Protein AF-A0A660TH41-F1 (afdb_monomer_lite)

pLDDT: mean 88.85, std 10.12, range [44.75, 98.31]

Radius of gyration: 26.76 Å; chains: 1; bounding box: 58×59×81 Å

Secondary structure (DSSP, 8-state):
-HHHHHHHHHHHHHHHHHIIIIIIHHHHHHHHHHHHHHHHHHHHHHHTTSPBP-HHHHHSSS--EEEEEEEEEEEEETTTEEEEE-SS-EEEEE-TTPEEEEPPP--TT--HHHH-PPPSSPPEEEEGGG-----TT-EEEEEEEEEEETTEEEEE--SSS--EEEEE-S-TTTHHHHHHHHTS-S-TTS-THHHHHHHHHHHHHHHHHHHHTTSGGGHHHHHHHHHHHTTTTGGGSTTHHHHHHHHHHHHHHHHHHHHHHHHHHHHHGGG--SS---SEEEEE-TTSPEEEEEEESSHHHHHTSSTTPEE---GGGGSS-SS--EEEEEETTS----TTS--EEEES-HHHHHHHHHHHHHHHHHHHHHHHHHHHHHHHHHHHHHHHHHH-

Structure (mmCIF, N/CA/C/O backbone):
data_AF-A0A660TH41-F1
#
_entry.id   AF-A0A660TH41-F1
#
loop_
_atom_site.group_PDB
_atom_site.id
_atom_site.type_symbol
_atom_site.label_atom_id
_atom_site.label_alt_id
_atom_site.label_comp_id
_atom_site.label_asym_id
_atom_site.label_entity_id
_atom_site.label_seq_id
_atom_site.pdbx_PDB_ins_code
_atom_site.Cartn_x
_atom_site.Cartn_y
_atom_site.Cartn_z
_atom_site.occupancy
_atom_site.B_iso_or_equiv
_atom_site.auth_seq_id
_atom_site.auth_comp_id
_atom_site.auth_asym_id
_atom_site.auth_atom_id
_atom_site.pdbx_PDB_model_num
ATOM 1 N N . MET A 1 1 ? -15.136 -3.979 52.372 1.00 70.88 1 MET A N 1
ATOM 2 C CA . MET A 1 1 ? -14.049 -4.376 51.444 1.00 70.88 1 MET A CA 1
ATOM 3 C C . MET A 1 1 ? -14.547 -5.187 50.247 1.00 70.88 1 MET A C 1
ATOM 5 O O . MET A 1 1 ? -14.055 -4.958 49.152 1.00 70.88 1 MET A O 1
ATOM 9 N N . THR A 1 2 ? -15.546 -6.065 50.397 1.00 87.19 2 THR A N 1
ATOM 10 C CA . THR A 1 2 ? -16.087 -6.878 49.285 1.00 87.19 2 THR A CA 1
ATOM 11 C C . THR A 1 2 ? -16.668 -6.040 48.140 1.00 87.19 2 THR A C 1
ATOM 13 O O . THR A 1 2 ? -16.333 -6.285 46.989 1.00 87.19 2 THR A O 1
ATOM 16 N N . LEU A 1 3 ? -17.448 -4.993 48.437 1.00 88.62 3 LEU A N 1
ATOM 17 C CA . LEU A 1 3 ? -18.063 -4.136 47.410 1.00 88.62 3 LEU A CA 1
ATOM 18 C C . LEU A 1 3 ? -17.032 -3.446 46.499 1.00 88.62 3 LEU A C 1
ATOM 20 O O . LEU A 1 3 ? -17.197 -3.424 45.284 1.00 88.62 3 LEU A O 1
ATOM 24 N N . GLN A 1 4 ? -15.942 -2.928 47.076 1.00 91.62 4 GLN A N 1
ATOM 25 C CA . GLN A 1 4 ? -14.864 -2.291 46.311 1.00 91.62 4 GLN A CA 1
ATOM 26 C C . GLN A 1 4 ? -14.199 -3.283 45.350 1.00 91.62 4 GLN A C 1
ATOM 28 O O . GLN A 1 4 ? -13.968 -2.948 44.193 1.00 91.62 4 GLN A O 1
ATOM 33 N N . ALA A 1 5 ? -13.944 -4.516 45.802 1.00 94.44 5 ALA A N 1
ATOM 34 C CA . ALA A 1 5 ? -13.364 -5.556 44.956 1.00 94.44 5 ALA A CA 1
ATOM 35 C C . ALA A 1 5 ? -14.264 -5.890 43.754 1.00 94.44 5 ALA A C 1
ATOM 37 O O . ALA A 1 5 ? -13.769 -5.995 42.633 1.00 94.44 5 ALA A O 1
ATOM 38 N N . VAL A 1 6 ? -15.584 -5.975 43.965 1.00 95.12 6 VAL A N 1
ATOM 39 C CA . VAL A 1 6 ? -16.551 -6.239 42.886 1.00 95.12 6 VAL A CA 1
ATOM 40 C C . VAL A 1 6 ? -16.570 -5.087 41.873 1.00 95.12 6 VAL A C 1
ATOM 42 O O . VAL A 1 6 ? -16.499 -5.327 40.669 1.00 95.12 6 VAL A O 1
ATOM 45 N N . VAL A 1 7 ? -16.578 -3.830 42.333 1.00 95.88 7 VAL A N 1
ATOM 46 C CA . VAL A 1 7 ? -16.507 -2.649 41.449 1.00 95.88 7 VAL A CA 1
ATOM 47 C C . VAL A 1 7 ? -15.239 -2.674 40.589 1.00 95.88 7 VAL A C 1
ATOM 49 O O . VAL A 1 7 ? -15.319 -2.509 39.369 1.00 95.88 7 VAL A O 1
ATOM 52 N N . TYR A 1 8 ? -14.074 -2.929 41.192 1.00 96.12 8 TYR A N 1
ATOM 53 C CA . TYR A 1 8 ? -12.814 -3.001 40.450 1.00 96.12 8 TYR A CA 1
ATOM 54 C C . TYR A 1 8 ? -12.791 -4.141 39.435 1.00 96.12 8 TYR A C 1
ATOM 56 O O . TYR A 1 8 ? -12.287 -3.957 38.328 1.00 96.12 8 TYR A O 1
ATOM 64 N N . GLN A 1 9 ? -13.376 -5.291 39.768 1.00 97.00 9 GLN A N 1
ATOM 65 C CA . GLN A 1 9 ? -13.482 -6.416 38.846 1.00 97.00 9 GLN A CA 1
ATOM 66 C C . GLN A 1 9 ? -14.308 -6.058 37.601 1.00 97.00 9 GLN A C 1
ATOM 68 O O . GLN A 1 9 ? -13.894 -6.355 36.481 1.00 97.00 9 GLN A O 1
ATOM 73 N N . HIS A 1 10 ? -15.450 -5.385 37.762 1.00 97.56 10 HIS A N 1
ATOM 74 C CA . HIS A 1 10 ? -16.262 -4.971 36.616 1.00 97.56 10 HIS A CA 1
ATOM 75 C C . HIS A 1 10 ? -15.574 -3.899 35.762 1.00 97.56 10 HIS A C 1
ATOM 77 O O . HIS A 1 10 ? -15.597 -3.992 34.534 1.00 97.56 10 HIS A O 1
ATOM 83 N N . LEU A 1 11 ? -14.914 -2.917 36.387 1.00 96.94 11 LEU A N 1
ATOM 84 C CA . LEU A 1 11 ? -14.113 -1.923 35.664 1.00 96.94 11 LEU A CA 1
ATOM 85 C C . LEU A 1 11 ? -12.977 -2.583 34.878 1.00 96.94 11 LEU A C 1
ATOM 87 O O . LEU A 1 11 ? -12.760 -2.253 33.713 1.00 96.94 11 LEU A O 1
ATOM 91 N N . PHE A 1 12 ? -12.294 -3.555 35.482 1.00 97.50 12 PHE A N 1
ATOM 92 C CA . PHE A 1 12 ? -11.264 -4.336 34.807 1.00 97.50 12 PHE A CA 1
ATOM 93 C C . PHE A 1 12 ? -11.822 -5.071 33.581 1.00 97.50 12 PHE A C 1
ATOM 95 O O . PHE A 1 12 ? -11.222 -5.002 32.511 1.00 97.50 12 PHE A O 1
ATOM 102 N N . ASN A 1 13 ? -12.997 -5.699 33.692 1.00 97.94 13 ASN A N 1
ATOM 103 C CA . ASN A 1 13 ? -13.646 -6.368 32.560 1.00 97.94 13 ASN A CA 1
ATOM 104 C C . ASN A 1 13 ? -13.999 -5.391 31.427 1.00 97.94 13 ASN A C 1
ATOM 106 O O . ASN A 1 13 ? -13.754 -5.696 30.261 1.00 97.94 13 ASN A O 1
ATOM 110 N N . ILE A 1 14 ? -14.525 -4.204 31.751 1.00 97.88 14 ILE A N 1
ATOM 111 C CA . ILE A 1 14 ? -14.819 -3.152 30.761 1.00 97.88 14 ILE A CA 1
ATOM 112 C C . ILE A 1 14 ? -13.541 -2.741 30.026 1.00 97.88 14 ILE A C 1
ATOM 114 O O . ILE A 1 14 ? -13.528 -2.674 28.794 1.00 97.88 14 ILE A O 1
ATOM 118 N N . ILE A 1 15 ? -12.457 -2.504 30.770 1.00 96.81 15 ILE A N 1
ATOM 119 C CA . ILE A 1 15 ? -11.153 -2.152 30.200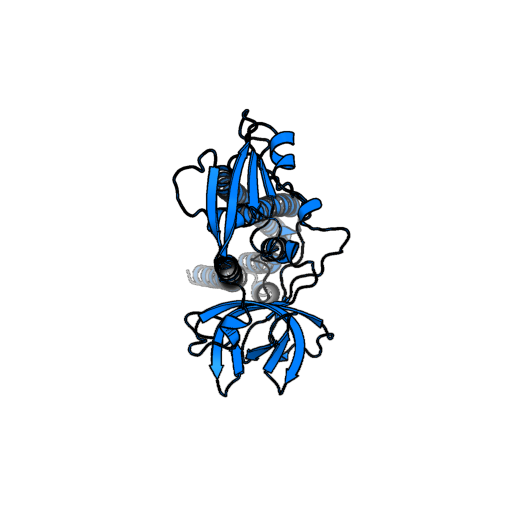 1.00 96.81 15 ILE A CA 1
ATOM 120 C C . ILE A 1 15 ? -10.639 -3.286 29.314 1.00 96.81 15 ILE A C 1
ATOM 122 O O . ILE A 1 15 ? -10.184 -3.015 28.207 1.00 96.81 15 ILE A O 1
ATOM 126 N N . LEU A 1 16 ? -10.751 -4.543 29.749 1.00 98.00 16 LEU A N 1
ATOM 127 C CA . LEU A 1 16 ? -10.303 -5.711 28.992 1.00 98.00 16 LEU A CA 1
ATOM 128 C C . LEU A 1 16 ? -11.048 -5.847 27.656 1.00 98.00 16 LEU A C 1
ATOM 130 O O . LEU A 1 16 ? -10.406 -6.004 26.618 1.00 98.00 16 LEU A O 1
ATOM 134 N N . ILE A 1 17 ? -12.381 -5.735 27.666 1.00 97.69 17 ILE A N 1
ATOM 135 C CA . ILE A 1 17 ? -13.211 -5.772 26.449 1.00 97.69 17 ILE A CA 1
ATOM 136 C C . ILE A 1 17 ? -12.813 -4.622 25.515 1.00 97.69 17 ILE A C 1
ATOM 138 O O . ILE A 1 17 ? -12.557 -4.838 24.331 1.00 97.69 17 ILE A O 1
ATOM 142 N N . THR A 1 18 ? -12.687 -3.409 26.057 1.00 96.50 18 THR A N 1
ATOM 143 C CA . THR A 1 18 ? -12.280 -2.212 25.307 1.00 96.50 18 THR A CA 1
ATOM 144 C C . THR A 1 18 ? -10.907 -2.404 24.653 1.00 96.50 18 THR A C 1
ATOM 146 O O . THR A 1 18 ? -10.751 -2.180 23.451 1.00 96.50 18 THR A O 1
ATOM 149 N N . LEU A 1 19 ? -9.910 -2.865 25.414 1.00 96.19 19 LEU A N 1
ATOM 150 C CA . LEU A 1 19 ? -8.553 -3.107 24.921 1.00 96.19 19 LEU A CA 1
ATOM 151 C C . LEU A 1 19 ? -8.534 -4.170 23.828 1.00 96.19 19 LEU A C 1
ATOM 153 O O . LEU A 1 19 ? -7.861 -3.985 22.818 1.00 96.19 19 LEU A O 1
ATOM 157 N N . LEU A 1 20 ? -9.274 -5.263 24.009 1.00 97.06 20 LEU A N 1
ATOM 158 C CA . LEU A 1 20 ? -9.322 -6.357 23.048 1.00 97.06 20 LEU A CA 1
ATOM 159 C C . LEU A 1 20 ? -9.935 -5.904 21.715 1.00 97.06 20 LEU A C 1
ATOM 161 O O . LEU A 1 20 ? -9.301 -6.043 20.666 1.00 97.06 20 LEU A O 1
ATOM 165 N N . PHE A 1 21 ? -11.143 -5.337 21.758 1.00 96.88 21 PHE A N 1
ATOM 166 C CA . PHE A 1 21 ? -11.937 -5.050 20.560 1.00 96.88 21 PHE A CA 1
ATOM 167 C C . PHE A 1 21 ? -11.561 -3.747 19.853 1.00 96.88 21 PHE A C 1
ATOM 169 O O . PHE A 1 21 ? -11.650 -3.682 18.624 1.00 96.88 21 PHE A O 1
ATOM 176 N N . TYR A 1 22 ? -11.136 -2.720 20.592 1.00 94.69 22 TYR A N 1
ATOM 177 C CA . TYR A 1 22 ? -10.798 -1.413 20.015 1.00 94.69 22 TYR A CA 1
ATOM 178 C C . TYR A 1 22 ? -9.288 -1.176 19.901 1.00 94.69 22 TYR A C 1
ATOM 180 O O . TYR A 1 22 ? -8.860 -0.348 19.099 1.00 94.69 22 TYR A O 1
ATOM 188 N N . GLY A 1 23 ? -8.476 -1.904 20.672 1.00 93.00 23 GLY A N 1
ATOM 189 C CA . GLY A 1 23 ? -7.018 -1.805 20.649 1.00 93.00 23 GLY A CA 1
ATOM 190 C C . GLY A 1 23 ? -6.367 -2.956 19.886 1.00 93.00 23 GLY A C 1
ATOM 191 O O . GLY A 1 23 ? -5.941 -2.795 18.744 1.00 93.00 23 GLY A O 1
ATOM 192 N N . ILE A 1 24 ? -6.281 -4.123 20.524 1.00 95.31 24 ILE A N 1
ATOM 193 C CA . ILE A 1 24 ? -5.453 -5.259 20.099 1.00 95.31 24 ILE A CA 1
ATOM 194 C C . ILE A 1 24 ? -5.839 -5.743 18.702 1.00 95.31 24 ILE A C 1
ATOM 196 O O . ILE A 1 24 ? -4.972 -5.804 17.829 1.00 95.31 24 ILE A O 1
ATOM 200 N N . VAL A 1 25 ? -7.115 -6.069 18.462 1.00 95.06 25 VAL A N 1
ATOM 201 C CA . VAL A 1 25 ? -7.519 -6.639 17.167 1.00 95.06 25 VAL A CA 1
ATOM 202 C C . VAL A 1 25 ? -7.378 -5.626 16.018 1.00 95.06 25 VAL A C 1
ATOM 204 O O . VAL A 1 25 ? -6.746 -5.976 15.015 1.00 95.06 25 VAL A O 1
ATOM 207 N N . PRO A 1 26 ? -7.853 -4.366 16.131 1.00 93.56 26 PRO A N 1
ATOM 208 C CA . PRO A 1 26 ? -7.637 -3.361 15.088 1.00 93.56 26 PRO A CA 1
ATOM 209 C C . PRO A 1 26 ? -6.159 -3.071 14.814 1.00 93.56 26 PRO A C 1
ATOM 211 O O . PRO A 1 26 ? -5.763 -2.980 13.650 1.00 93.56 26 PRO A O 1
ATOM 214 N N . VAL A 1 27 ? -5.327 -2.971 15.858 1.00 92.44 27 VAL A N 1
ATOM 215 C CA . VAL A 1 27 ? -3.881 -2.742 15.718 1.00 92.44 27 VAL A CA 1
ATOM 216 C C . VAL A 1 27 ? -3.212 -3.927 15.028 1.00 92.44 27 VAL A C 1
ATOM 218 O O . VAL A 1 27 ? -2.469 -3.724 14.067 1.00 92.44 27 VAL A O 1
ATOM 221 N N . ALA A 1 28 ? -3.509 -5.162 15.441 1.00 94.25 28 ALA A N 1
ATOM 222 C CA . ALA A 1 28 ? -3.006 -6.360 14.774 1.00 94.25 28 ALA A CA 1
ATOM 223 C C . ALA A 1 28 ? -3.406 -6.369 13.290 1.00 94.25 28 ALA A C 1
ATOM 225 O O . ALA A 1 28 ? -2.549 -6.533 12.417 1.00 94.25 28 ALA A O 1
ATOM 226 N N . GLY A 1 29 ? -4.679 -6.097 12.985 1.00 93.44 29 GLY A N 1
ATOM 227 C CA . GLY A 1 29 ? -5.175 -5.971 11.614 1.00 93.44 29 GLY A CA 1
ATOM 228 C C . GLY A 1 29 ? -4.439 -4.897 10.803 1.00 93.44 29 GLY A C 1
ATOM 229 O O . GLY A 1 29 ? -4.067 -5.143 9.652 1.00 93.44 29 GLY A O 1
ATOM 230 N N . ALA A 1 30 ? -4.140 -3.744 11.411 1.00 91.75 30 ALA A N 1
ATOM 231 C CA . ALA A 1 30 ? -3.361 -2.678 10.785 1.00 91.75 30 ALA A CA 1
ATOM 232 C C . ALA A 1 30 ? -1.919 -3.114 10.484 1.00 91.75 30 ALA A C 1
ATOM 234 O O . ALA A 1 30 ? -1.412 -2.856 9.389 1.00 91.75 30 ALA A O 1
ATOM 235 N N . PHE A 1 31 ? -1.266 -3.840 11.398 1.00 92.69 31 PHE A N 1
ATOM 236 C CA . PHE A 1 31 ? 0.059 -4.419 11.160 1.00 92.69 31 PHE A CA 1
ATOM 237 C C . PHE A 1 31 ? 0.045 -5.456 10.032 1.00 92.69 31 PHE A C 1
ATOM 239 O O . PHE A 1 31 ? 0.923 -5.420 9.165 1.00 92.69 31 PHE A O 1
ATOM 246 N N . PHE A 1 32 ? -0.959 -6.336 9.983 1.00 92.56 32 PHE A N 1
ATOM 247 C CA . PHE A 1 32 ? -1.117 -7.303 8.893 1.00 92.56 32 PHE A CA 1
ATOM 248 C C . PHE A 1 32 ? -1.307 -6.611 7.540 1.00 92.56 32 PHE A C 1
ATOM 250 O O . PHE A 1 32 ? -0.630 -6.961 6.567 1.00 92.56 32 PHE A O 1
ATOM 257 N N . ALA A 1 33 ? -2.181 -5.604 7.476 1.00 90.62 33 ALA A N 1
ATOM 258 C CA . ALA A 1 33 ? -2.404 -4.807 6.276 1.00 90.62 33 ALA A CA 1
ATOM 259 C C . ALA A 1 33 ? -1.122 -4.075 5.842 1.00 90.62 33 ALA A C 1
ATOM 261 O O . ALA A 1 33 ? -0.704 -4.162 4.684 1.00 90.62 33 ALA A O 1
ATOM 262 N N . ARG A 1 34 ? -0.423 -3.435 6.785 1.00 90.62 34 ARG A N 1
ATOM 263 C CA . ARG A 1 34 ? 0.835 -2.723 6.531 1.00 90.62 34 ARG A CA 1
ATOM 264 C C . ARG A 1 34 ? 1.941 -3.652 6.041 1.00 90.62 34 ARG A C 1
ATOM 266 O O . ARG A 1 34 ? 2.647 -3.303 5.095 1.00 90.62 34 ARG A O 1
ATOM 273 N N . ASN A 1 35 ? 2.098 -4.829 6.647 1.00 92.00 35 ASN A N 1
ATOM 274 C CA . ASN A 1 35 ? 3.094 -5.813 6.228 1.00 92.00 35 ASN A CA 1
ATOM 275 C C . ASN A 1 35 ? 2.794 -6.343 4.819 1.00 92.00 35 ASN A C 1
ATOM 277 O O . ASN A 1 35 ? 3.690 -6.420 3.981 1.00 92.00 35 ASN A O 1
ATOM 281 N N . ARG A 1 36 ? 1.521 -6.624 4.520 1.00 91.12 36 ARG A N 1
ATOM 282 C CA . ARG A 1 36 ? 1.067 -7.043 3.186 1.00 91.12 36 ARG A CA 1
ATOM 283 C C . ARG A 1 36 ? 1.427 -6.014 2.112 1.00 91.12 36 ARG A C 1
ATOM 285 O O . ARG A 1 36 ? 2.049 -6.371 1.115 1.00 91.12 36 ARG A O 1
ATOM 292 N N . TRP A 1 37 ? 1.101 -4.741 2.332 1.00 90.44 37 TRP A N 1
ATOM 293 C CA . TRP A 1 37 ? 1.415 -3.667 1.381 1.00 90.44 37 TRP A CA 1
ATOM 294 C C . TRP A 1 37 ? 2.901 -3.325 1.319 1.00 90.44 37 TRP A C 1
ATOM 296 O O . TRP A 1 37 ? 3.395 -2.847 0.299 1.00 90.44 37 TRP A O 1
ATOM 306 N N . ARG A 1 38 ? 3.647 -3.563 2.401 1.00 91.25 38 ARG A N 1
ATOM 307 C CA . ARG A 1 38 ? 5.109 -3.483 2.374 1.00 91.25 38 ARG A CA 1
ATOM 308 C C . ARG A 1 38 ? 5.687 -4.562 1.462 1.00 91.25 38 ARG A C 1
ATOM 310 O O . ARG A 1 38 ? 6.484 -4.212 0.604 1.00 91.25 38 ARG A O 1
ATOM 317 N N . ARG A 1 39 ? 5.250 -5.819 1.598 1.00 92.31 39 ARG A N 1
ATOM 318 C CA . ARG A 1 39 ? 5.677 -6.923 0.722 1.00 92.3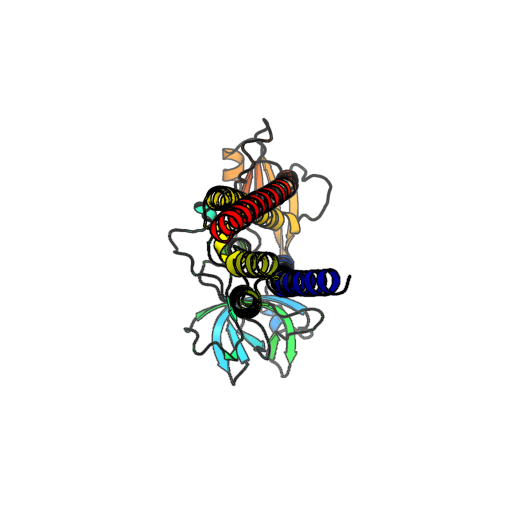1 39 ARG A CA 1
ATOM 319 C C . ARG A 1 39 ? 5.362 -6.629 -0.740 1.00 92.31 39 ARG A C 1
ATOM 321 O O . ARG A 1 39 ? 6.279 -6.664 -1.544 1.00 92.31 39 ARG A O 1
ATOM 328 N N . PHE A 1 40 ? 4.127 -6.223 -1.049 1.00 93.50 40 PHE A N 1
ATOM 329 C CA . PHE A 1 40 ? 3.730 -5.818 -2.404 1.00 93.50 40 PHE A CA 1
ATOM 330 C C . PHE A 1 40 ? 4.698 -4.788 -3.004 1.00 93.50 40 PHE A C 1
ATOM 332 O O . PHE A 1 40 ? 5.258 -5.014 -4.071 1.00 93.50 40 PHE A O 1
ATOM 339 N N . ARG A 1 41 ? 4.971 -3.689 -2.289 1.00 92.12 41 ARG A N 1
ATOM 340 C CA . ARG A 1 41 ? 5.868 -2.630 -2.779 1.00 92.12 41 ARG A CA 1
ATOM 341 C C . ARG A 1 41 ? 7.323 -3.070 -2.872 1.00 92.12 41 ARG A C 1
ATOM 343 O O . ARG A 1 41 ? 8.005 -2.672 -3.805 1.00 92.12 41 ARG A O 1
ATOM 350 N N . THR A 1 42 ? 7.812 -3.868 -1.926 1.00 91.75 42 THR A N 1
ATOM 351 C CA . THR A 1 42 ? 9.174 -4.413 -1.996 1.00 91.75 42 THR A CA 1
ATOM 352 C C . THR A 1 42 ? 9.325 -5.335 -3.202 1.00 91.75 42 THR A C 1
ATOM 354 O O . THR A 1 42 ? 10.279 -5.165 -3.952 1.00 91.75 42 THR A O 1
ATOM 357 N N . SER A 1 43 ? 8.368 -6.233 -3.443 1.00 93.12 43 SER A N 1
ATOM 358 C CA . SER A 1 43 ? 8.358 -7.102 -4.623 1.00 93.12 43 SER A CA 1
ATOM 359 C C . SER A 1 43 ? 8.254 -6.295 -5.918 1.00 93.12 43 SER A C 1
ATOM 361 O O . SER A 1 43 ? 8.978 -6.577 -6.864 1.00 93.12 43 SER A O 1
ATOM 363 N N . LEU A 1 44 ? 7.427 -5.245 -5.946 1.00 93.31 44 LEU A N 1
ATOM 364 C CA . LEU A 1 44 ? 7.301 -4.332 -7.085 1.00 93.31 44 LEU A CA 1
ATOM 365 C C . LEU A 1 44 ? 8.623 -3.605 -7.396 1.00 93.31 44 LEU A C 1
ATOM 367 O O . LEU A 1 44 ? 9.033 -3.540 -8.551 1.00 93.31 44 LEU A O 1
ATOM 371 N N . MET A 1 45 ? 9.312 -3.108 -6.363 1.00 90.56 45 MET A N 1
ATOM 372 C CA . MET A 1 45 ? 10.620 -2.447 -6.483 1.00 90.56 45 MET A CA 1
ATOM 373 C C . MET A 1 45 ? 11.726 -3.418 -6.901 1.00 90.56 45 MET A C 1
ATOM 375 O O . MET A 1 45 ? 12.581 -3.072 -7.702 1.00 90.56 45 MET A O 1
ATOM 379 N N . GLN A 1 46 ? 11.716 -4.649 -6.392 1.00 91.44 46 GLN A N 1
ATOM 380 C CA . GLN A 1 46 ? 12.647 -5.686 -6.845 1.00 91.44 46 GLN A CA 1
ATOM 381 C C . GLN A 1 46 ? 12.383 -6.070 -8.301 1.00 91.44 46 GLN A C 1
ATOM 383 O O . GLN A 1 46 ? 13.319 -6.304 -9.059 1.00 91.44 46 GLN A O 1
ATOM 388 N N . ALA A 1 47 ? 11.117 -6.089 -8.715 1.00 92.62 47 ALA A N 1
ATOM 389 C CA . ALA A 1 47 ? 10.746 -6.387 -10.087 1.00 92.62 47 ALA A CA 1
ATOM 390 C C . ALA A 1 47 ? 11.263 -5.344 -11.085 1.00 92.62 47 ALA A C 1
ATOM 392 O O . ALA A 1 47 ? 11.563 -5.702 -12.223 1.00 92.62 47 ALA A O 1
ATOM 393 N N . SER A 1 48 ? 11.450 -4.084 -10.672 1.00 89.62 48 SER A N 1
ATOM 394 C CA . SER A 1 48 ? 12.009 -3.056 -11.560 1.00 89.62 48 SER A CA 1
ATOM 395 C C . SER A 1 48 ? 13.476 -3.325 -11.912 1.00 89.62 48 SER A C 1
ATOM 397 O O . SER A 1 48 ? 13.953 -2.854 -12.942 1.00 89.62 48 SER A O 1
ATOM 399 N N . LEU A 1 49 ? 14.171 -4.125 -11.100 1.00 90.25 49 LEU A N 1
ATOM 400 C CA . LEU A 1 49 ? 15.562 -4.531 -11.306 1.00 90.25 49 LEU A CA 1
ATOM 401 C C . LEU A 1 49 ? 15.702 -5.872 -12.040 1.00 90.25 49 LEU A C 1
ATOM 403 O O . LEU A 1 49 ? 16.817 -6.271 -12.364 1.00 90.25 49 LEU A O 1
ATOM 407 N N . ARG A 1 50 ? 14.601 -6.587 -12.298 1.00 92.12 50 ARG A N 1
ATOM 408 C CA . ARG A 1 50 ? 14.629 -7.876 -13.005 1.00 92.12 50 ARG A CA 1
ATOM 409 C C . ARG A 1 50 ? 14.621 -7.672 -14.525 1.00 92.12 50 ARG A C 1
ATOM 411 O O . ARG A 1 50 ? 13.960 -6.748 -15.005 1.00 92.12 50 ARG A O 1
ATOM 418 N N . PRO A 1 51 ? 15.299 -8.534 -15.302 1.00 91.38 51 PRO A N 1
ATOM 419 C CA . PRO A 1 51 ? 15.226 -8.500 -16.758 1.00 91.38 51 PRO A CA 1
ATOM 420 C C . PRO A 1 51 ? 13.813 -8.781 -17.264 1.00 91.38 51 PRO A C 1
ATOM 422 O O . PRO A 1 51 ? 13.093 -9.630 -16.733 1.00 91.38 51 PRO A O 1
ATOM 425 N N . SER A 1 52 ? 13.426 -8.070 -18.325 1.00 91.31 52 SER A N 1
ATOM 426 C CA . SER A 1 52 ? 12.231 -8.426 -19.087 1.00 91.31 52 SER A CA 1
ATOM 427 C C . SER A 1 52 ? 12.443 -9.779 -19.750 1.00 91.31 52 SER A C 1
ATOM 429 O O . SER A 1 52 ? 13.491 -10.026 -20.350 1.00 91.31 52 SER A O 1
ATOM 431 N N . LEU A 1 53 ? 11.431 -10.634 -19.675 1.00 91.94 53 LEU A N 1
ATOM 432 C CA . LEU A 1 53 ? 11.418 -11.896 -20.389 1.00 91.94 53 LEU A CA 1
ATOM 433 C C . LEU A 1 53 ? 11.548 -11.630 -21.895 1.00 91.94 53 LEU A C 1
ATOM 435 O O . LEU A 1 53 ? 10.895 -10.741 -22.443 1.00 91.94 53 LEU A O 1
ATOM 439 N N . SER A 1 54 ? 12.424 -12.393 -22.541 1.00 88.88 54 SER A N 1
ATOM 440 C CA . SER A 1 54 ? 12.715 -12.299 -23.970 1.00 88.88 54 SER A CA 1
ATOM 441 C C . SER A 1 54 ? 12.624 -13.676 -24.613 1.00 88.88 54 SER A C 1
ATOM 443 O O . SER A 1 54 ? 12.750 -14.687 -23.924 1.00 88.88 54 SER A O 1
ATOM 445 N N . TYR A 1 55 ? 12.478 -13.727 -25.938 1.00 88.19 55 TYR A N 1
ATOM 446 C CA . TYR A 1 55 ? 12.422 -14.986 -26.690 1.00 88.19 55 TYR A CA 1
ATOM 447 C C . TYR A 1 55 ? 13.585 -15.934 -26.371 1.00 88.19 55 TYR A C 1
ATOM 449 O O . TYR A 1 55 ? 13.371 -17.127 -26.160 1.00 88.19 55 TYR A O 1
ATOM 457 N N . LYS A 1 56 ? 14.803 -15.388 -26.247 1.00 86.38 56 LYS A N 1
ATOM 458 C CA . LYS A 1 56 ? 16.006 -16.154 -25.889 1.00 86.38 56 LYS A CA 1
ATOM 459 C C . LYS A 1 56 ? 15.908 -16.796 -24.503 1.00 86.38 56 LYS A C 1
ATOM 461 O O . LYS A 1 56 ? 16.396 -17.900 -24.328 1.00 86.38 56 LYS A O 1
ATOM 466 N N . ALA A 1 57 ? 15.271 -16.120 -23.547 1.00 85.94 57 ALA A N 1
ATOM 467 C CA . ALA A 1 57 ? 15.089 -16.626 -22.187 1.00 85.94 57 ALA A CA 1
ATOM 468 C C . ALA A 1 57 ? 13.971 -17.679 -22.072 1.00 85.94 57 ALA A C 1
ATOM 470 O O . ALA A 1 57 ? 13.923 -18.402 -21.087 1.00 85.94 57 ALA A O 1
ATOM 471 N N . VAL A 1 58 ? 13.066 -17.755 -23.054 1.00 87.00 58 VAL A N 1
ATOM 472 C CA . VAL A 1 58 ? 11.989 -18.762 -23.116 1.00 87.00 58 VAL A CA 1
ATOM 473 C C . VAL A 1 58 ? 12.440 -20.034 -23.841 1.00 87.00 58 VAL A C 1
ATOM 475 O O . VAL A 1 58 ? 11.960 -21.119 -23.529 1.00 87.00 58 VAL A O 1
ATOM 478 N N . HIS A 1 59 ? 13.383 -19.920 -24.784 1.00 84.38 59 HIS A N 1
ATOM 479 C CA . HIS A 1 59 ? 13.845 -21.031 -25.633 1.00 84.38 59 HIS A CA 1
ATOM 480 C C . HIS A 1 59 ? 15.295 -21.473 -25.368 1.00 84.38 59 HIS A C 1
ATOM 482 O O . HIS A 1 59 ? 15.817 -22.316 -26.094 1.00 84.38 59 HIS A O 1
ATOM 488 N N . GLY A 1 60 ? 15.971 -20.910 -24.364 1.00 79.69 60 GLY A N 1
ATOM 489 C CA . GLY A 1 60 ? 17.298 -21.362 -23.941 1.00 79.69 60 GLY A CA 1
ATOM 490 C C . GLY A 1 60 ? 17.274 -22.754 -23.293 1.00 79.69 60 GLY A C 1
ATOM 491 O O . GLY A 1 60 ? 16.217 -23.292 -22.970 1.00 79.69 60 GLY A O 1
ATOM 492 N N . ILE A 1 61 ? 18.448 -23.360 -23.129 1.00 69.38 61 ILE A N 1
ATOM 493 C CA . ILE A 1 61 ? 18.583 -24.730 -22.601 1.00 69.38 61 ILE A CA 1
ATOM 494 C C . ILE A 1 61 ? 18.465 -24.744 -21.059 1.00 69.38 61 ILE A C 1
ATOM 496 O O . ILE A 1 61 ? 17.905 -25.686 -20.510 1.00 69.38 61 ILE A O 1
ATOM 500 N N . ASP A 1 62 ? 18.841 -23.644 -20.388 1.00 71.31 62 ASP A N 1
ATOM 501 C CA . ASP A 1 62 ? 18.770 -23.452 -18.927 1.00 71.31 62 ASP A CA 1
ATOM 502 C C . ASP A 1 62 ? 17.844 -22.272 -18.557 1.00 71.31 62 ASP A C 1
ATOM 504 O O . ASP A 1 62 ? 18.282 -21.218 -18.092 1.00 71.31 62 ASP A O 1
ATOM 508 N N . ASN A 1 63 ? 16.534 -22.406 -18.796 1.00 71.31 63 ASN A N 1
ATOM 509 C CA . ASN A 1 63 ? 15.564 -21.307 -18.608 1.00 71.31 63 ASN A CA 1
ATOM 510 C C . ASN A 1 63 ? 15.029 -21.192 -17.179 1.00 71.31 63 ASN A C 1
ATOM 512 O O . ASN A 1 63 ? 13.825 -21.028 -16.970 1.00 71.31 63 ASN A O 1
ATOM 516 N N . THR A 1 64 ? 15.920 -21.270 -16.196 1.00 84.56 64 THR A N 1
ATOM 517 C CA . THR A 1 64 ? 15.598 -20.960 -14.802 1.00 84.56 64 THR A CA 1
ATOM 518 C C . THR A 1 64 ? 16.134 -19.586 -14.448 1.00 84.56 64 THR A C 1
ATOM 520 O O . THR A 1 64 ? 17.331 -19.328 -14.564 1.00 84.56 64 THR A O 1
ATOM 523 N N . GLY A 1 65 ? 15.263 -18.677 -14.025 1.00 91.50 65 GLY A N 1
ATOM 524 C CA . GLY A 1 65 ? 15.707 -17.348 -13.625 1.00 91.50 65 GLY A CA 1
ATOM 525 C C . GLY A 1 65 ? 14.582 -16.422 -13.205 1.00 91.50 65 GLY A C 1
ATOM 526 O O . GLY A 1 65 ? 13.399 -16.720 -13.371 1.00 91.50 65 GLY A O 1
ATOM 527 N N . LEU A 1 66 ? 14.965 -15.271 -12.656 1.00 94.38 66 LEU A N 1
ATOM 528 C CA . LEU A 1 66 ? 14.026 -14.245 -12.224 1.00 94.38 66 LEU A CA 1
ATOM 529 C C . LEU A 1 66 ? 13.766 -13.260 -13.348 1.00 94.38 66 LEU A C 1
ATOM 531 O O . LEU A 1 66 ? 14.646 -12.495 -13.737 1.00 94.38 66 LEU A O 1
ATOM 535 N N . TYR A 1 67 ? 12.522 -13.234 -13.802 1.00 95.06 67 TYR A N 1
ATOM 536 C CA . TYR A 1 67 ? 12.098 -12.365 -14.883 1.00 95.06 67 TYR A CA 1
ATOM 537 C C . TYR A 1 67 ? 10.912 -11.509 -14.458 1.00 95.06 67 TYR A C 1
ATOM 539 O O . TYR A 1 67 ? 10.211 -11.755 -13.467 1.00 95.06 67 TYR A O 1
ATOM 547 N N . ARG A 1 68 ? 10.691 -10.458 -15.234 1.00 94.81 68 ARG A N 1
ATOM 548 C CA . ARG A 1 68 ? 9.412 -9.759 -15.290 1.00 94.81 68 ARG A CA 1
ATOM 549 C C . ARG A 1 68 ? 8.825 -9.895 -16.682 1.00 94.81 68 ARG A C 1
ATOM 551 O O . ARG A 1 68 ? 9.560 -10.030 -17.659 1.00 94.81 68 ARG A O 1
ATOM 558 N N . PHE A 1 69 ? 7.514 -9.806 -16.782 1.00 95.50 69 PHE A N 1
ATOM 559 C CA . PHE A 1 69 ? 6.816 -9.933 -18.041 1.00 95.50 69 PHE A CA 1
ATOM 560 C C . PHE A 1 69 ? 5.577 -9.042 -18.067 1.00 95.50 69 PHE A C 1
ATOM 562 O O . PHE A 1 69 ? 4.795 -9.016 -17.119 1.00 95.50 69 PHE A O 1
ATOM 569 N N . PHE A 1 70 ? 5.427 -8.314 -19.172 1.00 95.56 70 PHE A N 1
ATOM 570 C CA . PHE A 1 70 ? 4.240 -7.534 -19.503 1.00 95.56 70 PHE A CA 1
ATOM 571 C C . PHE A 1 70 ? 3.539 -8.213 -20.664 1.00 95.56 70 PHE A C 1
ATOM 573 O O . PHE A 1 70 ? 4.032 -8.150 -21.794 1.00 95.56 70 PHE A O 1
ATOM 580 N N . GLY A 1 71 ? 2.398 -8.826 -20.383 1.00 95.75 71 GLY A N 1
ATOM 581 C CA . GLY A 1 71 ? 1.607 -9.535 -21.373 1.00 95.75 71 GLY A CA 1
ATOM 582 C C . GLY A 1 71 ? 0.140 -9.159 -21.310 1.00 95.75 71 GLY A C 1
ATOM 583 O O . GLY A 1 71 ? -0.309 -8.392 -20.459 1.00 95.75 71 GLY A O 1
ATOM 584 N N . SER A 1 72 ? -0.603 -9.731 -22.236 1.00 97.12 72 SER A N 1
ATOM 585 C CA . SER A 1 72 ? -2.051 -9.716 -22.266 1.00 97.12 72 SER A CA 1
ATOM 586 C C . SER A 1 72 ? -2.571 -11.141 -22.142 1.00 97.12 72 SER A C 1
ATOM 588 O O . SER A 1 72 ? -1.942 -12.079 -22.639 1.00 97.12 72 SER A O 1
ATOM 590 N N . LEU A 1 73 ? -3.716 -11.296 -21.485 1.00 96.75 73 LEU A N 1
ATOM 591 C CA . LEU A 1 73 ? -4.416 -12.569 -21.385 1.00 96.75 73 LEU A CA 1
ATOM 592 C C . LEU A 1 73 ? -4.739 -13.114 -22.783 1.00 96.75 73 LEU A C 1
ATOM 594 O O . LEU A 1 73 ? -5.415 -12.438 -23.560 1.00 96.75 73 LEU A O 1
ATOM 598 N N . GLN A 1 74 ? -4.261 -14.325 -23.070 1.00 95.69 74 GLN A N 1
ATOM 599 C CA . GLN A 1 74 ? -4.499 -15.030 -24.329 1.00 95.69 74 GLN A CA 1
ATOM 600 C C . GLN A 1 74 ? -5.507 -16.167 -24.153 1.00 95.69 74 GLN A C 1
ATOM 602 O O . GLN A 1 74 ? -6.439 -16.288 -24.941 1.00 95.69 74 GLN A O 1
ATOM 607 N N . ALA A 1 75 ? -5.321 -17.003 -23.132 1.00 93.75 75 ALA A N 1
ATOM 608 C CA . ALA A 1 75 ? -6.205 -18.128 -22.860 1.00 93.75 75 ALA A CA 1
ATOM 609 C C . ALA A 1 75 ? -6.186 -18.503 -21.376 1.00 93.75 75 ALA A C 1
ATOM 611 O O . ALA A 1 75 ? -5.213 -18.253 -20.662 1.00 93.75 75 ALA A O 1
ATOM 612 N N . ILE A 1 76 ? -7.265 -19.140 -20.934 1.00 93.12 76 ILE A N 1
ATOM 613 C CA . ILE A 1 76 ? -7.360 -19.812 -19.640 1.00 93.12 76 ILE A CA 1
ATOM 614 C C . ILE A 1 76 ? -7.347 -21.308 -19.947 1.00 93.12 76 ILE A C 1
ATOM 616 O O . ILE A 1 76 ? -8.133 -21.766 -20.776 1.00 93.12 76 ILE A O 1
ATOM 620 N N . GLN A 1 77 ? -6.418 -22.042 -19.342 1.00 91.44 77 GLN A N 1
ATOM 621 C CA . GLN A 1 77 ? -6.324 -23.490 -19.472 1.00 91.44 77 GLN A CA 1
ATOM 622 C C . GLN A 1 77 ? -6.562 -24.116 -18.096 1.00 91.44 77 GLN A C 1
ATOM 624 O O . GLN A 1 77 ? -5.943 -23.709 -17.114 1.00 91.44 77 GLN A O 1
ATOM 629 N N . ASP A 1 78 ? -7.419 -25.132 -18.046 1.00 88.50 78 ASP A N 1
ATOM 630 C CA . ASP A 1 78 ? -7.804 -25.805 -16.803 1.00 88.50 78 ASP A CA 1
ATOM 631 C C . ASP A 1 78 ? -8.323 -24.798 -15.751 1.00 88.50 78 ASP A C 1
ATOM 633 O O . ASP A 1 78 ? -8.775 -23.700 -16.089 1.00 88.50 78 ASP A O 1
ATOM 637 N N . ASP A 1 79 ? -8.259 -25.163 -14.468 1.00 87.25 79 ASP A N 1
ATOM 638 C CA . ASP A 1 79 ? -8.765 -24.314 -13.387 1.00 87.25 79 ASP A CA 1
ATOM 639 C C . ASP A 1 79 ? -7.756 -23.266 -12.908 1.00 87.25 79 ASP A C 1
ATOM 641 O O . ASP A 1 79 ? -8.177 -22.258 -12.356 1.00 87.25 79 ASP A O 1
ATOM 645 N N . ASN A 1 80 ? -6.443 -23.466 -13.096 1.00 92.31 80 ASN A N 1
ATOM 646 C CA . ASN A 1 80 ? -5.392 -22.651 -12.457 1.00 92.31 80 ASN A CA 1
ATOM 647 C C . ASN A 1 80 ? -4.286 -22.161 -13.407 1.00 92.31 80 ASN A C 1
ATOM 649 O O . ASN A 1 80 ? -3.334 -21.532 -12.938 1.00 92.31 80 ASN A O 1
ATOM 653 N N . ILE A 1 81 ? -4.361 -22.448 -14.713 1.00 93.44 81 ILE A N 1
ATOM 654 C CA . ILE A 1 81 ? -3.297 -22.085 -15.656 1.00 93.44 81 ILE A CA 1
ATOM 655 C C . ILE A 1 81 ? -3.738 -20.914 -16.529 1.00 93.44 81 ILE A C 1
ATOM 657 O O . ILE A 1 81 ? -4.748 -20.959 -17.231 1.00 93.44 81 ILE A O 1
ATOM 661 N N . LEU A 1 82 ? -2.927 -19.858 -16.525 1.00 94.94 82 LEU A N 1
ATOM 662 C CA . LEU A 1 82 ? -3.156 -18.681 -17.356 1.00 94.94 82 LEU A CA 1
ATOM 663 C C . LEU A 1 82 ? -2.102 -18.572 -18.445 1.00 94.94 82 LEU A C 1
ATOM 665 O O . LEU A 1 82 ? -0.911 -18.528 -18.143 1.00 94.94 82 LEU A O 1
ATOM 669 N N . TRP A 1 83 ? -2.531 -18.454 -19.695 1.00 95.88 83 TRP A N 1
ATOM 670 C CA . TRP A 1 83 ? -1.644 -18.146 -20.808 1.00 95.88 83 TRP A CA 1
ATOM 671 C C . TRP A 1 83 ? -1.630 -16.650 -21.055 1.00 95.88 83 TRP A C 1
ATOM 673 O O . TRP A 1 83 ? -2.658 -16.032 -21.353 1.00 95.88 83 TRP A O 1
ATOM 683 N N . ILE A 1 84 ? -0.442 -16.074 -20.939 1.00 96.75 84 ILE A N 1
ATOM 684 C CA . ILE A 1 84 ? -0.202 -14.666 -21.208 1.00 96.75 84 ILE A CA 1
ATOM 685 C C . ILE A 1 84 ? 0.824 -14.534 -22.323 1.00 96.75 84 ILE A C 1
ATOM 687 O O . ILE A 1 84 ? 1.834 -15.236 -22.353 1.00 96.75 84 ILE A O 1
ATOM 691 N N . ALA A 1 85 ? 0.572 -13.604 -23.233 1.00 96.44 85 ALA A N 1
ATOM 692 C CA . ALA A 1 85 ? 1.439 -13.372 -24.374 1.00 96.44 85 ALA A CA 1
ATOM 693 C C . ALA A 1 85 ? 1.731 -11.888 -24.550 1.00 96.44 85 ALA A C 1
ATOM 695 O O . ALA A 1 85 ? 0.933 -11.024 -24.188 1.00 96.44 85 ALA A O 1
ATOM 696 N N . ASN A 1 86 ? 2.892 -11.592 -25.114 1.00 93.94 86 ASN A N 1
ATOM 697 C CA . ASN A 1 86 ? 3.185 -10.297 -25.705 1.00 93.94 86 ASN A CA 1
ATOM 698 C C . ASN A 1 86 ? 3.461 -10.493 -27.206 1.00 93.94 86 ASN A C 1
ATOM 700 O O . ASN A 1 86 ? 3.143 -11.543 -27.759 1.00 93.94 86 ASN A O 1
ATOM 704 N N . SER A 1 87 ? 4.026 -9.490 -27.878 1.00 89.88 87 SER A N 1
ATOM 705 C CA . SER A 1 87 ? 4.368 -9.593 -29.303 1.00 89.88 87 SER A CA 1
ATOM 706 C C . SER A 1 87 ? 5.405 -10.676 -29.618 1.00 89.88 87 SER A C 1
ATOM 708 O O . SER A 1 87 ? 5.489 -11.107 -30.763 1.00 89.88 87 SER A O 1
ATOM 710 N N . ASP A 1 88 ? 6.190 -11.102 -28.625 1.00 89.62 88 ASP A N 1
ATOM 711 C CA . ASP A 1 88 ? 7.423 -11.857 -28.843 1.00 89.62 88 ASP A CA 1
ATOM 712 C C . ASP A 1 88 ? 7.347 -13.284 -28.282 1.00 89.62 88 ASP A C 1
ATOM 714 O O . ASP A 1 88 ? 7.952 -14.200 -28.834 1.00 89.62 88 ASP A O 1
ATOM 718 N N . VAL A 1 89 ? 6.662 -13.480 -27.150 1.00 93.81 89 VAL A N 1
ATOM 719 C CA . VAL A 1 89 ? 6.618 -14.744 -26.406 1.00 93.81 89 VAL A CA 1
ATOM 720 C C . VAL A 1 89 ? 5.256 -14.980 -25.753 1.00 93.81 89 VAL A C 1
ATOM 722 O O . VAL A 1 89 ? 4.569 -14.040 -25.349 1.00 93.81 89 VAL A O 1
ATOM 725 N N . SER A 1 90 ? 4.908 -16.259 -25.595 1.00 94.75 90 SER A N 1
ATOM 726 C CA . SER A 1 90 ? 3.775 -16.730 -24.795 1.00 94.75 90 SER A CA 1
ATOM 727 C C . SER A 1 90 ? 4.291 -17.615 -23.665 1.00 94.75 90 SER A C 1
ATOM 729 O O . SER A 1 90 ? 5.179 -18.444 -23.874 1.00 94.75 90 SER A O 1
ATOM 731 N N . VAL A 1 91 ? 3.769 -17.405 -22.460 1.00 95.81 91 VAL A N 1
ATOM 732 C CA . VAL A 1 91 ? 4.151 -18.148 -21.258 1.00 95.81 91 VAL A CA 1
ATOM 733 C C . VAL A 1 91 ? 2.935 -18.479 -20.414 1.00 95.81 91 VAL A C 1
ATOM 735 O O . VAL A 1 91 ? 1.941 -17.751 -20.398 1.00 95.81 91 VAL A O 1
ATOM 738 N N . SER A 1 92 ? 3.045 -19.585 -19.686 1.00 96.06 92 SER A N 1
ATOM 739 C CA . SER A 1 92 ? 2.011 -20.023 -18.754 1.00 96.06 92 SER A CA 1
ATOM 740 C C . SER A 1 92 ? 2.302 -19.539 -17.331 1.00 96.06 92 SER A C 1
ATOM 742 O O . SER A 1 92 ? 3.458 -19.399 -16.923 1.00 96.06 92 SER A O 1
ATOM 744 N N . LEU A 1 93 ? 1.250 -19.280 -16.562 1.00 95.94 93 LEU A N 1
ATOM 745 C CA . LEU A 1 93 ? 1.310 -18.970 -15.137 1.00 95.94 93 LEU A CA 1
ATOM 746 C C . LEU A 1 93 ? 0.625 -20.076 -14.353 1.00 95.94 93 LEU A C 1
ATOM 748 O O . LEU A 1 93 ? -0.482 -20.471 -14.713 1.00 95.94 93 LEU A O 1
ATOM 752 N N . ASP A 1 94 ? 1.242 -20.512 -13.258 1.00 94.00 94 ASP A N 1
ATOM 753 C CA . ASP A 1 94 ? 0.505 -21.203 -12.203 1.00 94.00 94 ASP A CA 1
ATOM 754 C C . ASP A 1 94 ? -0.173 -20.191 -11.289 1.00 94.00 94 ASP A C 1
ATOM 756 O O . ASP A 1 94 ? 0.512 -19.316 -10.757 1.00 94.00 94 ASP A O 1
ATOM 760 N N . LEU A 1 95 ? -1.483 -20.305 -11.086 1.00 93.19 95 LEU A N 1
ATOM 761 C CA . LEU A 1 95 ? -2.242 -19.417 -10.207 1.00 93.19 95 LEU A CA 1
ATOM 762 C C . LEU A 1 95 ? -2.688 -20.077 -8.899 1.00 93.19 95 LEU A C 1
ATOM 764 O O . LEU A 1 95 ? -3.337 -19.419 -8.078 1.00 93.19 95 LEU A O 1
ATOM 768 N N . GLU A 1 96 ? -2.332 -21.341 -8.666 1.00 91.38 96 GLU A N 1
ATOM 769 C CA . GLU A 1 96 ? -2.808 -22.084 -7.503 1.00 91.38 96 GLU A CA 1
ATOM 770 C C . GLU A 1 96 ? -2.411 -21.406 -6.178 1.00 91.38 96 GLU A C 1
ATOM 772 O O . GLU A 1 96 ? -1.238 -21.162 -5.878 1.00 91.38 96 GLU A O 1
ATOM 777 N N . GLY A 1 97 ? -3.419 -21.055 -5.369 1.00 89.31 97 GLY A N 1
ATOM 778 C CA . GLY A 1 97 ? -3.233 -20.427 -4.055 1.00 89.31 97 GLY A CA 1
ATOM 779 C C . GLY A 1 97 ? -2.613 -19.022 -4.085 1.00 89.31 97 GLY A C 1
ATOM 780 O O . GLY A 1 97 ? -2.293 -18.466 -3.026 1.00 89.31 97 GLY A O 1
ATOM 781 N N . LEU A 1 98 ? -2.444 -18.421 -5.266 1.00 92.50 98 LEU A N 1
ATOM 782 C CA . LEU A 1 98 ? -1.758 -17.147 -5.413 1.00 92.50 98 LEU A CA 1
ATOM 783 C C . LEU A 1 98 ? -2.696 -15.944 -5.304 1.00 92.50 98 LEU A C 1
ATOM 785 O O . LEU A 1 98 ? -3.781 -15.924 -5.893 1.00 92.50 98 LEU A O 1
ATOM 789 N N . PRO A 1 99 ? -2.276 -14.888 -4.586 1.00 94.69 99 PRO A N 1
ATOM 790 C CA . PRO A 1 99 ? -2.985 -13.628 -4.626 1.00 94.69 99 PRO A CA 1
ATOM 791 C C . PRO A 1 99 ? -2.698 -12.875 -5.926 1.00 94.69 99 PRO A C 1
ATOM 793 O O . PRO A 1 99 ? -1.547 -12.607 -6.266 1.00 94.69 99 PRO A O 1
ATOM 796 N N . ILE A 1 100 ? -3.766 -12.438 -6.576 1.00 95.81 100 ILE A N 1
ATOM 797 C CA . ILE A 1 100 ? -3.743 -11.530 -7.717 1.00 95.81 100 ILE A CA 1
ATOM 798 C C . ILE A 1 100 ? -4.087 -10.131 -7.213 1.00 95.81 100 ILE A C 1
ATOM 800 O O . ILE A 1 100 ? -5.017 -9.945 -6.421 1.00 95.81 100 ILE A O 1
ATOM 804 N N . TYR A 1 101 ? -3.320 -9.141 -7.653 1.00 96.44 101 TYR A N 1
ATOM 805 C CA . TYR A 1 101 ? -3.574 -7.737 -7.355 1.00 96.44 101 TYR A CA 1
ATOM 806 C C . TYR A 1 101 ? -4.208 -7.069 -8.570 1.00 96.44 101 TYR A C 1
ATOM 808 O O . TYR A 1 101 ? -3.708 -7.207 -9.677 1.00 96.44 101 TYR A O 1
ATOM 816 N N . ILE A 1 102 ? -5.290 -6.330 -8.370 1.00 95.75 102 ILE A N 1
ATOM 817 C CA . ILE A 1 102 ? -5.967 -5.579 -9.430 1.00 95.75 102 ILE A CA 1
ATOM 818 C C . ILE A 1 102 ? -5.788 -4.104 -9.115 1.00 95.75 102 ILE A C 1
ATOM 820 O O . ILE A 1 102 ? -6.197 -3.658 -8.039 1.00 95.75 102 ILE A O 1
ATOM 824 N N . LEU A 1 103 ? -5.136 -3.367 -10.010 1.00 94.44 103 LEU A N 1
ATOM 825 C CA . LEU A 1 103 ? -5.006 -1.919 -9.877 1.00 94.44 103 LEU A CA 1
ATOM 826 C C . LEU A 1 103 ? -6.348 -1.239 -10.193 1.00 94.44 103 LEU A C 1
ATOM 828 O O . LEU A 1 103 ? -7.081 -1.741 -11.046 1.00 94.44 103 LEU A O 1
ATOM 832 N N . PRO A 1 104 ? -6.678 -0.114 -9.532 1.00 90.81 104 PRO A N 1
ATOM 833 C CA . PRO A 1 104 ? -7.853 0.668 -9.908 1.00 90.81 104 PRO A CA 1
ATOM 834 C C . PRO A 1 104 ? -7.725 1.170 -11.356 1.00 90.81 104 PRO A C 1
ATOM 836 O O . PRO A 1 104 ? -6.622 1.424 -11.836 1.00 90.81 104 PRO A O 1
ATOM 839 N N . SER A 1 105 ? -8.838 1.290 -12.073 1.00 85.12 105 SER A N 1
ATOM 840 C CA . SER A 1 105 ? -8.832 1.859 -13.425 1.00 85.12 105 SER A CA 1
ATOM 841 C C . SER A 1 105 ? -8.496 3.349 -13.363 1.00 85.12 105 SER A C 1
ATOM 843 O O . SER A 1 105 ? -9.029 4.066 -12.514 1.00 85.12 105 SER A O 1
ATOM 845 N N . VAL A 1 106 ? -7.647 3.822 -14.273 1.00 77.31 106 VAL A N 1
ATOM 846 C CA . VAL A 1 106 ? -7.332 5.250 -14.410 1.00 77.31 106 VAL A CA 1
ATOM 847 C C . VAL A 1 106 ? -8.008 5.764 -15.671 1.00 77.31 106 VAL A C 1
ATOM 849 O O . VAL A 1 106 ? -7.855 5.175 -16.741 1.00 77.31 106 VAL A O 1
ATOM 852 N N . ASN A 1 107 ? -8.743 6.872 -15.565 1.00 72.62 107 ASN A N 1
ATOM 853 C CA . ASN A 1 107 ? -9.247 7.552 -16.753 1.00 72.62 107 ASN A CA 1
ATOM 854 C C . ASN A 1 107 ? -8.054 7.990 -17.607 1.00 72.62 107 ASN A C 1
ATOM 856 O O . ASN A 1 107 ? -7.139 8.636 -17.105 1.00 72.62 107 ASN A O 1
ATOM 860 N N . LYS A 1 108 ? -8.058 7.662 -18.903 1.00 66.50 108 LYS A N 1
ATOM 861 C CA . LYS A 1 108 ? -6.936 7.965 -19.815 1.00 66.50 108 LYS A CA 1
ATOM 862 C C . LYS A 1 108 ? -6.603 9.461 -19.898 1.00 66.50 108 LYS A C 1
ATOM 864 O O . LYS A 1 108 ? -5.467 9.817 -20.191 1.00 66.50 108 LYS A O 1
ATOM 869 N N . GLU A 1 109 ? -7.575 10.325 -19.616 1.00 62.12 109 GLU A N 1
ATOM 870 C CA . GLU A 1 109 ? -7.399 11.781 -19.551 1.00 62.12 109 GLU A CA 1
ATOM 871 C C . GLU A 1 109 ? -6.657 12.227 -18.276 1.00 62.12 109 GLU A C 1
ATOM 873 O O . GLU A 1 109 ? -5.887 13.186 -18.301 1.00 62.12 109 GLU A O 1
ATOM 878 N N . ASP A 1 110 ? -6.788 11.459 -17.192 1.00 58.34 110 ASP A N 1
ATOM 879 C CA . ASP A 1 110 ? -6.174 11.691 -15.887 1.00 58.34 110 ASP A CA 1
ATOM 880 C C . ASP A 1 110 ? -4.905 10.849 -15.709 1.00 58.34 110 ASP A C 1
ATOM 882 O O . ASP A 1 110 ? -4.739 10.175 -14.690 1.00 58.34 110 ASP A O 1
ATOM 886 N N . SER A 1 111 ? -3.980 10.862 -16.679 1.00 57.22 111 SER A N 1
ATOM 887 C CA . SER A 1 111 ? -2.671 10.220 -16.475 1.00 57.22 111 SER A CA 1
ATOM 888 C C . SER A 1 111 ? -2.069 10.752 -15.163 1.00 57.22 111 SER A C 1
ATOM 890 O O . SER A 1 111 ? -1.725 11.934 -15.056 1.00 57.22 111 SER A O 1
ATOM 892 N N . SER A 1 112 ? -1.998 9.903 -14.132 1.00 54.50 112 SER A N 1
ATOM 893 C CA . SER A 1 112 ? -1.717 10.309 -12.744 1.00 54.50 112 SER A CA 1
ATOM 894 C C . SER A 1 112 ? -0.358 10.998 -12.590 1.00 54.50 112 SER A C 1
ATOM 896 O O . SER A 1 112 ? -0.127 11.755 -11.648 1.00 54.50 112 SER A O 1
ATOM 898 N N . LEU A 1 113 ? 0.537 10.761 -13.554 1.00 53.34 113 LEU A N 1
ATOM 899 C CA . LEU A 1 113 ? 1.837 11.409 -13.684 1.00 53.34 113 LEU A CA 1
ATOM 900 C C . LEU A 1 113 ? 1.757 12.890 -14.074 1.00 53.34 113 LEU A C 1
ATOM 902 O O . LEU A 1 113 ? 2.617 13.658 -13.654 1.00 53.34 113 LEU A O 1
ATOM 906 N N . LYS A 1 114 ? 0.754 13.304 -14.859 1.00 54.66 114 LYS A N 1
ATOM 907 C CA . LYS A 1 114 ? 0.602 14.697 -15.314 1.00 54.66 114 LYS A CA 1
ATOM 908 C C . LYS A 1 114 ? -0.208 15.544 -14.337 1.00 54.66 114 LYS A C 1
ATOM 910 O O . LYS A 1 114 ? 0.046 16.738 -14.216 1.00 54.66 114 LYS A O 1
ATOM 915 N N . SER A 1 115 ? -1.162 14.938 -13.634 1.00 53.97 115 SER A N 1
ATOM 916 C CA . SER A 1 115 ? -2.103 15.666 -12.778 1.00 53.97 115 SER A CA 1
ATOM 917 C C . SER A 1 115 ? -1.701 15.715 -11.297 1.00 53.97 115 SER A C 1
ATOM 919 O O . SER A 1 115 ? -2.312 16.461 -10.535 1.00 53.97 115 SER A O 1
ATOM 921 N N . ASN A 1 116 ? -0.675 14.962 -10.864 1.00 59.19 116 ASN A N 1
ATOM 922 C CA . ASN A 1 116 ? -0.347 14.765 -9.439 1.00 59.19 116 ASN A CA 1
ATOM 923 C C . ASN A 1 116 ? -1.566 14.307 -8.603 1.00 59.19 116 ASN A C 1
ATOM 925 O O . ASN A 1 116 ? -1.606 14.507 -7.385 1.00 59.19 116 ASN A O 1
ATOM 929 N N . ILE A 1 117 ? -2.576 13.707 -9.245 1.00 66.44 117 ILE A N 1
ATOM 930 C CA . ILE A 1 117 ? -3.776 13.211 -8.575 1.00 66.44 117 ILE A CA 1
ATOM 931 C C . ILE A 1 117 ? -3.451 11.838 -7.995 1.00 66.44 117 ILE A C 1
ATOM 933 O O . ILE A 1 117 ? -3.088 10.898 -8.702 1.00 66.44 117 ILE A O 1
ATOM 937 N N . TYR A 1 118 ? -3.563 11.734 -6.674 1.00 71.62 118 TYR A N 1
ATOM 938 C CA . TYR A 1 118 ? -3.341 10.487 -5.958 1.00 71.62 118 TYR A CA 1
ATOM 939 C C . TYR A 1 118 ? -4.620 9.650 -6.015 1.00 71.62 118 TYR A C 1
ATOM 941 O O . TYR A 1 118 ? -5.657 10.145 -5.570 1.00 71.62 118 TYR A O 1
ATOM 949 N N . PRO A 1 119 ? -4.566 8.397 -6.503 1.00 75.50 119 PRO A N 1
ATOM 950 C CA . PRO A 1 119 ? -5.731 7.530 -6.512 1.00 75.50 119 PRO A CA 1
ATOM 951 C C . PRO A 1 119 ? -6.212 7.308 -5.077 1.00 75.50 119 PRO A C 1
ATOM 953 O O . PRO A 1 119 ? -5.425 7.056 -4.156 1.00 75.50 119 PRO A O 1
ATOM 956 N N . ASP A 1 120 ? -7.522 7.421 -4.882 1.00 73.56 120 ASP A N 1
ATOM 957 C CA . ASP A 1 120 ? -8.134 7.206 -3.572 1.00 73.56 120 ASP A CA 1
ATOM 958 C C . ASP A 1 120 ? -8.277 5.722 -3.226 1.00 73.56 120 ASP A C 1
ATOM 960 O O . ASP A 1 120 ? -8.331 5.366 -2.041 1.00 73.56 120 ASP A O 1
ATOM 964 N N . GLU A 1 121 ? -8.274 4.866 -4.246 1.00 84.00 121 GLU A N 1
ATOM 965 C CA . GLU A 1 121 ? -8.429 3.425 -4.127 1.00 84.00 121 GLU A CA 1
ATOM 966 C C . GLU A 1 121 ? -7.086 2.694 -4.094 1.00 84.00 121 GLU A C 1
ATOM 968 O O . GLU A 1 121 ? -6.120 3.039 -4.778 1.00 84.00 121 GLU A O 1
ATOM 973 N N . SER A 1 122 ? -7.034 1.647 -3.275 1.00 87.81 122 SER A N 1
ATOM 974 C CA . SER A 1 122 ? -5.893 0.736 -3.208 1.00 87.81 122 SER A CA 1
ATOM 975 C C . SER A 1 122 ? -6.143 -0.499 -4.063 1.00 87.81 122 SER A C 1
ATOM 977 O O . SER A 1 122 ? -7.304 -0.871 -4.239 1.00 87.81 122 SER A O 1
ATOM 979 N N . PRO A 1 123 ? -5.089 -1.195 -4.530 1.00 91.94 123 PRO A N 1
ATOM 980 C CA . PRO A 1 123 ? -5.254 -2.401 -5.308 1.00 91.94 123 PRO A CA 1
ATOM 981 C C . PRO A 1 123 ? -6.136 -3.407 -4.577 1.00 91.94 123 PRO A C 1
ATOM 983 O O . PRO A 1 123 ? -5.997 -3.644 -3.371 1.00 91.94 123 PRO A O 1
ATOM 986 N N . LYS A 1 124 ? -7.038 -4.042 -5.312 1.00 92.25 124 LYS A N 1
ATOM 987 C CA . LYS A 1 124 ? -7.835 -5.131 -4.766 1.00 92.25 124 LYS A CA 1
ATOM 988 C C . LYS A 1 124 ? -6.983 -6.393 -4.789 1.00 92.25 124 LYS A C 1
ATOM 990 O O . LYS A 1 124 ? -6.517 -6.812 -5.842 1.00 92.25 124 LYS A O 1
ATOM 995 N N . ARG A 1 125 ? -6.765 -7.003 -3.622 1.00 93.12 125 ARG A N 1
ATOM 996 C CA . ARG A 1 125 ? -6.135 -8.327 -3.521 1.00 93.12 125 ARG A CA 1
ATOM 997 C C . ARG A 1 125 ? -7.225 -9.386 -3.558 1.00 93.12 125 ARG A C 1
ATOM 999 O O . ARG A 1 125 ? -8.078 -9.399 -2.674 1.00 93.12 125 ARG A O 1
ATOM 1006 N N . THR A 1 126 ? -7.155 -10.278 -4.531 1.00 94.38 126 THR A N 1
ATOM 1007 C CA . THR A 1 126 ? -8.119 -11.361 -4.737 1.00 94.38 126 THR A CA 1
ATOM 1008 C C . THR A 1 126 ? -7.382 -12.667 -5.032 1.00 94.38 126 THR A C 1
ATOM 1010 O O . THR A 1 126 ? -6.162 -12.655 -5.174 1.00 94.38 126 THR A O 1
ATOM 1013 N N . TYR A 1 127 ? -8.084 -13.794 -5.076 1.00 93.94 127 TYR A N 1
ATOM 1014 C CA . TYR A 1 127 ? -7.513 -15.073 -5.519 1.00 93.94 127 TYR A CA 1
ATOM 1015 C C . TYR A 1 127 ? -8.056 -15.437 -6.896 1.00 93.94 127 TYR A C 1
ATOM 1017 O O . TYR A 1 127 ? -9.138 -14.978 -7.266 1.00 93.94 127 TYR A O 1
ATOM 1025 N N . TRP A 1 128 ? -7.337 -16.269 -7.641 1.00 91.31 128 TRP A N 1
ATOM 1026 C CA . TRP A 1 128 ? -7.774 -16.696 -8.969 1.00 91.31 128 TRP A CA 1
ATOM 1027 C C . TRP A 1 128 ? -9.191 -17.285 -8.969 1.00 91.31 128 TRP A C 1
ATOM 1029 O O . TRP A 1 128 ? -10.048 -16.797 -9.692 1.00 91.31 128 TRP A O 1
ATOM 1039 N N . ASN A 1 129 ? -9.492 -18.176 -8.024 1.00 90.38 129 ASN A N 1
ATOM 1040 C CA . ASN A 1 129 ? -10.799 -18.837 -7.889 1.00 90.38 129 ASN A CA 1
ATOM 1041 C C . ASN A 1 129 ? -11.972 -17.874 -7.606 1.00 90.38 129 ASN A C 1
ATOM 1043 O O . ASN A 1 129 ? -13.125 -18.287 -7.600 1.00 90.38 129 ASN A O 1
ATOM 1047 N N . SER A 1 130 ? -11.691 -16.599 -7.311 1.00 90.31 130 SER A N 1
ATOM 1048 C CA . SER A 1 130 ? -12.710 -15.557 -7.109 1.00 90.31 130 SER A CA 1
ATOM 1049 C C . SER A 1 130 ? -12.941 -14.676 -8.343 1.00 90.31 130 SER A C 1
ATOM 1051 O O . SER A 1 130 ? -13.803 -13.798 -8.313 1.00 90.31 130 SER A O 1
ATOM 1053 N N . LEU A 1 131 ? -12.163 -14.873 -9.411 1.00 87.62 131 LEU A N 1
ATOM 1054 C CA . LEU A 1 131 ? -12.304 -14.177 -10.685 1.00 87.62 131 LEU A CA 1
ATOM 1055 C C . LEU A 1 131 ? -13.128 -15.039 -11.640 1.00 87.62 131 LEU A C 1
ATOM 1057 O O . LEU A 1 131 ? -12.628 -16.000 -12.205 1.00 87.62 131 LEU A O 1
ATOM 1061 N N . PHE A 1 132 ? -14.400 -14.681 -11.819 1.00 77.31 132 PHE A N 1
ATOM 1062 C CA . PHE A 1 132 ? -15.321 -15.439 -12.675 1.00 77.31 132 PHE A CA 1
ATOM 1063 C C . PHE A 1 132 ? -15.034 -15.276 -14.170 1.00 77.31 132 PHE A C 1
ATOM 1065 O O . PHE A 1 132 ? -15.252 -16.195 -14.951 1.00 77.31 132 PHE A O 1
ATOM 1072 N N . SER A 1 133 ? -14.571 -14.096 -14.580 1.00 85.44 133 SER A N 1
ATOM 1073 C CA . SER A 1 133 ? -14.303 -13.786 -15.982 1.00 85.44 133 SER A CA 1
ATOM 1074 C C . SER A 1 133 ? -13.287 -12.660 -16.094 1.00 85.44 133 SER A C 1
ATOM 1076 O O . SER A 1 133 ? -13.399 -11.652 -15.391 1.00 85.44 133 SER A O 1
ATOM 1078 N N . LEU A 1 134 ? -12.344 -12.801 -17.021 1.00 89.81 134 LEU A N 1
ATOM 1079 C CA . LEU A 1 134 ? -11.471 -11.721 -17.465 1.00 89.81 134 LEU A CA 1
ATOM 1080 C C . LEU A 1 134 ? -11.704 -11.485 -18.961 1.00 89.81 134 LEU A C 1
ATOM 1082 O O . LEU A 1 134 ? -11.734 -12.460 -19.714 1.00 89.81 134 LEU A O 1
ATOM 1086 N N . PRO A 1 135 ? -11.862 -10.227 -19.406 1.00 91.31 135 PRO A N 1
ATOM 1087 C CA . PRO A 1 135 ? -11.909 -9.912 -20.826 1.00 91.31 135 PRO A CA 1
ATOM 1088 C C . PRO A 1 135 ? -10.656 -10.415 -21.547 1.00 91.31 135 PRO A C 1
ATOM 1090 O O . PRO A 1 135 ? -9.549 -10.392 -20.994 1.00 91.31 135 PRO A O 1
ATOM 1093 N N . GLU A 1 136 ? -10.812 -10.822 -22.804 1.00 89.19 136 GLU A N 1
ATOM 1094 C CA . GLU A 1 136 ? -9.664 -11.087 -23.669 1.00 89.19 136 GLU A CA 1
ATOM 1095 C C . GLU A 1 136 ? -8.758 -9.847 -23.713 1.00 89.19 136 GLU A C 1
ATOM 1097 O O . GLU A 1 136 ? -9.228 -8.709 -23.638 1.00 89.19 136 GLU A O 1
ATOM 1102 N N . LYS A 1 137 ? -7.444 -10.060 -23.816 1.00 92.94 137 LYS A N 1
ATOM 1103 C CA . LYS A 1 137 ? -6.431 -8.996 -23.863 1.00 92.94 137 LYS A CA 1
ATOM 1104 C C . LYS A 1 137 ? -6.301 -8.155 -22.588 1.00 92.94 137 LYS A C 1
ATOM 1106 O O . LYS A 1 137 ? -5.611 -7.135 -22.608 1.00 92.94 137 LYS A O 1
ATOM 1111 N N . THR A 1 138 ? -6.882 -8.595 -21.469 1.00 95.62 138 THR A N 1
ATOM 1112 C CA . THR A 1 138 ? -6.620 -8.002 -20.147 1.00 95.62 138 THR A CA 1
ATOM 1113 C C . THR A 1 138 ? -5.113 -7.902 -19.914 1.00 95.62 138 THR A C 1
ATOM 1115 O O . THR A 1 138 ? -4.401 -8.894 -20.073 1.00 95.62 138 THR A O 1
ATOM 1118 N N . SER A 1 139 ? -4.619 -6.715 -19.552 1.00 96.38 139 SER A N 1
ATOM 1119 C CA . SER A 1 139 ? -3.187 -6.488 -19.351 1.00 96.38 139 SER A CA 1
ATOM 1120 C C . SER A 1 139 ? -2.731 -7.019 -17.994 1.00 96.38 139 SER A C 1
ATOM 1122 O O . SER A 1 139 ? -3.324 -6.725 -16.952 1.00 96.38 139 SER A O 1
ATOM 1124 N N . ILE A 1 140 ? -1.672 -7.828 -18.013 1.00 97.12 140 ILE A N 1
ATOM 1125 C CA . ILE A 1 140 ? -1.156 -8.537 -16.844 1.00 97.12 140 ILE A CA 1
ATOM 1126 C C . ILE A 1 140 ? 0.352 -8.329 -16.759 1.00 97.12 140 ILE A C 1
ATOM 1128 O O . ILE A 1 140 ? 1.110 -8.584 -17.698 1.00 97.12 140 ILE A O 1
ATOM 1132 N N . PHE A 1 141 ? 0.786 -7.877 -15.591 1.00 97.38 141 PHE A N 1
ATOM 1133 C CA . PHE A 1 141 ? 2.179 -7.837 -15.198 1.00 97.38 141 PHE A CA 1
ATOM 1134 C C . PHE A 1 141 ? 2.480 -9.009 -14.274 1.00 97.38 141 PHE A C 1
ATOM 1136 O O . PHE A 1 141 ? 1.778 -9.232 -13.285 1.00 97.38 141 PHE A O 1
ATOM 1143 N N . VAL A 1 142 ? 3.556 -9.727 -14.575 1.00 97.25 142 VAL A N 1
ATOM 1144 C CA . VAL A 1 142 ? 4.024 -10.854 -13.774 1.00 97.25 142 VAL A CA 1
ATOM 1145 C C . VAL A 1 142 ? 5.499 -10.705 -13.489 1.00 97.25 142 VAL A C 1
ATOM 1147 O O . VAL A 1 142 ? 6.281 -10.280 -14.338 1.00 97.25 142 VAL A O 1
ATOM 1150 N N . THR A 1 143 ? 5.904 -11.080 -12.285 1.00 96.50 143 THR A N 1
ATOM 1151 C CA . THR A 1 143 ? 7.314 -11.153 -11.936 1.00 96.50 143 THR A CA 1
ATOM 1152 C C . THR A 1 143 ? 7.582 -12.256 -10.927 1.00 96.50 143 THR A C 1
ATOM 1154 O O . THR A 1 143 ? 6.894 -12.369 -9.913 1.00 96.50 143 THR A O 1
ATOM 1157 N N . GLY A 1 144 ? 8.608 -13.057 -11.195 1.00 95.44 144 GLY A N 1
ATOM 1158 C CA . GLY A 1 144 ? 8.924 -14.240 -10.409 1.00 95.44 144 GLY A CA 1
ATOM 1159 C C . GLY A 1 144 ? 9.907 -15.147 -11.130 1.00 95.44 144 GLY A C 1
ATOM 1160 O O . GLY A 1 144 ? 10.604 -14.715 -12.050 1.00 95.44 144 GLY A O 1
ATOM 1161 N N . GLU A 1 145 ? 9.957 -16.391 -10.679 1.00 94.94 145 GLU A N 1
ATOM 1162 C CA . GLU A 1 145 ? 10.819 -17.429 -11.224 1.00 94.94 145 GLU A CA 1
ATOM 1163 C C . GLU A 1 145 ? 10.161 -18.089 -12.439 1.00 94.94 145 GLU A C 1
ATOM 1165 O O . GLU A 1 145 ? 9.020 -18.549 -12.368 1.00 94.94 145 GLU A O 1
ATOM 1170 N N . LEU A 1 146 ? 10.875 -18.093 -13.562 1.00 95.06 146 LEU A N 1
ATOM 1171 C CA . LEU A 1 146 ? 10.521 -18.857 -14.751 1.00 95.06 146 LEU A CA 1
ATOM 1172 C C . LEU A 1 146 ? 11.196 -20.222 -14.660 1.00 95.06 146 LEU A C 1
ATOM 1174 O O . LEU A 1 146 ? 12.384 -20.282 -14.354 1.00 95.06 146 LEU A O 1
ATOM 1178 N N . ILE A 1 147 ? 10.452 -21.290 -14.929 1.00 94.38 147 ILE A N 1
ATOM 1179 C CA . ILE A 1 147 ? 10.954 -22.664 -14.968 1.00 94.38 147 ILE A CA 1
ATOM 1180 C C . ILE A 1 147 ? 10.488 -23.299 -16.279 1.00 94.38 147 ILE A C 1
ATOM 1182 O O . ILE A 1 147 ? 9.369 -23.053 -16.736 1.00 94.38 147 ILE A O 1
ATOM 1186 N N . SER A 1 148 ? 11.347 -24.103 -16.902 1.00 91.56 148 SER A N 1
ATOM 1187 C CA . SER A 1 148 ? 10.981 -24.925 -18.056 1.00 91.56 148 SER A CA 1
ATOM 1188 C C . SER A 1 148 ? 10.542 -26.308 -17.575 1.00 91.56 148 SER A C 1
ATOM 1190 O O . SER A 1 148 ? 11.361 -27.080 -17.084 1.00 91.56 148 SER A O 1
ATOM 1192 N N . GLU A 1 149 ? 9.254 -26.626 -17.693 1.00 88.88 149 GLU A N 1
ATOM 1193 C CA . GLU A 1 149 ? 8.691 -27.937 -17.343 1.00 88.88 149 GLU A CA 1
ATOM 1194 C C . GLU A 1 149 ? 7.913 -28.479 -18.554 1.00 88.88 149 GLU A C 1
ATOM 1196 O O . GLU A 1 149 ? 7.069 -27.791 -19.127 1.00 88.88 149 GLU A O 1
ATOM 1201 N N . GLY A 1 150 ? 8.215 -29.708 -18.992 1.00 84.06 150 GLY A N 1
ATOM 1202 C CA . GLY A 1 150 ? 7.507 -30.343 -20.116 1.00 84.06 150 GLY A CA 1
ATOM 1203 C C . GLY A 1 150 ? 7.641 -29.602 -21.456 1.00 84.06 150 GLY A C 1
ATOM 1204 O O . GLY A 1 150 ? 6.699 -29.585 -22.246 1.00 84.06 150 GLY A O 1
ATOM 1205 N N . GLY A 1 151 ? 8.781 -28.942 -21.694 1.00 85.44 151 GLY A N 1
ATOM 1206 C CA . GLY A 1 151 ? 9.027 -28.154 -22.908 1.00 85.44 151 GLY A CA 1
ATOM 1207 C C . GLY A 1 151 ? 8.280 -26.817 -22.956 1.00 85.44 151 GLY A C 1
ATOM 1208 O O . GLY A 1 151 ? 8.236 -26.180 -24.005 1.00 85.44 151 GLY A O 1
ATOM 1209 N N . ARG A 1 152 ? 7.680 -26.387 -21.839 1.00 88.81 152 ARG A N 1
ATOM 1210 C CA . ARG A 1 152 ? 6.955 -25.119 -21.718 1.00 88.81 152 ARG A CA 1
ATOM 1211 C C . ARG A 1 152 ? 7.585 -24.264 -20.631 1.00 88.81 152 ARG A C 1
ATOM 1213 O O . ARG A 1 152 ? 7.905 -24.756 -19.552 1.00 88.81 152 ARG A O 1
ATOM 1220 N N . SER A 1 153 ? 7.710 -22.966 -20.889 1.00 92.56 153 SER A N 1
ATOM 1221 C CA . SER A 1 153 ? 8.101 -22.012 -19.853 1.00 92.56 153 SER A CA 1
ATOM 1222 C C . SER A 1 153 ? 6.888 -21.608 -19.019 1.00 92.56 153 SER A C 1
ATOM 1224 O O . SER A 1 153 ? 5.862 -21.152 -19.541 1.00 92.56 153 SER A O 1
ATOM 1226 N N . LYS A 1 154 ? 7.020 -21.781 -17.708 1.00 94.38 154 LYS A N 1
ATOM 1227 C CA . LYS A 1 154 ? 5.980 -21.513 -16.725 1.00 94.38 154 LYS A CA 1
ATOM 1228 C C . LYS A 1 154 ? 6.539 -20.647 -15.606 1.00 94.38 154 LYS A C 1
ATOM 1230 O O . LYS A 1 154 ? 7.604 -20.934 -15.064 1.00 94.38 154 LYS A O 1
ATOM 1235 N N . PHE A 1 155 ? 5.823 -19.587 -15.248 1.00 95.75 155 PHE A N 1
ATOM 1236 C CA . PHE A 1 155 ? 6.108 -18.871 -14.010 1.00 95.75 155 PHE A CA 1
ATOM 1237 C C . PHE A 1 155 ? 5.573 -19.675 -12.829 1.00 95.75 155 PHE A C 1
ATOM 1239 O O . PHE A 1 155 ? 4.381 -19.997 -12.780 1.00 95.75 155 PHE A O 1
ATOM 1246 N N . LYS A 1 156 ? 6.454 -19.978 -11.875 1.00 92.50 156 LYS A N 1
ATOM 1247 C CA . LYS A 1 156 ? 6.128 -20.769 -10.689 1.00 92.50 156 LYS A CA 1
ATOM 1248 C C . LYS A 1 156 ? 6.303 -19.933 -9.431 1.00 92.50 156 LYS A C 1
ATOM 1250 O O . LYS A 1 156 ? 7.198 -19.097 -9.326 1.00 92.50 156 LYS A O 1
ATOM 1255 N N . ASN A 1 157 ? 5.428 -20.165 -8.463 1.00 93.50 157 ASN A N 1
ATOM 1256 C CA . ASN A 1 157 ? 5.563 -19.576 -7.143 1.00 93.50 157 ASN A CA 1
ATOM 1257 C C . ASN A 1 157 ? 6.567 -20.373 -6.303 1.00 93.50 157 ASN A C 1
ATOM 1259 O O . ASN A 1 157 ? 6.360 -21.565 -6.075 1.00 93.50 157 ASN A O 1
ATOM 1263 N N . SER A 1 158 ? 7.605 -19.716 -5.789 1.00 90.31 158 SER A N 1
ATOM 1264 C CA . SER A 1 158 ? 8.547 -20.312 -4.836 1.00 90.31 158 SER A CA 1
ATOM 1265 C C . SER A 1 158 ? 8.601 -19.509 -3.531 1.00 90.31 158 SER A C 1
ATOM 1267 O O . SER A 1 158 ? 8.244 -18.331 -3.481 1.00 90.31 158 SER A O 1
ATOM 1269 N N . LYS A 1 159 ? 9.009 -20.153 -2.424 1.00 88.62 159 LYS A N 1
ATOM 1270 C CA . LYS A 1 159 ? 9.120 -19.482 -1.110 1.00 88.62 159 LYS A CA 1
ATOM 1271 C C . LYS A 1 159 ? 10.161 -18.361 -1.126 1.00 88.62 159 LYS A C 1
ATOM 1273 O O . LYS A 1 159 ? 9.980 -17.357 -0.441 1.00 88.62 159 LYS A O 1
ATOM 1278 N N . GLU A 1 160 ? 11.231 -18.552 -1.892 1.00 88.44 160 GLU A N 1
ATOM 1279 C CA . GLU A 1 160 ? 12.316 -17.582 -2.042 1.00 88.44 160 GLU A CA 1
ATOM 1280 C C . GLU A 1 160 ? 11.909 -16.434 -2.966 1.00 88.44 160 GLU A C 1
ATOM 1282 O O . GLU A 1 160 ? 12.146 -15.268 -2.649 1.00 88.44 160 GLU A O 1
ATOM 1287 N N . ASN A 1 161 ? 11.229 -16.755 -4.070 1.00 89.31 161 ASN A N 1
ATOM 1288 C CA . ASN A 1 161 ? 10.822 -15.794 -5.084 1.00 89.31 161 ASN A CA 1
ATOM 1289 C C . ASN A 1 161 ? 9.308 -15.872 -5.315 1.00 89.31 161 ASN A C 1
ATOM 1291 O O . ASN A 1 161 ? 8.859 -16.442 -6.313 1.00 89.31 161 ASN A O 1
ATOM 1295 N N . PRO A 1 162 ? 8.501 -15.283 -4.410 1.00 91.81 162 PRO A N 1
ATOM 1296 C CA . PRO A 1 162 ? 7.056 -15.337 -4.536 1.00 91.81 162 PRO A CA 1
ATOM 1297 C C . PRO A 1 162 ? 6.607 -14.652 -5.826 1.00 91.81 162 PRO A C 1
ATOM 1299 O O . PRO A 1 162 ? 7.061 -13.546 -6.149 1.00 91.81 162 PRO A O 1
ATOM 1302 N N . LEU A 1 163 ? 5.695 -15.307 -6.542 1.00 95.25 163 LEU A N 1
ATOM 1303 C CA . LEU A 1 163 ? 5.150 -14.791 -7.791 1.00 95.25 163 LEU A CA 1
ATOM 1304 C C . LEU A 1 163 ? 4.244 -13.588 -7.491 1.00 95.25 163 LEU A C 1
ATOM 1306 O O . LEU A 1 163 ? 3.315 -13.677 -6.687 1.00 95.25 163 LEU A O 1
ATOM 1310 N N . LEU A 1 164 ? 4.522 -12.449 -8.125 1.00 96.69 164 LEU A N 1
ATOM 1311 C CA . LEU A 1 164 ? 3.680 -11.257 -8.050 1.00 96.69 164 LEU A CA 1
ATOM 1312 C C . LEU A 1 164 ? 2.956 -11.081 -9.382 1.00 96.69 164 LEU A C 1
ATOM 1314 O O . LEU A 1 164 ? 3.595 -10.938 -10.423 1.00 96.69 164 LEU A O 1
ATOM 1318 N N . ILE A 1 165 ? 1.625 -11.063 -9.315 1.00 97.19 165 ILE A N 1
ATOM 1319 C CA . ILE A 1 165 ? 0.729 -10.926 -10.464 1.00 97.19 165 ILE A CA 1
ATOM 1320 C C . ILE A 1 165 ? -0.138 -9.692 -10.253 1.00 97.19 165 ILE A C 1
ATOM 1322 O O . ILE A 1 165 ? -0.791 -9.551 -9.213 1.00 97.19 165 ILE A O 1
ATOM 1326 N N . ILE A 1 166 ? -0.125 -8.796 -11.235 1.00 97.44 166 ILE A N 1
ATOM 1327 C CA . ILE A 1 166 ? -0.859 -7.537 -11.206 1.00 97.44 166 ILE A CA 1
ATOM 1328 C C . ILE A 1 166 ? -1.662 -7.396 -12.498 1.00 97.44 166 ILE A C 1
ATOM 1330 O O . ILE A 1 166 ? -1.089 -7.338 -13.580 1.00 97.44 166 ILE A O 1
ATOM 1334 N N . ILE A 1 167 ? -2.980 -7.298 -12.375 1.00 96.88 167 ILE A N 1
ATOM 1335 C CA . ILE A 1 167 ? -3.883 -6.900 -13.456 1.00 96.88 167 ILE A CA 1
ATOM 1336 C C . ILE A 1 167 ? -3.982 -5.378 -13.442 1.00 96.88 167 ILE A C 1
ATOM 1338 O O . ILE A 1 167 ? -4.160 -4.774 -12.378 1.00 96.88 167 ILE A O 1
ATOM 1342 N N . TYR A 1 168 ? -3.849 -4.756 -14.608 1.00 95.31 168 TYR A N 1
ATOM 1343 C CA . TYR A 1 168 ? -3.857 -3.304 -14.732 1.00 95.31 168 TYR A CA 1
ATOM 1344 C C . TYR A 1 168 ? -4.588 -2.843 -15.993 1.00 95.31 168 TYR A C 1
ATOM 1346 O O . TYR A 1 168 ? -4.664 -3.570 -16.979 1.00 95.31 168 TYR A O 1
ATOM 1354 N N . ASP A 1 169 ? -5.102 -1.616 -15.943 1.00 92.12 169 ASP A N 1
ATOM 1355 C CA . ASP A 1 169 ? -5.782 -0.945 -17.053 1.00 92.12 169 ASP A CA 1
ATOM 1356 C C . ASP A 1 169 ? -5.203 0.467 -17.225 1.00 92.12 169 ASP A C 1
ATOM 1358 O O . ASP A 1 169 ? -5.801 1.478 -16.865 1.00 92.12 169 ASP A O 1
ATOM 1362 N N . CYS A 1 170 ? -3.941 0.521 -17.648 1.00 89.56 170 CYS A N 1
ATOM 1363 C CA . CYS A 1 170 ? -3.221 1.755 -17.950 1.00 89.56 170 CYS A CA 1
ATOM 1364 C C . CYS A 1 170 ? -2.098 1.483 -18.962 1.00 89.56 170 CYS A C 1
ATOM 1366 O O . CYS A 1 170 ? -1.786 0.330 -19.277 1.00 89.56 170 CYS A O 1
ATOM 1368 N N . GLU A 1 171 ? -1.481 2.542 -19.488 1.00 88.31 171 GLU A N 1
ATOM 1369 C CA . GLU A 1 171 ? -0.320 2.401 -20.366 1.00 88.31 171 GLU A CA 1
ATOM 1370 C C . GLU A 1 171 ? 0.874 1.787 -19.622 1.00 88.31 171 GLU A C 1
ATOM 1372 O O . GLU A 1 171 ? 1.073 2.001 -18.424 1.00 88.31 171 GLU A O 1
ATOM 1377 N N . LYS A 1 172 ? 1.709 1.025 -20.343 1.00 89.06 172 LYS A N 1
ATOM 1378 C CA . LYS A 1 172 ? 2.869 0.341 -19.745 1.00 89.06 172 LYS A CA 1
ATOM 1379 C C . LYS A 1 172 ? 3.840 1.323 -19.077 1.00 89.06 172 LYS A C 1
ATOM 1381 O O . LYS A 1 172 ? 4.415 0.967 -18.054 1.00 89.06 172 LYS A O 1
ATOM 1386 N N . SER A 1 173 ? 4.008 2.526 -19.633 1.00 83.75 173 SER A N 1
ATOM 1387 C CA . SER A 1 173 ? 4.845 3.596 -19.064 1.00 83.75 173 SER A CA 1
ATOM 1388 C C . SER A 1 173 ? 4.358 4.061 -17.695 1.00 83.75 173 SER A C 1
ATOM 1390 O O . SER A 1 173 ? 5.162 4.363 -16.820 1.00 83.75 173 SER A O 1
ATOM 1392 N N . ASP A 1 174 ? 3.042 4.075 -17.494 1.00 86.12 174 ASP A N 1
ATOM 1393 C CA . ASP A 1 174 ? 2.417 4.641 -16.301 1.00 86.12 174 ASP A CA 1
ATOM 1394 C C . ASP A 1 174 ? 2.213 3.580 -15.218 1.00 86.12 174 ASP A C 1
ATOM 1396 O O . ASP A 1 174 ? 2.036 3.919 -14.044 1.00 86.12 174 ASP A O 1
ATOM 1400 N N . PHE A 1 175 ? 2.286 2.298 -15.592 1.00 91.06 175 PHE A N 1
ATOM 1401 C CA . PHE A 1 175 ? 2.054 1.142 -14.732 1.00 91.06 175 PHE A CA 1
ATOM 1402 C C . PHE A 1 175 ? 2.713 1.260 -13.358 1.00 91.06 175 PHE A C 1
ATOM 1404 O O . PHE A 1 175 ? 2.038 1.098 -12.342 1.00 91.06 175 PHE A O 1
ATOM 1411 N N . TYR A 1 176 ? 4.017 1.544 -13.293 1.00 88.75 176 TYR A N 1
ATOM 1412 C CA . TYR A 1 176 ? 4.707 1.578 -12.004 1.00 88.75 176 TYR A CA 1
ATOM 1413 C C . TYR A 1 176 ? 4.308 2.760 -11.157 1.00 88.75 176 TYR A C 1
ATOM 1415 O O . TYR A 1 176 ? 4.076 2.593 -9.959 1.00 88.75 176 TYR A O 1
ATOM 1423 N N . SER A 1 177 ? 4.235 3.940 -11.768 1.00 86.94 177 SER A N 1
ATOM 1424 C CA . SER A 1 177 ? 3.803 5.130 -11.057 1.00 86.94 177 SER A CA 1
ATOM 1425 C C . SER A 1 177 ? 2.434 4.887 -10.425 1.00 86.94 177 SER A C 1
ATOM 1427 O O . SER A 1 177 ? 2.259 5.059 -9.219 1.00 86.94 177 SER A O 1
ATOM 1429 N N . HIS A 1 178 ? 1.517 4.315 -11.203 1.00 89.06 178 HIS A N 1
ATOM 1430 C CA . HIS A 1 178 ? 0.178 3.989 -10.771 1.00 89.06 178 HIS A CA 1
ATOM 1431 C C . HIS A 1 178 ? 0.159 2.887 -9.698 1.00 89.06 178 HIS A C 1
ATOM 1433 O O . HIS A 1 178 ? -0.505 3.032 -8.670 1.00 89.06 178 HIS A O 1
ATOM 1439 N N . ALA A 1 179 ? 0.940 1.817 -9.859 1.00 92.06 179 ALA A N 1
ATOM 1440 C CA . ALA A 1 179 ? 1.052 0.734 -8.881 1.00 92.06 179 ALA A CA 1
ATOM 1441 C C . ALA A 1 179 ? 1.658 1.198 -7.541 1.00 92.06 179 ALA A C 1
ATOM 1443 O O . ALA A 1 179 ? 1.245 0.736 -6.476 1.00 92.06 179 ALA A O 1
ATOM 1444 N N . ILE A 1 180 ? 2.619 2.126 -7.563 1.00 90.50 180 ILE A N 1
ATOM 1445 C CA . ILE A 1 180 ? 3.240 2.703 -6.360 1.00 90.50 180 ILE A CA 1
ATOM 1446 C C . ILE A 1 180 ? 2.269 3.644 -5.648 1.00 90.50 180 ILE A C 1
ATOM 1448 O O . ILE A 1 180 ? 2.149 3.581 -4.420 1.00 90.50 180 ILE A O 1
ATOM 1452 N N . LEU A 1 181 ? 1.590 4.506 -6.410 1.00 87.56 181 LEU A N 1
ATOM 1453 C CA . LEU A 1 181 ? 0.618 5.464 -5.891 1.00 87.56 181 LEU A CA 1
ATOM 1454 C C . LEU A 1 181 ? -0.584 4.750 -5.258 1.00 87.56 181 LEU A C 1
ATOM 1456 O O . LEU A 1 181 ? -0.914 5.017 -4.102 1.00 87.56 181 LEU A O 1
ATOM 1460 N N . SER A 1 182 ? -1.184 3.800 -5.980 1.00 89.06 182 SER A N 1
ATOM 1461 C CA . SER A 1 182 ? -2.330 3.015 -5.504 1.00 89.06 182 SER A CA 1
ATOM 1462 C C . SER A 1 182 ? -1.934 2.013 -4.415 1.00 89.06 182 SER A C 1
ATOM 1464 O O . SER A 1 182 ? -2.698 1.784 -3.478 1.00 89.06 182 SER A O 1
ATOM 1466 N N . GLY A 1 183 ? -0.715 1.459 -4.448 1.00 87.62 183 GLY A N 1
ATOM 1467 C CA . GLY A 1 183 ? -0.192 0.460 -3.501 1.00 87.62 183 GLY A CA 1
ATOM 1468 C C . GLY A 1 183 ? -0.090 0.902 -2.031 1.00 87.62 183 GLY A C 1
ATOM 1469 O O . GLY A 1 183 ? 0.541 0.218 -1.216 1.00 87.62 183 GLY A O 1
ATOM 1470 N N . ARG A 1 184 ? -0.682 2.046 -1.673 1.00 86.69 184 ARG A N 1
ATOM 1471 C CA . ARG A 1 184 ? -0.816 2.561 -0.313 1.00 86.69 184 ARG A CA 1
ATOM 1472 C C . ARG A 1 184 ? -2.274 2.621 0.112 1.00 86.69 184 ARG A C 1
ATOM 1474 O O . ARG A 1 184 ? -3.089 3.332 -0.465 1.00 86.69 184 ARG A O 1
ATOM 1481 N N . GLN A 1 185 ? -2.558 1.944 1.219 1.00 83.19 185 GLN A N 1
ATOM 1482 C CA . GLN A 1 185 ? -3.867 1.985 1.851 1.00 83.19 185 GLN A CA 1
ATOM 1483 C C . GLN A 1 185 ? -4.190 3.386 2.373 1.00 83.19 185 GLN A C 1
ATOM 1485 O O . GLN A 1 185 ? -3.358 4.032 3.014 1.00 83.19 185 GLN A O 1
ATOM 1490 N N . ARG A 1 186 ? -5.418 3.852 2.118 1.00 82.19 186 ARG A N 1
ATOM 1491 C CA . ARG A 1 186 ? -5.923 5.133 2.636 1.00 82.19 186 ARG A CA 1
ATOM 1492 C C . ARG A 1 186 ? -5.881 5.180 4.161 1.00 82.19 186 ARG A C 1
ATOM 1494 O O . ARG A 1 186 ? -5.389 6.147 4.737 1.00 82.19 186 ARG A O 1
ATOM 1501 N N . ASN A 1 187 ? -6.366 4.121 4.800 1.00 81.44 187 ASN A N 1
ATOM 1502 C CA . ASN A 1 187 ? -6.311 3.955 6.241 1.00 81.44 187 ASN A CA 1
ATOM 1503 C C . ASN A 1 187 ? -5.976 2.501 6.580 1.00 81.44 187 ASN A C 1
ATOM 1505 O O . ASN A 1 187 ? -6.766 1.601 6.308 1.00 81.44 187 ASN A O 1
ATOM 1509 N N . GLU A 1 188 ? -4.803 2.279 7.166 1.00 82.00 188 GLU A N 1
ATOM 1510 C CA . GLU A 1 188 ? -4.329 0.953 7.575 1.00 82.00 188 GLU A CA 1
ATOM 1511 C C . GLU A 1 188 ? -5.157 0.401 8.755 1.00 82.00 188 GLU A C 1
ATOM 1513 O O . GLU A 1 188 ? -5.330 -0.811 8.878 1.00 82.00 188 GLU A O 1
ATOM 1518 N N . TYR A 1 189 ? -5.735 1.287 9.576 1.00 78.88 189 TYR A N 1
ATOM 1519 C CA . TYR A 1 189 ? -6.589 0.937 10.715 1.00 78.88 189 TYR A CA 1
ATOM 1520 C C . TYR A 1 189 ? -8.004 0.532 10.308 1.00 78.88 189 TYR A C 1
ATOM 1522 O O . TYR A 1 189 ? -8.679 -0.154 11.070 1.00 78.88 189 TYR A O 1
ATOM 1530 N N . TRP A 1 190 ? -8.451 0.908 9.107 1.00 83.19 190 TRP A N 1
ATOM 1531 C CA . TRP A 1 190 ? -9.722 0.451 8.551 1.00 83.19 190 TRP A CA 1
ATOM 1532 C C . TRP A 1 190 ? -9.476 -0.766 7.660 1.00 83.19 190 TRP A C 1
ATOM 1534 O O . TRP A 1 190 ? -9.303 -0.657 6.445 1.00 83.19 190 TRP A O 1
ATOM 1544 N N . ASN A 1 191 ? -9.370 -1.933 8.293 1.00 87.69 191 ASN A N 1
ATOM 1545 C CA . ASN A 1 191 ? -9.196 -3.218 7.624 1.00 87.69 191 ASN A CA 1
ATOM 1546 C C . ASN A 1 191 ? -10.473 -4.067 7.758 1.00 87.69 191 ASN A C 1
ATOM 1548 O O . ASN A 1 191 ? -11.427 -3.660 8.411 1.00 87.69 191 ASN A O 1
ATOM 1552 N N . VAL A 1 192 ? -10.493 -5.248 7.134 1.00 88.19 192 VAL A N 1
ATOM 1553 C CA . VAL A 1 192 ? -11.669 -6.142 7.103 1.00 88.19 192 VAL A CA 1
ATOM 1554 C C . VAL A 1 192 ? -12.155 -6.538 8.506 1.00 88.19 192 VAL A C 1
ATOM 1556 O O . VAL A 1 192 ? -13.344 -6.766 8.690 1.00 88.19 192 VAL A O 1
ATOM 1559 N N . LEU A 1 193 ? -11.261 -6.596 9.499 1.00 90.38 193 LEU A N 1
ATOM 1560 C CA . LEU A 1 193 ? -11.611 -6.984 10.867 1.00 90.38 193 LEU A CA 1
ATOM 1561 C C . LEU A 1 193 ? -12.217 -5.826 11.663 1.00 90.38 193 LEU A C 1
ATOM 1563 O O . LEU A 1 193 ? -13.065 -6.063 12.519 1.00 90.38 193 LEU A O 1
ATOM 1567 N N . THR A 1 194 ? -11.807 -4.586 11.377 1.00 91.38 194 THR A N 1
ATOM 1568 C CA . THR A 1 194 ? -12.140 -3.418 12.201 1.00 91.38 194 THR A CA 1
ATOM 1569 C C . THR A 1 194 ? -13.649 -3.211 12.379 1.00 91.38 194 THR A C 1
ATOM 1571 O O . THR A 1 194 ? -14.072 -3.093 13.524 1.00 91.38 194 THR A O 1
ATOM 1574 N N . PRO A 1 195 ? -14.503 -3.207 11.332 1.00 93.44 195 PRO A N 1
ATOM 1575 C CA . PRO A 1 195 ? -15.939 -2.996 11.528 1.00 93.44 195 PRO A CA 1
ATOM 1576 C C . PRO A 1 195 ? -16.565 -4.051 12.445 1.00 93.44 195 PRO A C 1
ATOM 1578 O O . PRO A 1 195 ? -17.257 -3.703 13.397 1.00 93.44 195 PRO A O 1
ATOM 1581 N N . GLY A 1 196 ? -16.253 -5.331 12.212 1.00 95.19 196 GLY A N 1
ATOM 1582 C CA . GLY A 1 196 ? -16.783 -6.431 13.017 1.00 95.19 196 GLY A CA 1
ATOM 1583 C C . GLY A 1 196 ? -16.342 -6.354 14.478 1.00 95.19 196 GLY A C 1
ATOM 1584 O O . GLY A 1 196 ? -17.154 -6.565 15.376 1.00 95.19 196 GLY A O 1
ATOM 1585 N N . THR A 1 197 ? -15.080 -5.997 14.736 1.00 96.19 197 THR A N 1
ATOM 1586 C CA . THR A 1 197 ? -14.561 -5.908 16.108 1.00 96.19 197 THR A CA 1
ATOM 1587 C C . THR A 1 197 ? -15.112 -4.697 16.847 1.00 96.19 197 THR A C 1
ATOM 1589 O O . THR A 1 197 ? -15.448 -4.818 18.021 1.00 96.19 197 THR A O 1
ATOM 1592 N N . LEU A 1 198 ? -15.263 -3.553 16.171 1.00 95.25 198 LEU A N 1
ATOM 1593 C CA . LEU A 1 198 ? -15.897 -2.372 16.759 1.00 95.25 198 LEU A CA 1
ATOM 1594 C C . LEU A 1 198 ? -17.355 -2.670 17.134 1.00 95.25 198 LEU A C 1
ATOM 1596 O O . LEU A 1 198 ? -17.748 -2.413 18.266 1.00 95.25 198 LEU A O 1
ATOM 1600 N N . THR A 1 199 ? -18.136 -3.276 16.232 1.00 96.56 199 THR A N 1
ATOM 1601 C CA . THR A 1 199 ? -19.537 -3.630 16.507 1.00 96.56 199 THR A CA 1
ATOM 1602 C C . THR A 1 199 ? -19.659 -4.648 17.638 1.00 96.56 199 THR A C 1
ATOM 1604 O O . THR A 1 199 ? -20.460 -4.446 18.549 1.00 96.56 199 THR A O 1
ATOM 1607 N N . ALA A 1 200 ? -18.850 -5.713 17.625 1.00 97.56 200 ALA A N 1
ATOM 1608 C CA . ALA A 1 200 ? -18.865 -6.725 18.678 1.00 97.56 200 ALA A CA 1
ATOM 1609 C C . ALA A 1 200 ? -18.475 -6.141 20.046 1.00 97.56 200 ALA A C 1
ATOM 1611 O O . ALA A 1 200 ? -19.132 -6.438 21.044 1.00 97.56 200 ALA A O 1
ATOM 1612 N N . GLY A 1 201 ? -17.458 -5.273 20.093 1.00 97.75 201 GLY A N 1
ATOM 1613 C CA . GLY A 1 201 ? -17.043 -4.575 21.312 1.00 97.75 201 GLY A CA 1
ATOM 1614 C C . GLY A 1 201 ? -18.129 -3.644 21.852 1.00 97.75 201 GLY A C 1
ATOM 1615 O O . GLY A 1 201 ? -18.489 -3.746 23.026 1.00 97.75 201 GLY A O 1
ATOM 1616 N N . SER A 1 202 ? -18.712 -2.806 20.988 1.00 97.94 202 SER A N 1
ATOM 1617 C CA . SER A 1 202 ? -19.807 -1.899 21.353 1.00 97.94 202 SER A CA 1
ATOM 1618 C C . SER A 1 202 ? -21.006 -2.657 21.898 1.00 97.94 202 SER A C 1
ATOM 1620 O O . SER A 1 202 ? -21.514 -2.323 22.965 1.00 97.94 202 SER A O 1
ATOM 1622 N N . PHE A 1 203 ? -21.433 -3.709 21.199 1.00 98.25 203 PHE A N 1
ATOM 1623 C CA . PHE A 1 203 ? -22.586 -4.504 21.601 1.00 98.25 203 PHE A CA 1
ATOM 1624 C C . PHE A 1 203 ? -22.340 -5.253 22.916 1.00 98.25 203 PHE A C 1
ATOM 1626 O O . PHE A 1 203 ? -23.198 -5.246 23.796 1.00 98.25 203 PHE A O 1
ATOM 1633 N N . SER A 1 204 ? -21.145 -5.825 23.098 1.00 98.31 204 SER A N 1
ATOM 1634 C CA . SER A 1 204 ? -20.768 -6.509 24.342 1.00 98.31 204 SER A CA 1
ATOM 1635 C C . SER A 1 204 ? -20.801 -5.561 25.542 1.00 98.31 204 SER A C 1
ATOM 1637 O O . SER A 1 204 ? -21.361 -5.899 26.583 1.00 98.31 204 SER A O 1
ATOM 1639 N N . LEU A 1 205 ? -20.246 -4.353 25.396 1.00 98.31 205 LEU A N 1
ATOM 1640 C CA . LEU A 1 205 ? -20.259 -3.333 26.449 1.00 98.31 205 LEU A CA 1
ATOM 1641 C C . LEU A 1 205 ? -21.664 -2.783 26.714 1.00 98.31 205 LEU A C 1
ATOM 1643 O O . LEU A 1 205 ? -21.993 -2.497 27.861 1.00 98.31 205 LEU A O 1
ATOM 1647 N N . PHE A 1 206 ? -22.504 -2.681 25.684 1.00 98.12 206 PHE A N 1
ATOM 1648 C CA . PHE A 1 206 ? -23.894 -2.261 25.832 1.00 98.12 206 PHE A CA 1
ATOM 1649 C C . PHE A 1 206 ? -24.737 -3.295 26.596 1.00 98.12 206 PHE A C 1
ATOM 1651 O O . PHE A 1 206 ? -25.473 -2.931 27.512 1.00 98.12 206 PHE A O 1
ATOM 1658 N N . ILE A 1 207 ? -24.579 -4.590 26.294 1.00 98.25 207 ILE A N 1
ATOM 1659 C CA . ILE A 1 207 ? -25.188 -5.669 27.092 1.00 98.25 207 ILE A CA 1
ATOM 1660 C C . ILE A 1 207 ? -24.685 -5.596 28.537 1.00 98.25 207 ILE A C 1
ATOM 1662 O O . ILE A 1 207 ? -25.473 -5.703 29.474 1.00 98.25 207 ILE A O 1
ATOM 1666 N N . TYR A 1 208 ? -23.382 -5.377 28.730 1.00 97.81 208 TYR A N 1
ATOM 1667 C CA . TYR A 1 208 ? -22.803 -5.275 30.067 1.00 97.81 208 TYR A CA 1
ATOM 1668 C C . TYR A 1 208 ? -23.380 -4.102 30.864 1.00 97.81 208 TYR A C 1
ATOM 1670 O O . TYR A 1 208 ? -23.733 -4.261 32.030 1.00 97.81 208 TYR A O 1
ATOM 1678 N N . PHE A 1 209 ? -23.551 -2.947 30.218 1.00 97.69 209 PHE A N 1
ATOM 1679 C CA . PHE A 1 209 ? -24.256 -1.799 30.779 1.00 97.69 209 PHE A CA 1
ATOM 1680 C C . PHE A 1 209 ? -25.683 -2.159 31.219 1.00 97.69 209 PHE A C 1
ATOM 1682 O O . PHE A 1 209 ? -26.050 -1.872 32.358 1.00 97.69 209 PHE A O 1
ATOM 1689 N N . TYR A 1 210 ? -26.461 -2.823 30.356 1.00 97.50 210 TYR A N 1
ATOM 1690 C CA . TYR A 1 210 ? -27.841 -3.219 30.657 1.00 97.50 210 TYR A CA 1
ATOM 1691 C C . TYR A 1 210 ? -27.948 -4.136 31.886 1.00 97.50 210 TYR A C 1
ATOM 1693 O O . TYR A 1 210 ? -28.903 -4.035 32.651 1.00 97.50 210 TYR A O 1
ATOM 1701 N N . LEU A 1 211 ? -26.964 -5.008 32.108 1.00 97.50 211 LEU A N 1
ATOM 1702 C CA . LEU A 1 211 ? -26.919 -5.851 33.305 1.00 97.50 211 LEU A CA 1
ATOM 1703 C C . LEU A 1 211 ? -26.543 -5.047 34.558 1.00 97.50 211 LEU A C 1
ATOM 1705 O O . LEU A 1 211 ? -27.131 -5.242 35.620 1.00 97.50 211 LEU A O 1
ATOM 1709 N N . LEU A 1 212 ? -25.577 -4.133 34.444 1.00 96.69 212 LEU A N 1
ATOM 1710 C CA . LEU A 1 212 ? -25.077 -3.351 35.578 1.00 96.69 212 LEU A CA 1
ATOM 1711 C C . LEU A 1 212 ? -26.072 -2.296 36.071 1.00 96.69 212 LEU A C 1
ATOM 1713 O O . LEU A 1 212 ? -26.131 -2.050 37.272 1.00 96.69 212 LEU A O 1
ATOM 1717 N N . ILE A 1 213 ? -26.867 -1.694 35.180 1.00 96.62 213 ILE A N 1
ATOM 1718 C CA . ILE A 1 213 ? -27.824 -0.639 35.554 1.00 96.62 213 ILE A CA 1
ATOM 1719 C C . ILE A 1 213 ? -28.973 -1.157 36.436 1.00 96.62 213 ILE A C 1
ATOM 1721 O O . ILE A 1 213 ? -29.618 -0.383 37.135 1.00 96.62 213 ILE A O 1
ATOM 1725 N N . GLN A 1 214 ? -29.210 -2.473 36.454 1.00 95.88 214 GLN A N 1
ATOM 1726 C CA . GLN A 1 214 ? -30.194 -3.104 37.341 1.00 95.88 214 GLN A CA 1
ATOM 1727 C C . GLN A 1 214 ? -29.744 -3.109 38.813 1.00 95.88 214 GLN A C 1
ATOM 1729 O O . GLN A 1 214 ? -30.554 -3.369 39.701 1.00 95.88 214 GLN A O 1
ATOM 1734 N N . MET A 1 215 ? -28.465 -2.825 39.089 1.00 95.12 215 MET A N 1
ATOM 1735 C CA . MET A 1 215 ? -27.886 -2.797 40.432 1.00 95.12 215 MET A CA 1
ATOM 1736 C C . MET A 1 215 ? -27.583 -1.344 40.845 1.00 95.12 215 MET A C 1
ATOM 1738 O O . MET A 1 215 ? -26.591 -0.785 40.376 1.00 95.12 215 MET A O 1
ATOM 1742 N N . PRO A 1 216 ? -28.349 -0.726 41.770 1.00 91.06 216 PRO A N 1
ATOM 1743 C CA . PRO A 1 216 ? -28.216 0.703 42.094 1.00 91.06 216 PRO A CA 1
ATOM 1744 C C . PRO A 1 216 ? -26.815 1.128 42.561 1.00 91.06 216 PRO A C 1
ATOM 1746 O O . PRO A 1 216 ? -26.366 2.242 42.307 1.00 91.06 216 PRO A O 1
ATOM 1749 N N . TYR A 1 217 ? -26.085 0.232 43.228 1.00 92.69 217 TYR A N 1
ATOM 1750 C CA . TYR A 1 217 ? -24.721 0.492 43.700 1.00 92.69 217 TYR A CA 1
ATOM 1751 C C . TYR A 1 217 ? -23.653 0.406 42.590 1.00 92.69 217 TYR A C 1
ATOM 1753 O O . TYR A 1 217 ? -22.491 0.713 42.846 1.00 92.69 217 TYR A O 1
ATOM 1761 N N . MET A 1 218 ? -24.022 0.001 41.368 1.00 95.19 218 MET A N 1
ATOM 1762 C CA . MET A 1 218 ? -23.128 -0.130 40.208 1.00 95.19 218 MET A CA 1
ATOM 1763 C C . MET A 1 218 ? -23.308 0.976 39.164 1.00 95.19 218 MET A C 1
ATOM 1765 O O . MET A 1 218 ? -22.676 0.907 38.110 1.00 95.19 218 MET A O 1
ATOM 1769 N N . ASN A 1 219 ? -24.096 2.019 39.447 1.00 92.31 219 ASN A N 1
ATOM 1770 C CA . ASN A 1 219 ? -24.392 3.092 38.490 1.00 92.31 219 ASN A CA 1
ATOM 1771 C C . ASN A 1 219 ? -23.131 3.681 37.838 1.00 92.31 219 ASN A C 1
ATOM 1773 O O . ASN A 1 219 ? -23.080 3.808 36.619 1.00 92.31 219 ASN A O 1
ATOM 1777 N N . PHE A 1 220 ? -22.074 3.951 38.613 1.00 92.94 220 PHE A N 1
ATOM 1778 C CA . PHE A 1 220 ? -20.804 4.458 38.074 1.00 92.94 220 PHE A CA 1
ATOM 1779 C C . PHE A 1 220 ? -20.160 3.503 37.053 1.00 92.94 220 PHE A C 1
ATOM 1781 O O . PHE A 1 220 ? -19.685 3.920 35.997 1.00 92.94 220 PHE A O 1
ATOM 1788 N N . VAL A 1 221 ? -20.167 2.203 37.344 1.00 95.75 221 VAL A N 1
ATOM 1789 C CA . VAL A 1 221 ? -19.604 1.179 36.456 1.00 95.75 221 VAL A CA 1
ATOM 1790 C C . VAL A 1 221 ? -20.476 1.010 35.210 1.00 95.75 221 VAL A C 1
ATOM 1792 O O . VAL A 1 221 ? -19.951 0.852 34.108 1.00 95.75 221 VAL A O 1
ATOM 1795 N N . ALA A 1 222 ? -21.799 1.105 35.363 1.00 96.12 222 ALA A N 1
ATOM 1796 C CA . ALA A 1 222 ? -22.741 1.114 34.251 1.00 96.12 222 ALA A CA 1
ATOM 1797 C C . ALA A 1 222 ? -22.474 2.312 33.316 1.00 96.12 222 ALA A C 1
ATOM 1799 O O . ALA A 1 222 ? -22.322 2.124 32.108 1.00 96.12 222 ALA A O 1
ATOM 1800 N N . VAL A 1 223 ? -22.301 3.524 33.862 1.00 95.12 223 VAL A N 1
ATOM 1801 C CA . VAL A 1 223 ? -21.925 4.729 33.095 1.00 95.12 223 VAL A CA 1
ATOM 1802 C C . VAL A 1 223 ? -20.632 4.511 32.311 1.00 95.12 223 VAL A C 1
ATOM 1804 O O . VAL A 1 223 ? -20.556 4.862 31.130 1.00 95.12 223 VAL A O 1
ATOM 1807 N N . ALA A 1 224 ? -19.620 3.905 32.937 1.00 95.00 224 ALA A N 1
ATOM 1808 C CA . ALA A 1 224 ? -18.366 3.585 32.266 1.00 95.00 224 ALA A CA 1
ATOM 1809 C C . ALA A 1 224 ? -18.587 2.604 31.101 1.00 95.00 224 ALA A C 1
ATOM 1811 O O . ALA A 1 224 ? -18.141 2.877 29.988 1.00 95.00 224 ALA A O 1
ATOM 1812 N N . ALA A 1 225 ? -19.322 1.507 31.315 1.00 97.31 225 ALA A N 1
ATOM 1813 C CA . ALA A 1 225 ? -19.635 0.534 30.264 1.00 97.31 225 ALA A CA 1
ATOM 1814 C C . ALA A 1 225 ? -20.356 1.185 29.071 1.00 97.31 225 ALA A C 1
ATOM 1816 O O . ALA A 1 225 ? -19.953 0.984 27.924 1.00 97.31 225 ALA A O 1
ATOM 1817 N N . LEU A 1 226 ? -21.360 2.029 29.336 1.00 96.56 226 LEU A N 1
ATOM 1818 C CA . LEU A 1 226 ? -22.079 2.772 28.300 1.00 96.56 226 LEU A CA 1
ATOM 1819 C C . LEU A 1 226 ? -21.148 3.731 27.547 1.00 96.56 226 LEU A C 1
ATOM 1821 O O . LEU A 1 226 ? -21.153 3.758 26.316 1.00 96.56 226 LEU A O 1
ATOM 1825 N N . SER A 1 227 ? -20.294 4.458 28.268 1.00 95.06 227 SER A N 1
ATOM 1826 C CA . SER A 1 227 ? -19.312 5.374 27.678 1.00 95.06 227 SER A CA 1
ATOM 1827 C C . SER A 1 227 ? -18.350 4.656 26.738 1.00 95.06 227 SER A C 1
ATOM 1829 O O . SER A 1 227 ? -18.162 5.081 25.597 1.00 95.06 227 SER A O 1
ATOM 1831 N N . PHE A 1 228 ? -17.797 3.519 27.167 1.00 96.19 228 PHE A N 1
ATOM 1832 C CA . PHE A 1 228 ? -16.914 2.718 26.325 1.00 96.19 228 PHE A CA 1
ATOM 1833 C C . PHE A 1 228 ? -17.657 2.029 25.167 1.00 96.19 228 PHE A C 1
ATOM 1835 O O . PHE A 1 228 ? -17.078 1.836 24.098 1.00 96.19 228 PHE A O 1
ATOM 1842 N N . SER A 1 229 ? -18.946 1.709 25.308 1.00 97.31 229 SER A N 1
ATOM 1843 C CA . SER A 1 229 ? -19.736 1.142 24.203 1.00 97.31 229 SER A CA 1
ATOM 1844 C C . SER A 1 229 ? -19.857 2.101 23.009 1.00 97.31 229 SER A C 1
ATOM 1846 O O . SER A 1 229 ? -19.910 1.658 21.863 1.00 97.31 229 SER A O 1
ATOM 1848 N N . LEU A 1 230 ? -19.807 3.414 23.260 1.00 95.69 230 LEU A N 1
ATOM 1849 C CA . LEU A 1 230 ? -19.976 4.469 22.255 1.00 95.69 230 LEU A CA 1
ATOM 1850 C C . LEU A 1 230 ? -18.654 5.005 21.685 1.00 95.69 230 LEU A C 1
ATOM 1852 O O . LEU A 1 230 ? -18.662 5.899 20.837 1.00 95.69 230 LEU A O 1
ATOM 1856 N N . VAL A 1 231 ? -17.519 4.422 22.080 1.00 94.12 231 VAL A N 1
ATOM 1857 C CA . VAL A 1 231 ? -16.176 4.764 21.578 1.00 94.12 231 VAL A CA 1
ATOM 1858 C C . VAL A 1 231 ? -16.087 4.859 20.050 1.00 94.12 231 VAL A C 1
ATOM 1860 O O . VAL A 1 231 ? -15.513 5.840 19.576 1.00 94.12 231 VAL A O 1
ATOM 1863 N N . PRO A 1 232 ? -16.666 3.944 19.244 1.00 93.06 232 PRO A N 1
ATOM 1864 C CA . PRO A 1 232 ? -16.584 4.051 17.783 1.00 93.06 232 PRO A CA 1
ATOM 1865 C C . PRO A 1 232 ? -17.251 5.305 17.207 1.00 93.06 232 PRO A C 1
ATOM 1867 O O . PRO A 1 232 ? -16.874 5.760 16.128 1.00 93.06 232 PRO A O 1
ATOM 1870 N N . VAL A 1 233 ? -18.229 5.867 17.920 1.00 93.62 233 VAL A N 1
ATOM 1871 C CA . VAL A 1 233 ? -18.973 7.063 17.503 1.00 93.62 233 VAL A CA 1
ATOM 1872 C C . VAL A 1 233 ? -18.288 8.341 17.996 1.00 93.62 233 VAL A C 1
ATOM 1874 O O . VAL A 1 233 ? -18.434 9.392 17.374 1.00 93.62 233 VAL A O 1
ATOM 1877 N N . MET A 1 234 ? -17.480 8.259 19.061 1.00 91.94 234 MET A N 1
ATOM 1878 C CA . MET A 1 234 ? -16.850 9.426 19.687 1.00 91.94 234 MET A CA 1
ATOM 1879 C C . MET A 1 234 ? -16.101 10.336 18.709 1.00 91.94 234 MET A C 1
ATOM 1881 O O . MET A 1 234 ? -16.326 11.540 18.792 1.00 91.94 234 MET A O 1
ATOM 1885 N N . PRO A 1 235 ? -15.277 9.856 17.756 1.00 91.44 235 PRO A N 1
ATOM 1886 C CA . PRO A 1 235 ? -14.565 10.747 16.837 1.00 91.44 235 PRO A CA 1
ATOM 1887 C C . PRO A 1 235 ? -15.468 11.630 15.962 1.00 91.44 235 PRO A C 1
ATOM 1889 O O . PRO A 1 235 ? -14.986 12.607 15.397 1.00 91.44 235 PRO A O 1
ATOM 1892 N N . PHE A 1 236 ? -16.756 11.299 15.832 1.0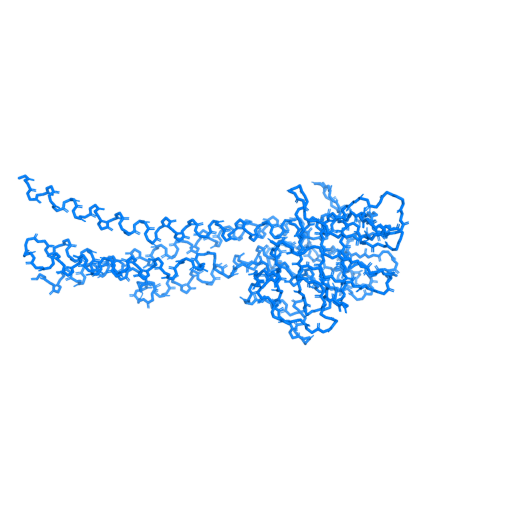0 92.50 236 PHE A N 1
ATOM 1893 C CA . PHE A 1 236 ? -17.707 12.016 14.980 1.00 92.50 236 PHE A CA 1
ATOM 1894 C C . PHE A 1 236 ? -18.522 13.082 15.727 1.00 92.50 236 PHE A C 1
ATOM 1896 O O . PHE A 1 236 ? -19.282 13.815 15.098 1.00 92.50 236 PHE A O 1
ATOM 1903 N N . ILE A 1 237 ? -18.348 13.206 17.046 1.00 94.12 237 ILE A N 1
ATOM 1904 C CA . ILE A 1 237 ? -19.043 14.189 17.890 1.00 94.12 237 ILE A CA 1
ATOM 1905 C C . ILE A 1 237 ? -18.114 15.397 18.139 1.00 94.12 237 ILE A C 1
ATOM 1907 O O . ILE A 1 237 ? -16.900 15.207 18.256 1.00 94.12 237 ILE A O 1
ATOM 1911 N N . PRO A 1 238 ? -18.604 16.649 18.215 1.00 94.44 238 PRO A N 1
ATOM 1912 C CA . PRO A 1 238 ? -17.780 17.792 18.626 1.00 94.44 238 PRO A CA 1
ATOM 1913 C C . PRO A 1 238 ? -17.301 17.672 20.089 1.00 94.44 238 PRO A C 1
ATOM 1915 O O . PRO A 1 238 ? -18.097 17.259 20.930 1.00 94.44 238 PRO A O 1
ATOM 1918 N N . PRO A 1 239 ? -16.058 18.074 20.436 1.00 93.81 239 PRO A N 1
ATOM 1919 C CA . PRO A 1 239 ? -14.984 18.610 19.584 1.00 93.81 239 PRO A CA 1
ATOM 1920 C C . PRO A 1 239 ? -14.182 17.572 18.774 1.00 93.81 239 PRO A C 1
ATOM 1922 O O . PRO A 1 239 ? -13.446 17.961 17.866 1.00 93.81 239 PRO A O 1
ATOM 1925 N N . GLY A 1 240 ? -14.307 16.272 19.051 1.00 94.19 240 GLY A N 1
ATOM 1926 C CA . GLY A 1 240 ? -13.576 15.199 18.356 1.00 94.19 240 GLY A CA 1
ATOM 1927 C C . GLY A 1 240 ? -13.650 15.242 16.824 1.00 94.19 240 GLY A C 1
ATOM 1928 O O . GLY A 1 240 ? -12.641 14.981 16.170 1.00 94.19 240 GLY A O 1
ATOM 1929 N N . LEU A 1 241 ? -14.775 15.682 16.248 1.00 95.31 241 LEU A N 1
ATOM 1930 C CA . LEU A 1 241 ? -14.930 15.861 14.799 1.00 95.31 241 LEU A CA 1
ATOM 1931 C C . LEU A 1 241 ? -13.858 16.790 14.198 1.00 95.31 241 LEU A C 1
ATOM 1933 O O . LEU A 1 241 ? -13.290 16.490 13.146 1.00 95.31 241 LEU A O 1
ATOM 1937 N N . LEU A 1 242 ? -13.539 17.898 14.874 1.00 96.12 242 LEU A N 1
ATOM 1938 C CA . LEU A 1 242 ? -12.513 18.848 14.431 1.00 96.12 242 LEU A CA 1
ATOM 1939 C C . LEU A 1 242 ? -11.132 18.183 14.399 1.00 96.12 242 LEU A C 1
ATOM 1941 O O . LEU A 1 242 ? -10.407 18.277 13.407 1.00 96.12 242 LEU A O 1
ATOM 1945 N N . PHE A 1 243 ? -10.790 17.447 15.455 1.00 95.69 243 PHE A N 1
ATOM 1946 C CA . PHE A 1 243 ? -9.534 16.706 15.536 1.00 95.69 243 PHE A CA 1
ATOM 1947 C C . PHE A 1 243 ? -9.458 15.567 14.516 1.00 95.69 243 PHE A C 1
ATOM 1949 O O . PHE A 1 243 ? -8.387 15.318 13.962 1.00 95.69 243 PHE A O 1
ATOM 1956 N N . TYR A 1 244 ? -10.583 14.917 14.210 1.00 94.06 244 TYR A N 1
ATOM 1957 C CA . TYR A 1 244 ? -10.670 13.916 13.151 1.00 94.06 244 TYR A CA 1
ATOM 1958 C C . TYR A 1 244 ? -10.367 14.517 11.768 1.00 94.06 244 TYR A C 1
ATOM 1960 O O . TYR A 1 244 ? -9.621 13.916 10.990 1.00 94.06 244 TYR A O 1
ATOM 1968 N N . TYR A 1 245 ? -10.865 15.722 11.466 1.00 95.06 245 TYR A N 1
ATOM 1969 C CA . TYR A 1 245 ? -10.520 16.425 10.224 1.00 95.06 245 TYR A CA 1
ATOM 1970 C C . TYR A 1 245 ? -9.030 16.775 10.146 1.00 95.06 245 TYR A C 1
ATOM 1972 O O . TYR A 1 245 ? -8.401 16.527 9.113 1.00 95.06 245 TYR A O 1
ATOM 1980 N N . ILE A 1 246 ? -8.444 17.283 11.237 1.00 96.00 246 ILE A N 1
ATOM 1981 C CA . ILE A 1 246 ? -7.000 17.561 11.321 1.00 96.00 246 ILE A CA 1
ATOM 1982 C C . ILE A 1 246 ? -6.196 16.275 11.096 1.00 96.00 246 ILE A C 1
ATOM 1984 O O . ILE A 1 246 ? -5.292 16.251 10.257 1.00 96.00 246 ILE A O 1
ATOM 1988 N N . TYR A 1 247 ? -6.564 15.190 11.784 1.00 94.75 247 TYR A N 1
ATOM 1989 C CA . TYR A 1 247 ? -5.971 13.866 11.604 1.00 94.75 247 TYR A CA 1
ATOM 1990 C C . TYR A 1 247 ? -6.018 13.434 10.136 1.00 94.75 247 TYR A C 1
ATOM 1992 O O . TYR A 1 247 ? -4.979 13.122 9.554 1.00 94.75 247 TYR A O 1
ATOM 2000 N N . ARG A 1 248 ? -7.199 13.465 9.503 1.00 92.88 248 ARG A N 1
ATOM 2001 C CA . ARG A 1 248 ? -7.386 13.019 8.115 1.00 92.88 248 ARG A CA 1
ATOM 2002 C C . ARG A 1 248 ? -6.551 13.843 7.137 1.00 92.88 248 ARG A C 1
ATOM 2004 O O . ARG A 1 248 ? -5.954 13.274 6.220 1.00 92.88 248 ARG A O 1
ATOM 2011 N N . HIS A 1 249 ? -6.484 15.157 7.332 1.00 93.81 249 HIS A N 1
ATOM 2012 C CA . HIS A 1 249 ? -5.678 16.056 6.505 1.00 93.81 249 HIS A CA 1
ATOM 2013 C C . HIS A 1 249 ? -4.184 15.733 6.598 1.00 93.81 249 HIS A C 1
ATOM 2015 O O . HIS A 1 249 ? -3.523 15.501 5.583 1.00 93.81 249 HIS A O 1
ATOM 2021 N N . LEU A 1 250 ? -3.653 15.656 7.820 1.00 95.25 250 LEU A N 1
ATOM 2022 C CA . LEU A 1 250 ? -2.239 15.366 8.067 1.00 95.25 250 LEU A CA 1
ATOM 2023 C C . LEU A 1 250 ? -1.854 13.956 7.607 1.00 95.25 250 LEU A C 1
ATOM 2025 O O . LEU A 1 250 ? -0.812 13.775 6.975 1.00 95.25 250 LEU A O 1
ATOM 2029 N N . TRP A 1 251 ? -2.721 12.971 7.843 1.00 93.38 251 TRP A N 1
ATOM 2030 C CA . TRP A 1 251 ? -2.525 11.596 7.388 1.00 93.38 251 TRP A CA 1
ATOM 2031 C C . TRP A 1 251 ? -2.458 11.502 5.861 1.00 93.38 251 TRP A C 1
ATOM 2033 O O . TRP A 1 251 ? -1.599 10.813 5.306 1.00 93.38 251 TRP A O 1
ATOM 2043 N N . THR A 1 252 ? -3.322 12.246 5.167 1.00 91.44 252 THR A N 1
ATOM 2044 C CA . THR A 1 252 ? -3.323 12.312 3.700 1.00 91.44 252 THR A CA 1
ATOM 2045 C C . THR A 1 252 ? -2.023 12.926 3.180 1.00 91.44 252 THR A C 1
ATOM 2047 O O . THR A 1 252 ? -1.392 12.343 2.297 1.00 91.44 252 THR A O 1
ATOM 2050 N N . LYS A 1 253 ? -1.554 14.030 3.779 1.00 92.56 253 LYS A N 1
ATOM 2051 C CA . LYS A 1 253 ? -0.250 14.629 3.442 1.00 92.56 253 LYS A CA 1
ATOM 2052 C C . LYS A 1 253 ? 0.913 13.667 3.675 1.00 92.56 253 LYS A C 1
ATOM 2054 O O . LYS A 1 253 ? 1.787 13.539 2.821 1.00 92.56 253 LYS A O 1
ATOM 2059 N N . ALA A 1 254 ? 0.914 12.947 4.795 1.00 93.31 254 ALA A N 1
ATOM 2060 C CA . ALA A 1 254 ? 1.929 11.935 5.058 1.00 93.31 254 ALA A CA 1
ATOM 2061 C C . ALA A 1 254 ? 1.892 10.801 4.023 1.00 93.31 254 ALA A C 1
ATOM 2063 O O . ALA A 1 254 ? 2.933 10.372 3.531 1.00 93.31 254 ALA A O 1
ATOM 2064 N N . ARG A 1 255 ? 0.702 10.308 3.653 1.00 90.94 255 ARG A N 1
ATOM 2065 C CA . ARG A 1 255 ? 0.528 9.288 2.604 1.00 90.94 255 ARG A CA 1
ATOM 2066 C C . ARG A 1 255 ? 1.133 9.745 1.273 1.00 90.94 255 ARG A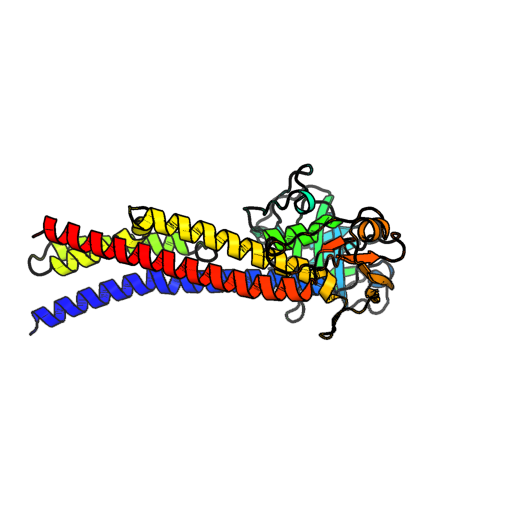 C 1
ATOM 2068 O O . ARG A 1 255 ? 1.911 8.985 0.700 1.00 90.94 255 ARG A O 1
ATOM 2075 N N . ILE A 1 256 ? 0.816 10.968 0.849 1.00 90.62 256 ILE A N 1
ATOM 2076 C CA . ILE A 1 256 ? 1.325 11.615 -0.371 1.00 90.62 256 ILE A CA 1
ATOM 2077 C C . ILE A 1 256 ? 2.857 11.644 -0.371 1.00 90.62 256 ILE A C 1
ATOM 2079 O O . ILE A 1 256 ? 3.481 11.057 -1.251 1.00 90.62 256 ILE A O 1
ATOM 2083 N N . LEU A 1 257 ? 3.474 12.194 0.677 1.00 92.56 257 LEU A N 1
ATOM 2084 C CA . LEU A 1 257 ? 4.935 12.285 0.795 1.00 92.56 257 LEU A CA 1
ATOM 2085 C C . LEU A 1 257 ? 5.624 10.918 0.772 1.00 92.56 257 LEU A C 1
ATOM 2087 O O . LEU A 1 257 ? 6.692 10.742 0.186 1.00 92.56 257 LEU A O 1
ATOM 2091 N N . ARG A 1 258 ? 5.017 9.908 1.401 1.00 91.94 258 ARG A N 1
ATOM 2092 C CA . ARG A 1 258 ? 5.564 8.549 1.371 1.00 91.94 258 ARG A CA 1
ATOM 2093 C C . ARG A 1 258 ? 5.445 7.903 -0.016 1.00 91.94 258 ARG A C 1
ATOM 2095 O O . ARG A 1 258 ? 6.249 7.022 -0.316 1.00 91.94 258 ARG A O 1
ATOM 2102 N N . ALA A 1 259 ? 4.450 8.283 -0.814 1.00 90.62 259 ALA A N 1
ATOM 2103 C CA . ALA A 1 259 ? 4.304 7.840 -2.196 1.00 90.62 259 ALA A CA 1
ATOM 2104 C C . ALA A 1 259 ? 5.309 8.558 -3.111 1.00 90.62 259 ALA A C 1
ATOM 2106 O O . ALA A 1 259 ? 6.036 7.884 -3.834 1.00 90.62 259 ALA A O 1
ATOM 2107 N N . GLU A 1 260 ? 5.449 9.884 -2.982 1.00 90.81 260 GLU A N 1
ATOM 2108 C CA . GLU A 1 260 ? 6.492 10.671 -3.663 1.00 90.81 260 GLU A CA 1
ATOM 2109 C C . GLU A 1 260 ? 7.880 10.079 -3.414 1.00 90.81 260 GLU A C 1
ATOM 2111 O O . GLU A 1 260 ? 8.626 9.815 -4.348 1.00 90.81 260 GLU A O 1
ATOM 2116 N N . ARG A 1 261 ? 8.201 9.771 -2.153 1.00 92.12 261 ARG A N 1
ATOM 2117 C CA . ARG A 1 261 ? 9.446 9.093 -1.777 1.00 92.12 261 ARG A CA 1
ATOM 2118 C C . ARG A 1 261 ? 9.677 7.801 -2.565 1.00 92.12 261 ARG A C 1
ATOM 2120 O O . ARG A 1 261 ? 10.801 7.537 -2.975 1.00 92.12 261 ARG A O 1
ATOM 2127 N N . ASP A 1 262 ? 8.654 6.960 -2.706 1.00 91.56 262 ASP A N 1
ATOM 2128 C CA . ASP A 1 262 ? 8.788 5.672 -3.397 1.00 91.56 262 ASP A CA 1
ATOM 2129 C C . ASP A 1 262 ? 8.963 5.883 -4.918 1.00 91.56 262 ASP A C 1
ATOM 2131 O O . ASP A 1 262 ? 9.771 5.189 -5.531 1.00 91.56 262 ASP A O 1
ATOM 2135 N N . LEU A 1 263 ? 8.306 6.894 -5.502 1.00 90.50 263 LEU A N 1
ATOM 2136 C CA . LEU A 1 263 ? 8.482 7.294 -6.907 1.00 90.50 263 LEU A CA 1
ATOM 2137 C C . LEU A 1 263 ? 9.856 7.910 -7.196 1.00 90.50 263 LEU A C 1
ATOM 2139 O O . LEU A 1 263 ? 10.429 7.665 -8.254 1.00 90.50 263 LEU A O 1
ATOM 2143 N N . LEU A 1 264 ? 10.392 8.711 -6.273 1.00 90.81 264 LEU A N 1
ATOM 2144 C CA . LEU A 1 264 ? 11.730 9.299 -6.386 1.00 90.81 264 LEU A CA 1
ATOM 2145 C C . LEU A 1 264 ? 12.826 8.232 -6.280 1.00 90.81 264 LEU A C 1
ATOM 2147 O O . LEU A 1 264 ? 13.880 8.362 -6.898 1.00 90.81 264 LEU A O 1
ATOM 2151 N N . LYS A 1 265 ? 12.576 7.159 -5.522 1.00 90.00 265 LYS A N 1
ATOM 2152 C CA . LYS A 1 265 ? 13.502 6.027 -5.399 1.00 90.00 265 LYS A CA 1
ATOM 2153 C C . LYS A 1 265 ? 13.574 5.157 -6.647 1.00 90.00 265 LYS A C 1
ATOM 2155 O O . LYS A 1 265 ? 14.620 4.565 -6.881 1.00 90.00 265 LYS A O 1
ATOM 2160 N N . LEU A 1 266 ? 12.502 5.072 -7.432 1.00 89.00 266 LEU A N 1
ATOM 2161 C CA . LEU A 1 266 ? 12.438 4.192 -8.599 1.00 89.00 266 LEU A CA 1
ATOM 2162 C C . LEU A 1 266 ? 13.609 4.396 -9.582 1.00 89.00 266 LEU A C 1
ATOM 2164 O O . LEU A 1 266 ? 14.333 3.427 -9.810 1.00 89.00 266 LEU A O 1
ATOM 2168 N N . PRO A 1 267 ? 13.884 5.613 -10.097 1.00 89.50 267 PRO A N 1
ATOM 2169 C CA . PRO A 1 267 ? 15.040 5.830 -10.965 1.00 89.50 267 PRO A CA 1
ATOM 2170 C C . PRO A 1 267 ? 16.368 5.661 -10.213 1.00 89.50 267 PRO A C 1
ATOM 2172 O O . PRO A 1 267 ? 17.335 5.170 -10.787 1.00 89.50 267 PRO A O 1
ATOM 2175 N N . LEU A 1 268 ? 16.418 6.008 -8.921 1.00 88.56 268 LEU A N 1
ATOM 2176 C CA . LEU A 1 268 ? 17.628 5.903 -8.098 1.00 88.56 268 LEU A CA 1
ATOM 2177 C C . LEU A 1 268 ? 18.083 4.464 -7.848 1.00 88.56 268 LEU A C 1
ATOM 2179 O O . LEU A 1 268 ? 19.284 4.237 -7.710 1.00 88.56 268 LEU A O 1
ATOM 2183 N N . ASN A 1 269 ? 17.160 3.500 -7.818 1.00 88.06 269 ASN A N 1
ATOM 2184 C CA . ASN A 1 269 ? 17.481 2.091 -7.585 1.00 88.06 269 ASN A CA 1
ATOM 2185 C C . ASN A 1 269 ? 18.494 1.545 -8.608 1.00 88.06 269 ASN A C 1
ATOM 2187 O O . ASN A 1 269 ? 19.260 0.643 -8.280 1.00 88.06 269 ASN A O 1
ATOM 2191 N N . PHE A 1 270 ? 18.529 2.101 -9.824 1.00 86.81 270 PHE A N 1
ATOM 2192 C CA . PHE A 1 270 ? 19.483 1.700 -10.859 1.00 86.81 270 PHE A CA 1
ATOM 2193 C C . PHE A 1 270 ? 20.892 2.264 -10.638 1.00 86.81 270 PHE A C 1
ATOM 2195 O O . PHE A 1 270 ? 21.857 1.655 -11.076 1.00 86.81 270 PHE A O 1
ATOM 2202 N N . PHE A 1 271 ? 21.040 3.394 -9.941 1.00 86.00 271 PHE A N 1
ATOM 2203 C CA . PHE A 1 271 ? 22.324 4.100 -9.784 1.00 86.00 271 PHE A CA 1
ATOM 2204 C C . PHE A 1 271 ? 23.034 3.826 -8.452 1.00 86.00 271 PHE A C 1
ATOM 2206 O O . PHE A 1 271 ? 24.021 4.499 -8.146 1.00 86.00 271 PHE A O 1
ATOM 2213 N N . ASN A 1 272 ? 22.507 2.851 -7.706 1.00 66.38 272 ASN A N 1
ATOM 2214 C CA . ASN A 1 272 ? 22.838 2.326 -6.380 1.00 66.38 272 ASN A CA 1
ATOM 2215 C C . ASN A 1 272 ? 24.260 2.604 -5.830 1.00 66.38 272 ASN A C 1
ATOM 2217 O O . ASN A 1 272 ? 25.022 1.678 -5.594 1.00 66.38 272 ASN A O 1
ATOM 2221 N N . GLU A 1 273 ? 24.600 3.865 -5.540 1.00 55.09 273 GLU A N 1
ATOM 2222 C CA . GLU A 1 273 ? 25.754 4.242 -4.712 1.00 55.09 273 GLU A CA 1
ATOM 2223 C C . GLU A 1 273 ? 25.447 5.509 -3.903 1.00 55.09 273 GLU A C 1
ATOM 2225 O O . GLU A 1 273 ? 24.919 6.499 -4.410 1.00 55.09 273 GLU A O 1
ATOM 2230 N N . GLN A 1 274 ? 25.778 5.454 -2.613 1.00 45.06 274 GLN A N 1
ATOM 2231 C CA . GLN A 1 274 ? 25.440 6.417 -1.558 1.00 45.06 274 GLN A CA 1
ATOM 2232 C C . GLN A 1 274 ? 26.266 7.719 -1.579 1.00 45.06 274 GLN A C 1
ATOM 2234 O O . GLN A 1 274 ? 26.354 8.402 -0.562 1.00 45.06 274 GLN A O 1
ATOM 2239 N N . GLY A 1 275 ? 26.871 8.095 -2.704 1.00 44.75 275 GLY A N 1
ATOM 2240 C CA . GLY A 1 275 ? 27.897 9.139 -2.727 1.00 44.75 275 GLY A CA 1
ATOM 2241 C C . GLY A 1 275 ? 27.751 10.113 -3.878 1.00 44.75 275 GLY A C 1
ATOM 2242 O O . GLY A 1 275 ? 28.660 10.198 -4.683 1.00 44.75 275 GLY A O 1
ATOM 2243 N N . GLY A 1 276 ? 26.631 10.839 -3.939 1.00 54.34 276 GLY A N 1
ATOM 2244 C CA . GLY A 1 276 ? 26.439 11.926 -4.902 1.00 54.34 276 GLY A CA 1
ATOM 2245 C C . GLY A 1 276 ? 26.328 11.441 -6.349 1.00 54.34 276 GLY A C 1
ATOM 2246 O O . GLY A 1 276 ? 27.163 10.718 -6.879 1.00 54.34 276 GLY A O 1
ATOM 2247 N N . ILE A 1 277 ? 25.271 11.848 -7.034 1.00 60.97 277 ILE A N 1
ATOM 2248 C CA . ILE A 1 277 ? 25.266 11.764 -8.492 1.00 60.97 277 ILE A CA 1
ATOM 2249 C C . ILE A 1 277 ? 26.211 12.891 -8.943 1.00 60.97 277 ILE A C 1
ATOM 2251 O O . ILE A 1 277 ? 25.989 14.044 -8.580 1.00 60.97 277 ILE A O 1
ATOM 2255 N N . SER A 1 278 ? 27.308 12.558 -9.623 1.00 65.44 278 SER A N 1
ATOM 2256 C CA . SER A 1 278 ? 28.152 13.526 -10.337 1.00 65.44 278 SER A CA 1
ATOM 2257 C C . SER A 1 278 ? 27.408 14.061 -11.570 1.00 65.44 278 SER A C 1
ATOM 2259 O O . SER A 1 278 ? 26.342 13.552 -11.908 1.00 65.44 278 SER A O 1
ATOM 2261 N N . ASP A 1 279 ? 27.954 15.054 -12.279 1.00 74.44 279 ASP A N 1
ATOM 2262 C CA . ASP A 1 279 ? 27.295 15.702 -13.434 1.00 74.44 279 ASP A CA 1
ATOM 2263 C C . ASP A 1 279 ? 26.720 14.725 -14.482 1.00 74.44 279 ASP A C 1
ATOM 2265 O O . ASP A 1 279 ? 25.749 15.048 -15.178 1.00 74.44 279 ASP A O 1
ATOM 2269 N N . PHE A 1 280 ? 27.293 13.519 -14.570 1.00 83.75 280 PHE A N 1
ATOM 2270 C CA . PHE A 1 280 ? 26.814 12.422 -15.397 1.00 83.75 280 PHE A CA 1
ATOM 2271 C C . PHE A 1 280 ? 27.093 11.051 -14.760 1.00 83.75 280 PHE A C 1
ATOM 2273 O O . PHE A 1 280 ? 28.220 10.763 -14.352 1.00 83.75 280 PHE A O 1
ATOM 2280 N N . LYS A 1 281 ? 26.087 10.167 -14.756 1.00 88.19 281 LYS A N 1
ATOM 2281 C CA . LYS A 1 281 ? 26.238 8.740 -14.420 1.00 88.19 281 LYS A CA 1
ATOM 2282 C C . LYS A 1 281 ? 25.449 7.892 -15.414 1.00 88.19 281 LYS A C 1
ATOM 2284 O O . LYS A 1 281 ? 24.357 8.272 -15.825 1.00 88.19 281 LYS A O 1
ATOM 2289 N N . SER A 1 282 ? 25.971 6.726 -15.785 1.00 89.25 282 SER A N 1
ATOM 2290 C CA . SER A 1 282 ? 25.261 5.782 -16.652 1.00 89.25 282 SER A CA 1
ATOM 2291 C C . SER A 1 282 ? 25.361 4.358 -16.123 1.00 89.25 282 SER A C 1
ATOM 2293 O O . SER A 1 282 ? 26.369 3.989 -15.525 1.00 89.25 282 SER A O 1
ATOM 2295 N N . VAL A 1 283 ? 24.300 3.577 -16.314 1.00 90.62 283 VAL A N 1
ATOM 2296 C CA . VAL A 1 283 ? 24.192 2.182 -15.878 1.00 90.62 283 VAL A CA 1
ATOM 2297 C C . VAL A 1 283 ? 23.573 1.356 -17.000 1.00 90.62 283 VAL A C 1
ATOM 2299 O O . VAL A 1 283 ? 22.714 1.830 -17.742 1.00 90.62 283 VAL A O 1
ATOM 2302 N N . ILE A 1 284 ? 24.023 0.113 -17.144 1.00 88.69 284 ILE A N 1
ATOM 2303 C CA . ILE A 1 284 ? 23.447 -0.845 -18.088 1.00 88.69 284 ILE A CA 1
ATOM 2304 C C . ILE A 1 284 ? 22.280 -1.544 -17.390 1.00 88.69 284 ILE A C 1
ATOM 2306 O O . ILE A 1 284 ? 22.454 -2.171 -16.347 1.00 88.69 284 ILE A O 1
ATOM 2310 N N . LEU A 1 285 ? 21.083 -1.422 -17.956 1.00 88.19 285 LEU A N 1
ATOM 2311 C CA . LEU A 1 285 ? 19.902 -2.115 -17.454 1.00 88.19 285 LEU A CA 1
ATOM 2312 C C . LEU A 1 285 ? 20.004 -3.621 -17.723 1.00 88.19 285 LEU A C 1
ATOM 2314 O O . LEU A 1 285 ? 20.683 -4.029 -18.666 1.00 88.19 285 LEU A O 1
ATOM 2318 N N . PRO A 1 286 ? 19.249 -4.461 -16.994 1.00 81.31 286 PRO A N 1
ATOM 2319 C CA . PRO A 1 286 ? 19.180 -5.900 -17.263 1.00 81.31 286 PRO A CA 1
ATOM 2320 C C . PRO A 1 286 ? 18.804 -6.251 -18.715 1.00 81.31 286 PRO A C 1
ATOM 2322 O O . PRO A 1 286 ? 19.157 -7.312 -19.214 1.00 81.31 286 PRO A O 1
ATOM 2325 N N . GLY A 1 287 ? 18.095 -5.353 -19.412 1.00 77.94 287 GLY A N 1
ATOM 2326 C CA . GLY A 1 287 ? 17.764 -5.484 -20.835 1.00 77.94 287 GLY A CA 1
ATOM 2327 C C . GLY A 1 287 ? 18.886 -5.088 -21.810 1.00 77.94 287 GLY A C 1
ATOM 2328 O O . GLY A 1 287 ? 18.659 -5.101 -23.020 1.00 77.94 287 GLY A O 1
ATOM 2329 N N . GLY A 1 288 ? 20.062 -4.696 -21.314 1.00 84.69 288 GLY A N 1
ATOM 2330 C CA . GLY A 1 288 ? 21.231 -4.265 -22.091 1.00 84.69 288 GLY A CA 1
ATOM 2331 C C . GLY A 1 288 ? 21.223 -2.795 -22.527 1.00 84.69 288 GLY A C 1
ATOM 2332 O O . GLY A 1 288 ? 22.223 -2.304 -23.043 1.00 84.69 288 GLY A O 1
ATOM 2333 N N . SER A 1 289 ? 20.123 -2.067 -22.326 1.00 87.50 289 SER A N 1
ATOM 2334 C CA . SER A 1 289 ? 20.028 -0.641 -22.653 1.00 87.50 289 SER A CA 1
ATOM 2335 C C . SER A 1 289 ? 20.755 0.228 -21.624 1.00 87.50 289 SER A C 1
ATOM 2337 O O . SER A 1 289 ? 20.694 -0.043 -20.425 1.00 87.50 289 SER A O 1
ATOM 2339 N N . ARG A 1 290 ? 21.409 1.302 -22.082 1.00 90.12 290 ARG A N 1
ATOM 2340 C CA . ARG A 1 290 ? 22.089 2.264 -21.207 1.00 90.12 290 ARG A CA 1
ATOM 2341 C C . ARG A 1 290 ? 21.097 3.299 -20.670 1.00 90.12 290 ARG A C 1
ATOM 2343 O O . ARG A 1 290 ? 20.483 4.035 -21.443 1.00 90.12 290 ARG A O 1
ATOM 2350 N N . TYR A 1 291 ? 20.966 3.350 -19.350 1.00 91.50 291 TYR A N 1
ATOM 2351 C CA . TYR A 1 291 ? 20.180 4.334 -18.613 1.00 91.50 291 TYR A CA 1
ATOM 2352 C C . TYR A 1 291 ? 21.110 5.388 -18.020 1.00 91.50 291 TYR A C 1
ATOM 2354 O O . TYR A 1 291 ? 22.130 5.059 -17.412 1.00 91.50 291 TYR A O 1
ATOM 2362 N N . GLN A 1 292 ? 20.792 6.654 -18.247 1.00 92.38 292 GLN A N 1
ATOM 2363 C CA . GLN A 1 292 ? 21.661 7.785 -17.956 1.00 92.38 292 GLN A CA 1
ATOM 2364 C C . GLN A 1 292 ? 20.987 8.739 -16.976 1.00 92.38 292 GLN A C 1
ATOM 2366 O O . GLN A 1 292 ? 19.766 8.890 -16.968 1.00 92.38 292 GLN A O 1
ATOM 2371 N N . CYS A 1 293 ? 21.810 9.384 -16.161 1.00 92.50 293 CYS A N 1
ATOM 2372 C CA . CYS A 1 293 ? 21.430 10.462 -15.271 1.00 92.50 293 CYS A CA 1
ATOM 2373 C C . CYS A 1 293 ? 22.325 11.671 -15.553 1.00 92.50 293 CYS A C 1
ATOM 2375 O O . CYS A 1 293 ? 23.550 11.547 -15.524 1.00 92.50 293 CYS A O 1
ATOM 2377 N N . PHE A 1 294 ? 21.712 12.829 -15.785 1.00 91.75 294 PHE A N 1
ATOM 2378 C CA . PHE A 1 294 ? 22.383 14.110 -15.994 1.00 91.75 294 PHE A CA 1
ATOM 2379 C C . PHE A 1 294 ? 21.957 15.119 -14.935 1.00 91.75 294 PHE A C 1
ATOM 2381 O O . PHE A 1 294 ? 20.794 15.138 -14.531 1.00 91.75 294 PHE A O 1
ATOM 2388 N N . ILE A 1 295 ? 22.870 16.010 -14.556 1.00 91.75 295 ILE A N 1
ATOM 2389 C CA . ILE A 1 295 ? 22.557 17.178 -13.727 1.00 91.75 295 ILE A CA 1
ATOM 2390 C C . ILE A 1 295 ? 22.613 18.426 -14.606 1.00 91.75 295 ILE A C 1
ATOM 2392 O O . ILE A 1 295 ? 23.571 18.641 -15.353 1.00 91.75 295 ILE A O 1
ATOM 2396 N N . LYS A 1 296 ? 21.555 19.240 -14.569 1.00 91.50 296 LYS A N 1
ATOM 2397 C CA . LYS A 1 296 ? 21.447 20.488 -15.333 1.00 91.50 296 LYS A CA 1
ATOM 2398 C C . LYS A 1 296 ? 20.983 21.625 -14.439 1.00 91.50 296 LYS A C 1
ATOM 2400 O O . LYS A 1 296 ? 20.015 21.481 -13.713 1.00 91.50 296 LYS A O 1
ATOM 2405 N N . ASN A 1 297 ? 21.610 22.787 -14.580 1.00 89.94 297 ASN A N 1
ATOM 2406 C CA . ASN A 1 297 ? 21.280 23.980 -13.785 1.00 89.94 297 ASN A CA 1
ATOM 2407 C C . ASN A 1 297 ? 20.186 24.854 -14.423 1.00 89.94 297 ASN A C 1
ATOM 2409 O O . ASN A 1 297 ? 20.015 26.009 -14.052 1.00 89.94 297 ASN A O 1
ATOM 2413 N N . ASN A 1 298 ? 19.523 24.364 -15.471 1.00 89.94 298 ASN A N 1
ATOM 2414 C CA . ASN A 1 298 ? 18.527 25.119 -16.219 1.00 89.94 298 ASN A CA 1
ATOM 2415 C C . ASN A 1 298 ? 17.430 24.162 -16.690 1.00 89.94 298 ASN A C 1
ATOM 2417 O O . ASN A 1 298 ? 17.724 23.093 -17.235 1.00 89.94 298 ASN A O 1
ATOM 2421 N N . LYS A 1 299 ? 16.177 24.579 -16.493 1.00 89.50 299 LYS A N 1
ATOM 2422 C CA . LYS A 1 299 ? 14.986 23.814 -16.852 1.00 89.50 299 LYS A CA 1
ATOM 2423 C C . LYS A 1 299 ? 14.962 23.470 -18.344 1.00 89.50 299 LYS A C 1
ATOM 2425 O O . LYS A 1 299 ? 14.868 22.301 -18.689 1.00 89.50 299 LYS A O 1
ATOM 2430 N N . ASP A 1 300 ? 15.122 24.441 -19.230 1.00 89.44 300 ASP A N 1
ATOM 2431 C CA . ASP A 1 300 ? 15.029 24.237 -20.681 1.00 89.44 300 ASP A CA 1
ATOM 2432 C C . ASP A 1 300 ? 16.133 23.299 -21.191 1.00 89.44 300 ASP A C 1
ATOM 2434 O O . ASP A 1 300 ? 15.899 22.426 -22.030 1.00 89.44 300 ASP A O 1
ATOM 2438 N N . LYS A 1 301 ? 17.334 23.393 -20.602 1.00 90.88 301 LYS A N 1
ATOM 2439 C CA . LYS A 1 301 ? 18.425 22.438 -20.864 1.00 90.88 301 LYS A CA 1
ATOM 2440 C C . LYS A 1 301 ? 18.120 21.031 -20.351 1.00 90.88 301 LYS A C 1
ATOM 2442 O O . LYS A 1 301 ? 18.641 20.071 -20.900 1.00 90.88 301 LYS A O 1
ATOM 2447 N N . ALA A 1 302 ? 17.325 20.898 -19.293 1.00 89.81 302 ALA A N 1
ATOM 2448 C CA . ALA A 1 302 ? 16.916 19.602 -18.765 1.00 89.81 302 ALA A CA 1
ATOM 2449 C C . ALA A 1 302 ? 15.869 18.930 -19.667 1.00 89.81 302 ALA A C 1
ATOM 2451 O O . ALA A 1 302 ? 15.995 17.746 -19.962 1.00 89.81 302 ALA A O 1
ATOM 2452 N N . PHE A 1 303 ? 14.877 19.690 -20.146 1.00 90.88 303 PHE A N 1
ATOM 2453 C CA . PHE A 1 303 ? 13.803 19.184 -21.012 1.00 90.88 303 PHE A CA 1
ATOM 2454 C C . PHE A 1 303 ? 14.228 18.924 -22.464 1.00 90.88 303 PHE A C 1
ATOM 2456 O O . PHE A 1 303 ? 13.501 18.256 -23.187 1.00 90.88 303 PHE A O 1
ATOM 2463 N N . SER A 1 304 ? 15.382 19.430 -22.899 1.00 91.69 304 SER A N 1
ATOM 2464 C CA . SER A 1 304 ? 15.901 19.216 -24.258 1.00 91.69 304 SER A CA 1
ATOM 2465 C C . SER A 1 304 ? 16.781 17.970 -24.407 1.00 91.69 304 SER A C 1
ATOM 2467 O O . SER A 1 304 ? 17.189 17.657 -25.521 1.00 91.69 304 SER A O 1
ATOM 2469 N N . LEU A 1 305 ? 17.094 17.253 -23.319 1.00 88.19 305 LEU A N 1
ATOM 2470 C CA . LEU A 1 305 ? 17.985 16.084 -23.371 1.00 88.19 305 LEU A CA 1
ATOM 2471 C C . LEU A 1 305 ? 17.334 14.833 -23.963 1.00 88.19 305 LEU A C 1
ATOM 2473 O O . LEU A 1 305 ? 18.026 14.026 -24.575 1.00 88.19 305 LEU A O 1
ATOM 2477 N N . PHE A 1 306 ? 16.034 14.656 -23.750 1.00 86.75 306 PHE A N 1
ATOM 2478 C CA . PHE A 1 306 ? 15.293 13.490 -24.210 1.00 86.75 306 PHE A CA 1
ATOM 2479 C C . PHE A 1 306 ? 13.906 13.911 -24.686 1.00 86.75 306 PHE A C 1
ATOM 2481 O O . PHE A 1 306 ? 13.297 14.826 -24.131 1.00 86.75 306 PHE A O 1
ATOM 2488 N N . ASP A 1 307 ? 13.371 13.189 -25.664 1.00 83.31 307 ASP A N 1
ATOM 2489 C CA . ASP A 1 307 ? 11.972 13.339 -26.059 1.00 83.31 307 ASP A CA 1
ATOM 2490 C C . ASP A 1 307 ? 11.031 12.774 -24.982 1.00 83.31 307 ASP A C 1
ATOM 2492 O O . ASP A 1 307 ? 11.373 11.828 -24.270 1.00 83.31 307 ASP A O 1
ATOM 2496 N N . ASN A 1 308 ? 9.815 13.322 -24.888 1.00 83.31 308 ASN A N 1
ATOM 2497 C CA . ASN A 1 308 ? 8.751 12.852 -23.986 1.00 83.31 308 ASN A CA 1
ATOM 2498 C C . ASN A 1 308 ? 9.122 12.831 -22.489 1.00 83.31 308 ASN A C 1
ATOM 2500 O O . ASN A 1 308 ? 8.635 11.991 -21.731 1.00 83.31 308 ASN A O 1
ATOM 2504 N N . ILE A 1 309 ? 9.960 13.770 -22.044 1.00 86.25 309 ILE A N 1
ATOM 2505 C CA . ILE A 1 309 ? 10.305 13.931 -20.629 1.00 86.25 309 ILE A CA 1
ATOM 2506 C C . ILE A 1 309 ? 9.065 14.231 -19.780 1.00 86.25 309 ILE A C 1
ATOM 2508 O O . ILE A 1 309 ? 8.335 15.195 -20.021 1.00 86.25 309 ILE A O 1
ATOM 2512 N N . VAL A 1 310 ? 8.902 13.469 -18.698 1.00 86.88 310 VAL A N 1
ATOM 2513 C CA . VAL A 1 310 ? 7.893 13.733 -17.667 1.00 86.88 310 VAL A CA 1
ATOM 2514 C C . VAL A 1 310 ? 8.512 14.515 -16.508 1.00 86.88 310 VAL A C 1
ATOM 2516 O O . VAL A 1 310 ? 9.504 14.102 -15.908 1.00 86.88 310 VAL A O 1
ATOM 2519 N N . LEU A 1 311 ? 7.912 15.650 -16.144 1.00 87.06 311 LEU A N 1
ATOM 2520 C CA . LEU A 1 311 ? 8.303 16.388 -14.943 1.00 87.06 311 LEU A CA 1
ATOM 2521 C C . LEU A 1 311 ? 7.734 15.707 -13.698 1.00 87.06 311 LEU A C 1
ATOM 2523 O O . LEU A 1 311 ? 6.519 15.634 -13.537 1.00 87.06 311 LEU A O 1
ATOM 2527 N N . ARG A 1 312 ? 8.596 15.297 -12.769 1.00 87.06 312 ARG A N 1
ATOM 2528 C CA . ARG A 1 312 ? 8.185 14.767 -11.465 1.00 87.06 312 ARG A CA 1
ATOM 2529 C C . ARG A 1 312 ? 8.529 15.768 -10.373 1.00 87.06 312 ARG A C 1
ATOM 2531 O O . ARG A 1 312 ? 9.693 15.945 -10.022 1.00 87.06 312 ARG A O 1
ATOM 2538 N N . THR A 1 313 ? 7.516 16.438 -9.832 1.00 83.38 313 THR A N 1
ATOM 2539 C CA . THR A 1 313 ? 7.679 17.376 -8.715 1.00 83.38 313 THR A CA 1
ATOM 2540 C C . THR A 1 313 ? 7.460 16.693 -7.366 1.00 83.38 313 THR A C 1
ATOM 2542 O O . THR A 1 313 ? 6.756 15.694 -7.261 1.00 83.38 313 THR A O 1
ATOM 2545 N N . SER A 1 314 ? 8.080 17.240 -6.317 1.00 85.12 314 SER A N 1
ATOM 2546 C CA . SER A 1 314 ? 7.778 16.891 -4.926 1.00 85.12 314 SER A CA 1
ATOM 2547 C C . SER A 1 314 ? 7.078 18.061 -4.247 1.00 85.12 314 SER A C 1
ATOM 2549 O O . SER A 1 314 ? 7.445 19.221 -4.462 1.00 85.12 314 SER A O 1
ATOM 2551 N N . SER A 1 315 ? 6.112 17.767 -3.378 1.00 85.12 315 SER A N 1
ATOM 2552 C CA . SER A 1 315 ? 5.419 18.777 -2.571 1.00 85.12 315 SER A CA 1
ATOM 2553 C C . SER A 1 315 ? 6.352 19.540 -1.620 1.00 85.12 315 SER A C 1
ATOM 2555 O O . SER A 1 315 ? 6.038 20.662 -1.218 1.00 85.12 315 SER A O 1
ATOM 2557 N N . LEU A 1 316 ? 7.532 18.990 -1.308 1.00 82.31 316 LEU A N 1
ATOM 2558 C CA . LEU A 1 316 ? 8.538 19.635 -0.455 1.00 82.31 316 LEU A CA 1
ATOM 2559 C C . LEU A 1 316 ? 9.430 20.642 -1.179 1.00 82.31 316 LEU A C 1
ATOM 2561 O O . LEU A 1 316 ? 10.112 21.432 -0.524 1.00 82.31 316 LEU A O 1
ATOM 2565 N N . LYS A 1 317 ? 9.414 20.654 -2.515 1.00 64.25 317 LYS A N 1
ATOM 2566 C CA . LYS A 1 317 ? 10.305 21.481 -3.339 1.00 64.25 317 LYS A CA 1
ATOM 2567 C C . LYS A 1 317 ? 10.159 22.986 -3.070 1.00 64.25 317 LYS A C 1
ATOM 2569 O O . LYS A 1 317 ? 11.053 23.763 -3.368 1.00 64.25 317 LYS A O 1
ATOM 2574 N N . ARG A 1 318 ? 9.046 23.417 -2.469 1.00 56.97 318 ARG A N 1
ATOM 2575 C CA . ARG A 1 318 ? 8.829 24.822 -2.091 1.00 56.97 318 ARG A CA 1
ATOM 2576 C C . ARG A 1 318 ? 9.740 25.314 -0.957 1.00 56.97 318 ARG A C 1
ATOM 2578 O O . ARG A 1 318 ? 9.781 26.516 -0.739 1.00 56.97 318 ARG A O 1
ATOM 2585 N N . ALA A 1 319 ? 10.418 24.421 -0.229 1.00 49.72 319 ALA A N 1
ATOM 2586 C CA . ALA A 1 319 ? 11.101 24.760 1.022 1.00 49.72 319 ALA A CA 1
ATOM 2587 C C . ALA A 1 319 ? 12.631 24.582 1.011 1.00 49.72 319 ALA A C 1
ATOM 2589 O O . ALA A 1 319 ? 13.279 25.047 1.945 1.00 49.72 319 ALA A O 1
ATOM 2590 N N . GLN A 1 320 ? 13.217 23.911 0.010 1.00 52.44 320 GLN A N 1
ATOM 2591 C CA . GLN A 1 320 ? 14.654 23.615 -0.019 1.00 52.44 320 GLN A CA 1
ATOM 2592 C C . GLN A 1 320 ? 15.277 23.917 -1.390 1.00 52.44 320 GLN A C 1
ATOM 2594 O O . GLN A 1 320 ? 14.915 23.308 -2.390 1.00 52.44 320 GLN A O 1
ATOM 2599 N N . ASP A 1 321 ? 16.251 24.826 -1.336 1.00 51.38 321 ASP A N 1
ATOM 2600 C CA . ASP A 1 321 ? 17.259 25.240 -2.317 1.00 51.38 321 ASP A CA 1
ATOM 2601 C C . ASP A 1 321 ? 16.969 26.349 -3.342 1.00 51.38 321 ASP A C 1
ATOM 2603 O O . ASP A 1 321 ? 16.067 26.303 -4.173 1.00 51.38 321 ASP A O 1
ATOM 2607 N N . SER A 1 322 ? 17.866 27.339 -3.275 1.00 53.38 322 SER A N 1
ATOM 2608 C CA . SER A 1 322 ? 18.090 28.491 -4.152 1.00 53.38 322 SER A CA 1
ATOM 2609 C C . SER A 1 322 ? 18.926 28.156 -5.396 1.00 53.38 322 SER A C 1
ATOM 2611 O O . SER A 1 322 ? 19.277 29.053 -6.161 1.00 53.38 322 SER A O 1
ATOM 2613 N N . ARG A 1 323 ? 19.260 26.876 -5.609 1.00 63.50 323 ARG A N 1
ATOM 2614 C CA . ARG A 1 323 ? 19.973 26.385 -6.794 1.00 63.50 323 ARG A CA 1
ATOM 2615 C C . ARG A 1 323 ? 19.029 25.556 -7.653 1.00 63.50 323 ARG A C 1
ATOM 2617 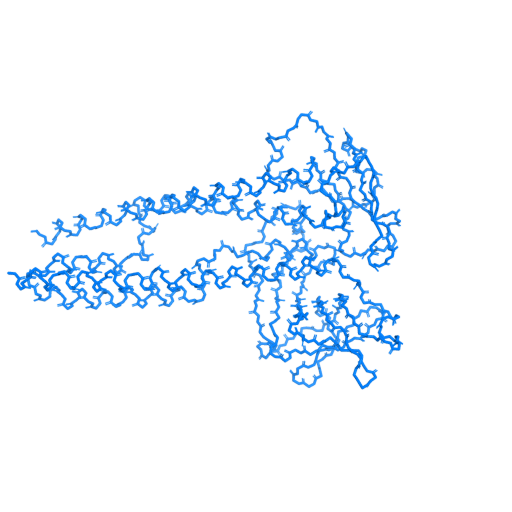O O . ARG A 1 323 ? 18.495 24.543 -7.211 1.00 63.50 323 ARG A O 1
ATOM 2624 N N . GLU A 1 324 ? 18.825 25.997 -8.889 1.00 78.50 324 GLU A N 1
ATOM 2625 C CA . GLU A 1 324 ? 17.958 25.341 -9.869 1.00 78.50 324 GLU A CA 1
ATOM 2626 C C . GLU A 1 324 ? 18.616 24.096 -10.490 1.00 78.50 324 GLU A C 1
ATOM 2628 O O . GLU A 1 324 ? 18.812 24.013 -11.699 1.00 78.50 324 GLU A O 1
ATOM 2633 N N . GLU A 1 325 ? 18.987 23.116 -9.669 1.00 88.75 325 GLU A N 1
ATOM 2634 C CA . GLU A 1 325 ? 19.500 21.837 -10.162 1.00 88.75 325 GLU A CA 1
ATOM 2635 C C . GLU A 1 325 ? 18.340 20.927 -10.596 1.00 88.75 325 GLU A C 1
ATOM 2637 O O . GLU A 1 325 ? 17.363 20.729 -9.871 1.00 88.75 325 GLU A O 1
ATOM 2642 N N . TYR A 1 326 ? 18.448 20.350 -11.788 1.00 90.94 326 TYR A N 1
ATOM 2643 C CA . TYR A 1 326 ? 17.507 19.407 -12.380 1.00 90.94 326 TYR A CA 1
ATOM 2644 C C . TYR A 1 326 ? 18.231 18.096 -12.675 1.00 90.94 326 TYR A C 1
ATOM 2646 O O . TYR A 1 326 ? 19.222 18.073 -13.403 1.00 90.94 326 TYR A O 1
ATOM 2654 N N . PHE A 1 327 ? 17.708 17.006 -12.126 1.00 92.19 327 PHE A N 1
ATOM 2655 C CA . PHE A 1 327 ? 18.174 15.647 -12.358 1.00 92.19 327 PHE A CA 1
ATOM 2656 C C . PHE A 1 327 ? 17.341 15.035 -13.473 1.00 92.19 327 PHE A C 1
ATOM 2658 O O . PHE A 1 327 ? 16.126 14.883 -13.334 1.00 92.19 327 PHE A O 1
ATOM 2665 N N . VAL A 1 328 ? 17.990 14.711 -14.584 1.00 93.25 328 VAL A N 1
ATOM 2666 C CA . VAL A 1 328 ? 17.343 14.178 -15.782 1.00 93.25 328 VAL A CA 1
ATOM 2667 C C . VAL A 1 328 ? 17.725 12.724 -15.939 1.00 93.25 328 VAL A C 1
ATOM 2669 O O . VAL A 1 328 ? 18.906 12.406 -16.053 1.00 93.25 328 VAL A O 1
ATOM 2672 N N . PHE A 1 329 ? 16.724 11.857 -15.964 1.00 92.81 329 PHE A N 1
ATOM 2673 C CA . PHE A 1 329 ? 16.876 10.428 -16.160 1.00 92.81 329 PHE A CA 1
ATOM 2674 C C . PHE A 1 329 ? 16.280 10.032 -17.506 1.00 92.81 329 PHE A C 1
ATOM 2676 O O . PHE A 1 329 ? 15.225 10.539 -17.883 1.00 92.81 329 PHE A O 1
ATOM 2683 N N . GLY A 1 330 ? 16.943 9.134 -18.228 1.00 91.94 330 GLY A N 1
ATOM 2684 C CA . GLY A 1 330 ? 16.454 8.672 -19.523 1.00 91.94 330 GLY A CA 1
ATOM 2685 C C . GLY A 1 330 ? 17.350 7.623 -20.166 1.00 91.94 330 GLY A C 1
ATOM 2686 O O . GLY A 1 330 ? 18.448 7.322 -19.691 1.00 91.94 330 GLY A O 1
ATOM 2687 N N . LEU A 1 331 ? 16.857 7.029 -21.248 1.00 90.69 331 LEU A N 1
ATOM 2688 C CA . LEU A 1 331 ? 17.573 6.020 -22.026 1.00 90.69 331 LEU A CA 1
ATOM 2689 C C . LEU A 1 331 ? 18.331 6.679 -23.182 1.00 90.69 331 LEU A C 1
ATOM 2691 O O . LEU A 1 331 ? 17.748 7.450 -23.933 1.00 90.69 331 LEU A O 1
ATOM 2695 N N . GLU A 1 332 ? 19.599 6.307 -23.381 1.00 86.12 332 GLU A N 1
ATOM 2696 C CA . GLU A 1 332 ? 20.524 6.940 -24.349 1.00 86.12 332 GLU A CA 1
ATOM 2697 C C . GLU A 1 332 ? 20.000 6.996 -25.797 1.00 86.12 332 GLU A C 1
ATOM 2699 O O . GLU A 1 332 ? 20.404 7.859 -26.564 1.00 86.12 332 GLU A O 1
ATOM 2704 N N . ASN A 1 333 ? 19.110 6.082 -26.192 1.00 77.62 333 ASN A N 1
ATOM 2705 C CA . ASN A 1 333 ? 18.722 5.911 -27.592 1.00 77.62 333 ASN A CA 1
ATOM 2706 C C . ASN A 1 333 ? 17.216 5.968 -27.867 1.00 77.62 333 ASN A C 1
ATOM 2708 O O . ASN A 1 333 ? 16.850 5.709 -29.008 1.00 77.62 333 ASN A O 1
ATOM 2712 N N . ASN A 1 334 ? 16.338 6.199 -26.878 1.00 67.69 334 ASN A N 1
ATOM 2713 C CA . ASN A 1 334 ? 14.859 6.148 -27.013 1.00 67.69 334 ASN A CA 1
ATOM 2714 C C . ASN A 1 334 ? 14.271 4.899 -27.734 1.00 67.69 334 ASN A C 1
ATOM 2716 O O . ASN A 1 334 ? 13.069 4.799 -27.951 1.00 67.69 334 ASN A O 1
ATOM 2720 N N . LYS A 1 335 ? 15.099 3.910 -28.099 1.00 63.22 335 LYS A N 1
ATOM 2721 C CA . LYS A 1 335 ? 14.771 2.796 -29.007 1.00 63.22 335 LYS A CA 1
ATOM 2722 C C . LYS A 1 335 ? 14.170 1.585 -28.302 1.00 63.22 335 LYS A C 1
ATOM 2724 O O . LYS A 1 335 ? 13.732 0.649 -28.965 1.00 63.22 335 LYS A O 1
ATOM 2729 N N . ARG A 1 336 ? 14.168 1.562 -26.968 1.00 60.72 336 ARG A N 1
ATOM 2730 C CA . ARG A 1 336 ? 13.614 0.455 -26.186 1.00 60.72 336 ARG A CA 1
ATOM 2731 C C . ARG A 1 336 ? 12.885 1.025 -24.981 1.00 60.72 336 ARG A C 1
ATOM 2733 O O . ARG A 1 336 ? 13.525 1.349 -23.991 1.00 60.72 336 ARG A O 1
ATOM 2740 N N . ASN A 1 337 ? 11.563 1.147 -25.077 1.00 66.62 337 ASN A N 1
ATOM 2741 C CA . ASN A 1 337 ? 10.711 1.558 -23.963 1.00 66.62 337 ASN A CA 1
ATOM 2742 C C . ASN A 1 337 ? 10.633 0.412 -22.954 1.00 66.62 337 ASN A C 1
ATOM 2744 O O . ASN A 1 337 ? 9.638 -0.307 -22.885 1.00 66.62 337 ASN A O 1
ATOM 2748 N N . ASP A 1 338 ? 11.716 0.193 -22.209 1.00 78.62 338 ASP A N 1
ATOM 2749 C CA . ASP A 1 338 ? 11.619 -0.542 -20.963 1.00 78.62 338 ASP A CA 1
ATOM 2750 C C . ASP A 1 338 ? 10.696 0.284 -20.056 1.00 78.62 338 ASP A C 1
ATOM 2752 O O . ASP A 1 338 ? 11.094 1.386 -19.671 1.00 78.62 338 ASP A O 1
ATOM 2756 N N . PRO A 1 339 ? 9.480 -0.183 -19.703 1.00 77.31 339 PRO A N 1
ATOM 2757 C CA . PRO A 1 339 ? 8.501 0.646 -18.986 1.00 77.31 339 PRO A CA 1
ATOM 2758 C C . PRO A 1 339 ? 8.929 1.013 -17.552 1.00 77.31 339 PRO A C 1
ATOM 2760 O O . PRO A 1 339 ? 8.172 1.557 -16.759 1.00 77.31 339 PRO A O 1
ATOM 2763 N N . MET A 1 340 ? 10.151 0.638 -17.201 1.00 78.06 340 MET A N 1
ATOM 2764 C CA . MET A 1 340 ? 10.743 0.570 -15.880 1.00 78.06 340 MET A CA 1
ATOM 2765 C C . MET A 1 340 ? 11.905 1.573 -15.786 1.00 78.06 340 MET A C 1
ATOM 2767 O O . MET A 1 340 ? 12.371 1.872 -14.690 1.00 78.06 340 MET A O 1
ATOM 2771 N N . ALA A 1 341 ? 12.343 2.100 -16.935 1.00 84.56 341 ALA A N 1
ATOM 2772 C CA . ALA A 1 341 ? 13.327 3.155 -17.092 1.00 84.56 341 ALA A CA 1
ATOM 2773 C C . ALA A 1 341 ? 12.622 4.394 -17.653 1.00 84.56 341 ALA A C 1
ATOM 2775 O O . ALA A 1 341 ? 12.649 4.671 -18.850 1.00 84.56 341 ALA A O 1
ATOM 2776 N N . GLU A 1 342 ? 11.916 5.089 -16.767 1.00 85.44 342 GLU A N 1
ATOM 2777 C CA . GLU A 1 342 ? 11.143 6.280 -17.107 1.00 85.44 342 GLU A CA 1
ATOM 2778 C C . GLU A 1 342 ? 12.067 7.431 -17.541 1.00 85.44 342 GLU A C 1
ATOM 2780 O O . GLU A 1 342 ? 13.067 7.728 -16.884 1.00 85.44 342 GLU A O 1
ATOM 2785 N N . THR A 1 343 ? 11.694 8.130 -18.612 1.00 90.00 343 THR A N 1
ATOM 2786 C CA . THR A 1 343 ? 12.345 9.379 -19.017 1.00 90.00 343 THR A CA 1
ATOM 2787 C C . THR A 1 343 ? 11.730 10.538 -18.234 1.00 90.00 343 THR A C 1
ATOM 2789 O O . THR A 1 343 ? 10.601 10.956 -18.503 1.00 90.00 343 THR A O 1
ATOM 2792 N N . LEU A 1 344 ? 12.440 11.049 -17.227 1.00 91.31 344 LEU A N 1
ATOM 2793 C CA . LEU A 1 344 ? 11.885 12.021 -16.285 1.00 91.31 344 LEU A CA 1
ATOM 2794 C C . LEU A 1 344 ? 12.880 13.091 -15.840 1.00 91.31 344 LEU A C 1
ATOM 2796 O O . LEU A 1 344 ? 14.087 12.871 -15.775 1.00 91.31 344 LEU A O 1
ATOM 2800 N N . VAL A 1 345 ? 12.341 14.250 -15.469 1.00 92.00 345 VAL A N 1
ATOM 2801 C CA . VAL A 1 345 ? 13.072 15.352 -14.838 1.00 92.00 345 VAL A CA 1
ATOM 2802 C C . VAL A 1 345 ? 12.578 15.512 -13.409 1.00 92.00 345 VAL A C 1
ATOM 2804 O O . VAL A 1 345 ? 11.392 15.748 -13.176 1.00 92.00 345 VAL A O 1
ATOM 2807 N N . ILE A 1 346 ? 13.496 15.425 -12.449 1.00 91.50 346 ILE A N 1
ATOM 2808 C CA . ILE A 1 346 ? 13.245 15.725 -11.040 1.00 91.50 346 ILE A CA 1
ATOM 2809 C C . ILE A 1 346 ? 13.998 16.998 -10.697 1.00 91.50 346 ILE A C 1
ATOM 2811 O O . ILE A 1 346 ? 15.217 17.056 -10.851 1.00 91.50 346 ILE A O 1
ATOM 2815 N N . PRO A 1 347 ? 13.308 18.031 -10.215 1.00 89.88 347 PRO A N 1
ATOM 2816 C CA . PRO A 1 347 ? 13.988 19.239 -9.829 1.00 89.88 347 PRO A CA 1
ATOM 2817 C C . PRO A 1 347 ? 14.406 19.188 -8.351 1.00 89.88 347 PRO A C 1
ATOM 2819 O O . PRO A 1 347 ? 13.580 18.950 -7.468 1.00 89.88 347 PRO A O 1
ATOM 2822 N N . GLY A 1 348 ? 15.679 19.463 -8.093 1.00 88.62 348 GLY A N 1
ATOM 2823 C CA . GLY A 1 348 ? 16.357 19.235 -6.822 1.00 88.62 348 GLY A CA 1
ATOM 2824 C C . GLY A 1 348 ? 16.899 17.810 -6.698 1.00 88.62 348 GLY A C 1
ATOM 2825 O O . GLY A 1 348 ? 16.493 16.900 -7.422 1.00 88.62 348 GLY A O 1
ATOM 2826 N N . ASN A 1 349 ? 17.820 17.605 -5.756 1.00 88.50 349 ASN A N 1
ATOM 2827 C CA . ASN A 1 349 ? 18.459 16.308 -5.556 1.00 88.50 349 ASN A CA 1
ATOM 2828 C C . ASN A 1 349 ? 17.441 15.243 -5.082 1.00 88.50 349 ASN A C 1
ATOM 2830 O O . ASN A 1 349 ? 16.934 15.336 -3.956 1.00 88.50 349 ASN A O 1
ATOM 2834 N N . PRO A 1 350 ? 17.164 14.193 -5.882 1.00 89.81 350 PRO A N 1
ATOM 2835 C CA . PRO A 1 350 ? 16.150 13.185 -5.566 1.00 89.81 350 PRO A CA 1
ATOM 2836 C C . PRO A 1 350 ? 16.456 12.397 -4.284 1.00 89.81 350 PRO A C 1
ATOM 2838 O O . PRO A 1 350 ? 15.531 11.960 -3.593 1.00 89.81 350 PRO A O 1
ATOM 2841 N N . TYR A 1 351 ? 17.731 12.246 -3.911 1.00 88.44 351 TYR A N 1
ATOM 2842 C CA . TYR A 1 351 ? 18.126 11.598 -2.660 1.00 88.44 351 TYR A CA 1
ATOM 2843 C C . TYR A 1 351 ? 17.751 12.452 -1.442 1.00 88.44 351 TYR A C 1
ATOM 2845 O O . TYR A 1 351 ? 17.123 11.953 -0.502 1.00 88.44 351 TYR A O 1
ATOM 2853 N N . LEU A 1 352 ? 18.058 13.754 -1.482 1.00 89.00 352 LEU A N 1
ATOM 2854 C CA . LEU A 1 352 ? 17.686 14.693 -0.420 1.00 89.00 352 LEU A CA 1
ATOM 2855 C C . LEU A 1 352 ? 16.164 14.814 -0.299 1.00 89.00 352 LEU A C 1
ATOM 2857 O O . LEU A 1 352 ? 15.631 14.716 0.807 1.00 89.00 352 LEU A O 1
ATOM 2861 N N . LEU A 1 353 ? 15.453 14.911 -1.427 1.00 90.19 353 LEU A N 1
ATOM 2862 C CA . LEU A 1 353 ? 13.988 14.931 -1.457 1.00 90.19 353 LEU A CA 1
ATOM 2863 C C . LEU A 1 353 ? 13.384 13.657 -0.854 1.00 90.19 353 LEU A C 1
ATOM 2865 O O . LEU A 1 353 ? 12.425 13.727 -0.086 1.00 90.19 353 LEU A O 1
ATOM 2869 N N . THR A 1 354 ? 13.969 12.490 -1.125 1.00 90.94 354 THR A N 1
ATOM 2870 C CA . THR A 1 354 ? 13.545 11.205 -0.547 1.00 90.94 354 THR A CA 1
ATOM 2871 C C . THR A 1 354 ? 13.709 11.186 0.980 1.00 90.94 354 THR A C 1
ATOM 2873 O O . THR A 1 354 ? 12.816 10.727 1.709 1.00 90.94 354 THR A O 1
ATOM 2876 N N . GLN A 1 355 ? 14.834 11.692 1.496 1.00 91.50 355 GLN A N 1
ATOM 2877 C CA . GLN A 1 355 ? 15.074 11.791 2.938 1.00 91.50 355 GLN A CA 1
ATOM 2878 C C . GLN A 1 355 ? 14.140 12.808 3.605 1.00 91.50 355 GLN A C 1
ATOM 2880 O O . GLN A 1 355 ? 13.528 12.501 4.634 1.00 91.50 355 GLN A O 1
ATOM 2885 N N . ALA A 1 356 ? 13.988 13.990 3.005 1.00 92.00 356 ALA A N 1
ATOM 2886 C CA . ALA A 1 356 ? 13.101 15.041 3.486 1.00 92.00 356 ALA A CA 1
ATOM 2887 C C . ALA A 1 356 ? 11.641 14.564 3.514 1.00 92.00 356 ALA A C 1
ATOM 2889 O O . ALA A 1 356 ? 10.970 14.717 4.537 1.00 92.00 356 ALA A O 1
ATOM 2890 N N . SER A 1 357 ? 11.183 13.881 2.460 1.00 92.62 357 SER A N 1
ATOM 2891 C CA . SER A 1 357 ? 9.848 13.263 2.369 1.00 92.62 357 SER A CA 1
ATOM 2892 C C . SER A 1 357 ? 9.617 12.234 3.466 1.00 92.62 357 SER A C 1
ATOM 2894 O O . SER A 1 357 ? 8.540 12.170 4.051 1.00 92.62 357 SER A O 1
ATOM 2896 N N . THR A 1 358 ? 10.643 11.455 3.812 1.00 93.75 358 THR A N 1
ATOM 2897 C CA . THR A 1 358 ? 10.549 10.480 4.906 1.00 93.75 358 THR A CA 1
ATOM 2898 C C . THR A 1 358 ? 10.385 11.169 6.261 1.00 93.75 358 THR A C 1
ATOM 2900 O O . THR A 1 358 ? 9.469 10.829 7.009 1.00 93.75 358 THR A O 1
ATOM 2903 N N . LYS A 1 359 ? 11.237 12.156 6.569 1.00 95.50 359 LYS A N 1
ATOM 2904 C CA . LYS A 1 359 ? 11.206 12.876 7.854 1.00 95.50 359 LYS A CA 1
ATOM 2905 C C . LYS A 1 359 ? 9.909 13.668 8.033 1.00 95.50 359 LYS A C 1
ATOM 2907 O O . LYS A 1 359 ? 9.307 13.646 9.101 1.00 95.50 359 LYS A O 1
ATOM 2912 N N . THR A 1 360 ? 9.468 14.372 6.994 1.00 95.62 360 THR A N 1
ATOM 2913 C CA . THR A 1 360 ? 8.234 15.177 7.025 1.00 95.62 360 THR A CA 1
ATOM 2914 C C . THR A 1 360 ? 6.985 14.307 7.103 1.00 95.62 360 THR A C 1
ATOM 2916 O O . THR A 1 360 ? 6.097 14.612 7.898 1.00 95.62 360 THR A O 1
ATOM 2919 N N . ALA A 1 361 ? 6.938 13.181 6.382 1.00 94.88 361 ALA A N 1
ATOM 2920 C CA . ALA A 1 361 ? 5.846 12.223 6.516 1.00 94.88 361 ALA A CA 1
ATOM 2921 C C . ALA A 1 361 ? 5.723 11.686 7.947 1.00 94.88 361 ALA A C 1
ATOM 2923 O O . ALA A 1 361 ? 4.624 11.673 8.487 1.00 94.88 361 ALA A O 1
ATOM 2924 N N . GLN A 1 362 ? 6.837 11.304 8.581 1.00 95.31 362 GLN A N 1
ATOM 2925 C CA . GLN A 1 362 ? 6.841 10.834 9.974 1.00 95.31 362 GLN A CA 1
ATOM 2926 C C . GLN A 1 362 ? 6.338 11.905 10.948 1.00 95.31 362 GLN A C 1
ATOM 2928 O O . GLN A 1 362 ? 5.560 11.599 11.849 1.00 95.31 362 GLN A O 1
ATOM 2933 N N . LYS A 1 363 ? 6.737 13.170 10.751 1.00 96.88 363 LYS A N 1
ATOM 2934 C CA . LYS A 1 363 ? 6.226 14.293 11.551 1.00 96.88 363 LYS A CA 1
ATOM 2935 C C . LYS A 1 363 ? 4.711 14.436 11.407 1.00 96.88 363 LYS A C 1
ATOM 2937 O O . LYS A 1 363 ? 4.021 14.549 12.414 1.00 96.88 363 LYS A O 1
ATOM 2942 N N . TYR A 1 364 ? 4.187 14.402 10.182 1.00 96.81 364 TYR A N 1
ATOM 2943 C CA . TYR A 1 364 ? 2.743 14.486 9.960 1.00 96.81 364 TYR A CA 1
ATOM 2944 C C . TYR A 1 364 ? 1.982 13.281 10.517 1.00 96.81 364 TYR A C 1
ATOM 2946 O O . TYR A 1 364 ? 0.920 13.483 11.093 1.00 96.81 364 TYR A O 1
ATOM 2954 N N . GLU A 1 365 ? 2.518 12.060 10.414 1.00 94.25 365 GLU A N 1
ATOM 2955 C CA . GLU A 1 365 ? 1.931 10.871 11.051 1.00 94.25 365 GLU A CA 1
ATOM 2956 C C . GLU A 1 365 ? 1.853 11.039 12.572 1.00 94.25 365 GLU A C 1
ATOM 2958 O O . GLU A 1 365 ? 0.798 10.809 13.158 1.00 94.25 365 GLU A O 1
ATOM 2963 N N . LEU A 1 366 ? 2.941 11.491 13.206 1.00 96.12 366 LEU A N 1
ATOM 2964 C CA . LEU A 1 366 ? 2.988 11.702 14.651 1.00 96.12 366 LEU A CA 1
ATOM 2965 C C . LEU A 1 366 ? 1.969 12.755 15.101 1.00 96.12 366 LEU A C 1
ATOM 2967 O O . LEU A 1 366 ? 1.187 12.498 16.014 1.00 96.12 366 LEU A O 1
ATOM 2971 N N . ILE A 1 367 ? 1.945 13.917 14.441 1.00 97.44 367 ILE A N 1
ATOM 2972 C CA . ILE A 1 367 ? 0.996 14.989 14.771 1.00 97.44 367 ILE A CA 1
ATOM 2973 C C . ILE A 1 367 ? -0.440 14.507 14.542 1.00 97.44 367 ILE A C 1
ATOM 2975 O O . ILE A 1 367 ? -1.291 14.751 15.388 1.00 97.44 367 ILE A O 1
ATOM 2979 N N . ALA A 1 368 ? -0.709 13.772 13.457 1.00 95.38 368 ALA A N 1
ATOM 2980 C CA . ALA A 1 368 ? -2.033 13.220 13.188 1.00 95.38 368 ALA A CA 1
ATOM 2981 C C . ALA A 1 368 ? -2.500 12.293 14.322 1.00 95.38 368 ALA A C 1
ATOM 2983 O O . ALA A 1 368 ? -3.620 12.444 14.808 1.00 95.38 368 ALA A O 1
ATOM 2984 N N . VAL A 1 369 ? -1.646 11.364 14.768 1.00 93.88 369 VAL A N 1
ATOM 2985 C CA . VAL A 1 369 ? -1.960 10.441 15.872 1.00 93.88 369 VAL A CA 1
ATOM 2986 C C . VAL A 1 369 ? -2.225 11.206 17.168 1.00 93.88 369 VAL A C 1
ATOM 2988 O O . VAL A 1 369 ? -3.214 10.922 17.840 1.00 93.88 369 VAL A O 1
ATOM 2991 N N . ILE A 1 370 ? -1.397 12.204 17.491 1.00 96.62 370 ILE A N 1
ATOM 2992 C CA . ILE A 1 370 ? -1.589 13.050 18.678 1.00 96.62 370 ILE A CA 1
ATOM 2993 C C . ILE A 1 370 ? -2.915 13.813 18.589 1.00 96.62 370 ILE A C 1
ATOM 2995 O O . ILE A 1 370 ? -3.684 13.806 19.545 1.00 96.62 370 ILE A O 1
ATOM 2999 N N . SER A 1 371 ? -3.222 14.432 17.444 1.00 95.56 371 SER A N 1
ATOM 3000 C CA . SER A 1 371 ? -4.489 15.141 17.237 1.00 95.56 371 SER A CA 1
ATOM 3001 C C . SER A 1 371 ? -5.691 14.215 17.419 1.00 95.56 371 SER A C 1
ATOM 3003 O O . SER A 1 371 ? -6.625 14.573 18.131 1.00 95.56 371 SER A O 1
ATOM 3005 N N . PHE A 1 372 ? -5.658 13.014 16.836 1.00 93.81 372 PHE A N 1
ATOM 3006 C CA . PHE A 1 372 ? -6.733 12.034 16.994 1.00 93.81 372 PHE A CA 1
ATOM 3007 C C . PHE A 1 372 ? -6.899 11.591 18.455 1.00 93.81 372 PHE A C 1
ATOM 3009 O O . PHE A 1 372 ? -8.019 11.566 18.963 1.00 93.81 372 PHE A O 1
ATOM 3016 N N . ALA A 1 373 ? -5.794 11.299 19.148 1.00 93.75 373 ALA A N 1
ATOM 3017 C CA . ALA A 1 373 ? -5.810 10.898 20.552 1.00 93.75 373 ALA A CA 1
ATOM 3018 C C . ALA A 1 373 ? -6.365 12.002 21.466 1.00 93.75 373 ALA A C 1
ATOM 3020 O O . ALA A 1 373 ? -7.184 11.716 22.336 1.00 93.75 373 ALA A O 1
ATOM 3021 N N . LEU A 1 374 ? -5.977 13.263 21.243 1.00 95.62 374 LEU A N 1
ATOM 3022 C CA . LEU A 1 374 ? -6.503 14.408 21.992 1.00 95.62 374 LEU A CA 1
ATOM 3023 C C . LEU A 1 374 ? -8.012 14.568 21.791 1.00 95.62 374 LEU A C 1
ATOM 3025 O O . LEU A 1 374 ? -8.748 14.661 22.771 1.00 95.62 374 LEU A O 1
ATOM 3029 N N . GLY A 1 375 ? -8.482 14.533 20.539 1.00 95.19 375 GLY A N 1
ATOM 3030 C CA . GLY A 1 375 ? -9.913 14.610 20.240 1.00 95.19 375 GLY A CA 1
ATOM 3031 C C . GLY A 1 375 ? -10.714 13.473 20.876 1.00 95.19 375 GLY A C 1
ATOM 3032 O O . GLY A 1 375 ? -11.801 13.701 21.404 1.00 95.19 375 GLY A O 1
ATOM 3033 N N . PHE A 1 376 ? -10.154 12.262 20.881 1.00 93.50 376 PHE A N 1
ATOM 3034 C CA . PHE A 1 376 ? -10.762 11.101 21.522 1.00 93.50 376 PHE A CA 1
ATOM 3035 C C . PHE A 1 376 ? -10.870 11.261 23.046 1.00 93.50 376 PHE A C 1
ATOM 3037 O O . PHE A 1 376 ? -11.956 11.096 23.598 1.00 93.50 376 PHE A O 1
ATOM 3044 N N . VAL A 1 377 ? -9.775 11.624 23.723 1.00 94.44 377 VAL A N 1
ATOM 3045 C CA . VAL A 1 377 ? -9.752 11.806 25.186 1.00 94.44 377 VAL A CA 1
ATOM 3046 C C . VAL A 1 377 ? -10.696 12.927 25.617 1.00 94.44 377 VAL A C 1
ATOM 3048 O O . VAL A 1 377 ? -11.438 12.753 26.580 1.00 94.44 377 VAL A O 1
ATOM 3051 N N . MET A 1 378 ? -10.722 14.049 24.892 1.00 95.69 378 MET A N 1
ATOM 3052 C CA . MET A 1 378 ? -11.644 15.150 25.182 1.00 95.69 378 MET A CA 1
ATOM 3053 C C . MET A 1 378 ? -13.106 14.702 25.113 1.00 95.69 378 MET A C 1
ATOM 3055 O O . MET A 1 378 ? -13.864 14.955 26.047 1.00 95.69 378 MET A O 1
ATOM 3059 N N . ASN A 1 379 ? -13.497 14.003 24.044 1.00 95.31 379 ASN A N 1
ATOM 3060 C CA . ASN A 1 379 ? -14.868 13.520 23.898 1.00 95.31 379 ASN A CA 1
ATOM 3061 C C . ASN A 1 379 ? -15.231 12.479 24.955 1.00 95.31 379 ASN A C 1
ATOM 3063 O O . ASN A 1 379 ? -16.327 12.540 25.502 1.00 95.31 379 ASN A O 1
ATOM 3067 N N . LEU A 1 380 ? -14.315 11.562 25.275 1.00 92.44 380 LEU A N 1
ATOM 3068 C CA . LEU A 1 380 ? -14.523 10.571 26.326 1.00 92.44 380 LEU A CA 1
ATOM 3069 C C . LEU A 1 380 ? -14.782 11.245 27.681 1.00 92.44 380 LEU A C 1
ATOM 3071 O O . LEU A 1 380 ? -15.730 10.877 28.370 1.00 92.44 380 LEU A O 1
ATOM 3075 N N . LEU A 1 381 ? -13.987 12.260 28.041 1.00 93.38 381 LEU A N 1
ATOM 3076 C CA . LEU A 1 381 ? -14.165 13.009 29.287 1.00 93.38 381 LEU A CA 1
ATOM 3077 C C . LEU A 1 381 ? -15.498 13.762 29.318 1.00 93.38 381 LEU A C 1
ATOM 3079 O O . LEU A 1 381 ? -16.227 13.633 30.296 1.00 93.38 381 LEU A O 1
ATOM 3083 N N . ILE A 1 382 ? -15.841 14.492 28.249 1.00 93.69 382 ILE A N 1
ATOM 3084 C CA . ILE A 1 382 ? -17.122 15.215 28.136 1.00 93.69 382 ILE A CA 1
ATOM 3085 C C . ILE A 1 382 ? -18.304 14.248 28.254 1.00 93.69 382 ILE A C 1
ATOM 3087 O O . ILE A 1 382 ? -19.306 14.552 28.898 1.00 93.69 382 ILE A O 1
ATOM 3091 N N . PHE A 1 383 ? -18.197 13.073 27.638 1.00 91.94 383 PHE A N 1
ATOM 3092 C CA . PHE A 1 383 ? -19.267 12.087 27.640 1.00 91.94 383 PHE A CA 1
ATOM 3093 C C . PHE A 1 383 ? -19.478 11.473 29.026 1.00 91.94 383 PHE A C 1
ATOM 3095 O O . PHE A 1 383 ? -20.606 11.438 29.518 1.00 91.94 383 PHE A O 1
ATOM 3102 N N . ILE A 1 384 ? -18.388 11.062 29.684 1.00 90.88 384 ILE A N 1
ATOM 3103 C CA . ILE A 1 384 ? -18.430 10.525 31.048 1.00 90.88 384 ILE A CA 1
ATOM 3104 C C . ILE A 1 384 ? -19.019 11.563 32.007 1.00 90.88 384 ILE A C 1
ATOM 3106 O O . ILE A 1 384 ? -19.900 11.216 32.793 1.00 90.88 384 ILE A O 1
ATOM 3110 N N . THR A 1 385 ? -18.590 12.829 31.944 1.00 92.31 385 THR A N 1
ATOM 3111 C CA . THR A 1 385 ? -19.115 13.874 32.839 1.00 92.31 385 THR A CA 1
ATOM 3112 C C . THR A 1 385 ? -20.590 14.157 32.578 1.00 92.31 385 THR A C 1
ATOM 3114 O O . THR A 1 385 ? -21.365 14.211 33.528 1.00 92.31 385 THR A O 1
ATOM 3117 N N . THR A 1 386 ? -21.003 14.259 31.313 1.00 93.12 386 THR A N 1
ATOM 3118 C CA . THR A 1 386 ? -22.401 14.541 30.943 1.00 93.12 386 THR A CA 1
ATOM 3119 C C . THR A 1 386 ? -23.341 13.426 31.395 1.00 93.12 386 THR A C 1
ATOM 3121 O O . THR A 1 386 ? -24.373 13.708 31.997 1.00 93.12 386 THR A O 1
ATOM 3124 N N . ILE A 1 387 ? -22.981 12.156 31.168 1.00 90.19 387 ILE A N 1
ATOM 3125 C CA . ILE A 1 387 ? -23.805 11.031 31.635 1.00 90.19 387 ILE A CA 1
ATOM 3126 C C . ILE A 1 387 ? -23.837 10.973 33.160 1.00 90.19 387 ILE A C 1
ATOM 3128 O O . ILE A 1 387 ? -24.894 10.727 33.734 1.00 90.19 387 ILE A O 1
ATOM 3132 N N . THR A 1 388 ? -22.698 11.202 33.818 1.00 89.56 388 THR A N 1
ATOM 3133 C CA . THR A 1 388 ? -22.631 11.180 35.285 1.00 89.56 388 THR A CA 1
ATOM 3134 C C . THR A 1 388 ? -23.542 12.247 35.896 1.00 89.56 388 THR A C 1
ATOM 3136 O O . THR A 1 388 ? -24.214 11.952 36.871 1.00 89.56 388 THR A O 1
ATOM 3139 N N . ILE A 1 389 ? -23.620 13.443 35.299 1.00 92.44 389 ILE A N 1
ATOM 3140 C CA . ILE A 1 389 ? -24.526 14.525 35.730 1.00 92.44 389 ILE A CA 1
ATOM 3141 C C . ILE A 1 389 ? -26.001 14.194 35.456 1.00 92.44 389 ILE A C 1
ATOM 3143 O O . ILE A 1 389 ? -26.869 14.691 36.156 1.00 92.44 389 ILE A O 1
ATOM 3147 N N . PHE A 1 390 ? -26.307 13.407 34.423 1.00 90.31 390 PHE A N 1
ATOM 3148 C CA . PHE A 1 390 ? -27.693 13.081 34.069 1.00 90.31 390 PHE A CA 1
ATOM 3149 C C . PHE A 1 390 ? -28.263 11.896 34.867 1.00 90.31 390 PHE A C 1
ATOM 3151 O O . PHE A 1 390 ? -29.476 11.788 35.027 1.00 90.31 390 PHE A O 1
ATOM 3158 N N . LEU A 1 391 ? -27.403 10.976 35.318 1.00 80.94 391 LEU A N 1
ATOM 3159 C CA . LEU A 1 391 ? -27.800 9.775 36.063 1.00 80.94 391 LEU A CA 1
ATOM 3160 C C . LEU A 1 391 ? -27.691 9.915 37.590 1.00 80.94 391 LEU A C 1
ATOM 3162 O O . LEU A 1 391 ? -28.236 9.063 38.295 1.00 80.94 391 LEU A O 1
ATOM 3166 N N . LEU A 1 392 ? -26.976 10.929 38.086 1.00 76.38 392 LEU A N 1
ATOM 3167 C CA . LEU A 1 392 ? -26.951 11.338 39.497 1.00 76.38 392 LEU A CA 1
ATOM 3168 C C . LEU A 1 392 ? -27.885 12.527 39.696 1.00 76.38 392 LEU A C 1
ATOM 3170 O O . LEU A 1 392 ? -28.585 12.529 40.733 1.00 76.38 392 LEU A O 1
#

Sequence (392 aa):
MTLQAVVYQHLFNIILITLLFYGIVPVAGAFFARNRWRRFRTSLMQASLRPSLSYKAVHGIDNTGLYRFFGSLQAIQDDNILWIANSDVSVSLDLEGLPIYILPSVNKEDSSLKSNIYPDESPKRTYWNSLFSLPEKTSIFVTGELISEGGRSKFKNSKENPLLIIIYDCEKSDFYSHAILSGRQRNEYWNVLTPGTLTAGSFSLFIYFYLLIQMPYMNFVAVAALSFSLVPVMPFIPPGLLFYYIYRHLWTKARILRAERDLLKLPLNFFNEQGGISDFKSVILPGGSRYQCFIKNNKDKAFSLFDNIVLRTSSLKRAQDSRE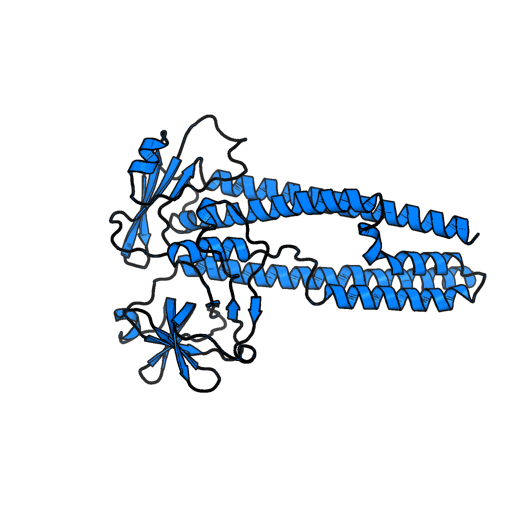EYFVFGLENNKRNDPMAETLVIPGNPYLLTQASTKTAQKYELIAVISFALGFVMNLLIFITTITIFLL

Foldseek 3Di:
DVLVVVLVVLLVVLVVLLCVLVNDPLVVQLVVLVVVLVVLLVLLLVQLQAAADALCLFPPPFNKDKHKYKFFFDDDDDQAWTWTDDPGDIAIEGQPPHKEWEFDADDQVCLCLAPVDQDLAATDIDGSNPDPDDDGRFIKMKIWIWDQDPNGTYHDADPVTGIYMYTYHYDLLSVSLRNLRRSDHLDSSPGPSNVVSLQVSLVVLQVSLVVQVVPVSSLLSSLSSNLSSCLVVLCVDPPNVVLLVLLSVLLVLLSSLLSLLSVLCLLVVQVPDPDDDDQKDWGQGSNRFIKIKHKDQDDVVQCPQDPPAREREDPCPVPDDPTFIKIFIDTPPVPDPPSSRHGYIYTDDSVVSSVVSNVSSVVSNVVSVVSNVVSSVVSSVVSSVVVVVVSD